Protein AF-0000000085122051 (afdb_homodimer)

pLDDT: mean 90.39, std 10.49, range [39.03, 98.69]

Solvent-accessible surface area (backbone atoms only — not comparable to full-atom values): 25412 Å² total; per-residue (Å²): 134,56,56,42,64,68,44,31,49,54,45,51,68,64,48,78,86,54,52,54,40,21,24,38,40,40,34,28,32,39,48,48,58,80,89,56,83,61,77,56,82,64,64,41,83,74,43,78,45,78,41,50,30,49,89,61,30,58,60,53,42,49,22,50,51,50,42,40,24,52,49,36,70,39,20,52,74,39,37,63,43,82,42,94,93,35,77,38,64,34,57,46,70,32,28,38,45,32,30,28,77,25,29,18,32,36,55,60,18,52,51,52,42,51,54,51,49,53,53,48,50,57,55,19,64,75,70,71,48,39,58,66,69,58,52,53,51,46,53,55,48,33,41,59,69,28,52,51,68,42,36,33,34,39,37,32,62,46,80,89,48,46,65,58,54,49,50,58,50,19,69,64,72,74,45,78,57,42,28,39,37,52,86,69,34,39,34,37,41,41,56,60,66,74,45,54,70,68,46,42,49,44,37,66,71,44,50,52,54,48,50,52,60,77,37,60,88,48,52,45,82,46,60,62,37,73,32,76,33,35,14,27,51,41,75,89,33,67,22,37,72,45,114,136,56,56,42,65,68,46,31,50,54,43,51,68,64,50,78,87,56,52,56,41,21,24,38,40,40,34,29,32,39,49,50,64,79,85,76,83,63,80,55,78,68,62,41,83,76,42,79,47,78,40,49,31,46,90,61,31,57,59,52,42,49,22,49,52,50,42,39,23,51,49,35,68,40,21,52,75,37,38,63,42,82,44,95,93,34,79,38,64,35,56,45,70,31,28,40,46,30,32,29,77,26,31,18,32,36,53,61,18,51,54,52,42,52,55,51,48,52,52,48,51,56,54,19,67,74,71,70,49,41,58,66,67,58,53,54,50,44,52,55,47,31,40,58,69,29,51,50,69,42,36,35,34,39,37,33,61,44,79,89,48,46,65,60,55,49,51,56,50,18,68,63,72,74,45,78,55,42,30,38,38,51,87,70,33,39,35,38,41,42,54,58,66,76,44,54,71,68,45,43,48,43,38,67,71,44,49,50,54,48,50,52,61,75,38,61,89,47,52,45,81,47,57,61,37,73,33,76,33,36,15,27,51,41,75,89,34,66,23,39,71,43,114

Structure (mmCIF, N/CA/C/O backbone):
data_AF-0000000085122051-model_v1
#
loop_
_entity.id
_entity.type
_entity.pdbx_description
1 polymer 'THUMP domain-containing protein'
#
loop_
_atom_site.group_PDB
_atom_site.id
_atom_site.type_symbol
_atom_site.label_atom_id
_atom_site.label_alt_id
_atom_site.label_comp_id
_atom_site.label_asym_id
_atom_site.label_entity_id
_atom_site.label_seq_id
_atom_site.pdbx_PDB_ins_code
_atom_site.Cartn_x
_atom_site.Cartn_y
_atom_site.Cartn_z
_atom_site.occupancy
_atom_site.B_iso_or_equiv
_atom_site.auth_seq_id
_atom_site.auth_comp_id
_atom_site.auth_asym_id
_atom_site.auth_atom_id
_atom_site.pdbx_PDB_model_num
ATOM 1 N N . MET A 1 1 ? 17 15.164 -8.508 1 58.94 1 MET A N 1
ATOM 2 C CA . MET A 1 1 ? 16.922 14.789 -7.102 1 58.94 1 MET A CA 1
ATOM 3 C C . MET A 1 1 ? 15.508 14.398 -6.715 1 58.94 1 MET A C 1
ATOM 5 O O . MET A 1 1 ? 14.562 15.141 -6.984 1 58.94 1 MET A O 1
ATOM 9 N N . THR A 1 2 ? 15.133 13.055 -6.219 1 80.44 2 THR A N 1
ATOM 10 C CA . THR A 1 2 ? 13.805 12.516 -5.984 1 80.44 2 THR A CA 1
ATOM 11 C C . THR A 1 2 ? 13.312 12.875 -4.582 1 80.44 2 THR A C 1
ATOM 13 O O . THR A 1 2 ? 12.117 13.078 -4.371 1 80.44 2 THR A O 1
ATOM 16 N N . VAL A 1 3 ? 14.297 13.133 -3.68 1 92.25 3 VAL A N 1
ATOM 17 C CA . VAL A 1 3 ? 13.938 13.398 -2.289 1 92.25 3 VAL A CA 1
ATOM 18 C C . VAL A 1 3 ? 15.109 14.055 -1.569 1 92.25 3 VAL A C 1
ATOM 20 O O . VAL A 1 3 ? 16.266 13.719 -1.822 1 92.25 3 VAL A O 1
ATOM 23 N N . ASP A 1 4 ? 14.93 15.133 -0.919 1 96.38 4 ASP A N 1
ATOM 24 C CA . ASP A 1 4 ? 15.891 15.703 0.018 1 96.38 4 ASP A CA 1
ATOM 25 C C . ASP A 1 4 ? 15.781 15.039 1.388 1 96.38 4 ASP A C 1
ATOM 27 O O . ASP A 1 4 ? 14.984 15.453 2.225 1 96.38 4 ASP A O 1
ATOM 31 N N . GLU A 1 5 ? 16.625 14.117 1.625 1 95.88 5 GLU A N 1
ATOM 32 C CA . GLU A 1 5 ? 16.531 13.281 2.816 1 95.88 5 GLU A CA 1
ATOM 33 C C . GLU A 1 5 ? 16.734 14.102 4.086 1 95.88 5 GLU A C 1
ATOM 35 O O . GLU A 1 5 ? 16.156 13.797 5.129 1 95.88 5 GLU A O 1
ATOM 40 N N . ASN A 1 6 ? 17.578 15.117 3.98 1 97.25 6 ASN A N 1
ATOM 41 C CA . ASN A 1 6 ? 17.797 15.961 5.148 1 97.25 6 ASN A CA 1
ATOM 42 C C . ASN A 1 6 ? 16.531 16.719 5.531 1 97.25 6 ASN A C 1
ATOM 44 O O . ASN A 1 6 ? 16.203 16.844 6.711 1 97.25 6 ASN A O 1
ATOM 48 N N . GLU A 1 7 ? 15.859 17.203 4.535 1 98.19 7 GLU A N 1
ATOM 49 C CA . GLU A 1 7 ? 14.602 17.906 4.781 1 98.19 7 GLU A CA 1
ATOM 50 C C . GLU A 1 7 ? 13.539 16.953 5.312 1 98.19 7 GLU A C 1
ATOM 52 O O . GLU A 1 7 ? 12.719 17.328 6.156 1 98.19 7 GLU A O 1
ATOM 57 N N . VAL A 1 8 ? 13.531 15.711 4.824 1 98.38 8 VAL A N 1
ATOM 58 C CA . VAL A 1 8 ? 12.602 14.711 5.332 1 98.38 8 VAL A CA 1
ATOM 59 C C . VAL A 1 8 ? 12.898 14.43 6.805 1 98.38 8 VAL A C 1
ATOM 61 O O . VAL A 1 8 ? 11.977 14.359 7.625 1 98.38 8 VAL A O 1
ATOM 64 N N . ARG A 1 9 ? 14.125 14.266 7.141 1 98.12 9 ARG A N 1
ATOM 65 C CA . ARG A 1 9 ? 14.523 14 8.523 1 98.12 9 ARG A CA 1
ATOM 66 C C . ARG A 1 9 ? 14.094 15.141 9.445 1 98.12 9 ARG A C 1
ATOM 68 O O . ARG A 1 9 ? 13.562 14.898 10.531 1 98.12 9 ARG A O 1
ATOM 75 N N . LYS A 1 10 ? 14.375 16.344 9.023 1 98.38 10 LYS A N 1
ATOM 76 C CA . LYS A 1 10 ? 13.961 17.531 9.773 1 98.38 10 LYS A CA 1
ATOM 77 C C . LYS A 1 10 ? 12.461 17.5 10.047 1 98.38 10 LYS A C 1
ATOM 79 O O . LYS A 1 10 ? 12.031 17.75 11.172 1 98.38 10 LYS A O 1
ATOM 84 N N . PHE A 1 11 ? 11.688 17.188 9.078 1 98.69 11 PHE A N 1
ATOM 85 C CA . PHE A 1 11 ? 10.234 17.125 9.18 1 98.69 11 PHE A CA 1
ATOM 86 C C . PHE A 1 11 ? 9.805 16.031 10.156 1 98.69 11 PHE A C 1
ATOM 88 O O . PHE A 1 11 ? 8.984 16.281 11.047 1 98.69 11 PHE A O 1
ATOM 95 N N . VAL A 1 12 ? 10.328 14.828 9.961 1 98.56 12 VAL A N 1
ATOM 96 C CA . VAL A 1 12 ? 9.969 13.672 10.773 1 98.56 12 VAL A CA 1
ATOM 97 C C . VAL A 1 12 ? 10.32 13.938 12.234 1 98.56 12 VAL A C 1
ATOM 99 O O . VAL A 1 12 ? 9.555 13.594 13.141 1 98.56 12 VAL A O 1
ATOM 102 N N . GLU A 1 13 ? 11.461 14.555 12.5 1 97.88 13 GLU A N 1
ATOM 103 C CA . GLU A 1 13 ? 11.898 14.859 13.859 1 97.88 13 GLU A CA 1
ATOM 104 C C . GLU A 1 13 ? 11.023 15.93 14.492 1 97.88 13 GLU A C 1
ATOM 106 O O . GLU A 1 13 ? 10.781 15.914 15.703 1 97.88 13 GLU A O 1
ATOM 111 N N . TRP A 1 14 ? 10.57 16.781 13.695 1 98 14 TRP A N 1
ATOM 112 C CA . TRP A 1 14 ? 9.742 17.875 14.18 1 98 14 TRP A CA 1
ATOM 113 C C . TRP A 1 14 ? 8.352 17.375 14.555 1 98 14 TRP A C 1
ATOM 115 O O . TRP A 1 14 ? 7.707 17.938 15.453 1 98 14 TRP A O 1
ATOM 125 N N . LEU A 1 15 ? 7.754 16.438 13.844 1 97.38 15 LEU A N 1
ATOM 126 C CA . LEU A 1 15 ? 6.406 15.93 14.094 1 97.38 15 LEU A CA 1
ATOM 127 C C . LEU A 1 15 ? 6.262 15.453 15.539 1 97.38 15 LEU A C 1
ATOM 129 O O . LEU A 1 15 ? 7.191 14.867 16.094 1 97.38 15 LEU A O 1
ATOM 133 N N . PRO A 1 16 ? 5.102 15.695 16.094 1 94.75 16 PRO A N 1
ATOM 134 C CA . PRO A 1 16 ? 4.871 15.242 17.469 1 94.75 16 PRO A CA 1
ATOM 135 C C . PRO A 1 16 ? 5.008 13.727 17.625 1 94.75 16 PRO A C 1
ATOM 137 O O . PRO A 1 16 ? 4.738 12.984 16.688 1 94.75 16 PRO A O 1
ATOM 140 N N . GLU A 1 17 ? 5.355 13.32 18.828 1 94.88 17 GLU A N 1
ATOM 141 C CA . GLU A 1 17 ? 5.297 11.906 19.188 1 94.88 17 GLU A CA 1
ATOM 142 C C . GLU A 1 17 ? 3.861 11.398 19.188 1 94.88 17 GLU A C 1
ATOM 144 O O . GLU A 1 17 ? 2.926 12.156 19.453 1 94.88 17 GLU A O 1
ATOM 149 N N . ILE A 1 18 ? 3.803 10.156 18.859 1 94.81 18 ILE A N 1
ATOM 150 C CA . ILE A 1 18 ? 2.463 9.578 18.844 1 94.81 18 ILE A CA 1
ATOM 151 C C . ILE A 1 18 ? 2.463 8.266 19.625 1 94.81 18 ILE A C 1
ATOM 153 O O . ILE A 1 18 ? 3.488 7.582 19.703 1 94.81 18 ILE A O 1
ATOM 157 N N . SER A 1 19 ? 1.299 8.016 20.234 1 91.19 19 SER A N 1
ATOM 158 C CA . SER A 1 19 ? 1.122 6.777 20.984 1 91.19 19 SER A CA 1
ATOM 159 C C . SER A 1 19 ? 0.894 5.598 20.047 1 91.19 19 SER A C 1
ATOM 161 O O . SER A 1 19 ? 0.736 5.777 18.828 1 91.19 19 SER A O 1
ATOM 163 N N . GLU A 1 20 ? 0.838 4.371 20.562 1 88.88 20 GLU A N 1
ATOM 164 C CA . GLU A 1 20 ? 0.656 3.145 19.797 1 88.88 20 GLU A CA 1
ATOM 165 C C . GLU A 1 20 ? -0.723 3.1 19.156 1 88.88 20 GLU A C 1
ATOM 167 O O . GLU A 1 20 ? -0.934 2.369 18.172 1 88.88 20 GLU A O 1
ATOM 172 N N . ASP A 1 21 ? -1.616 3.904 19.703 1 89.25 21 ASP A N 1
ATOM 173 C CA . ASP A 1 21 ? -2.975 3.908 19.172 1 89.25 21 ASP A CA 1
ATOM 174 C C . ASP A 1 21 ? -3.152 5.02 18.141 1 89.25 21 ASP A C 1
ATOM 176 O O . ASP A 1 21 ? -4.273 5.301 17.719 1 89.25 21 ASP A O 1
ATOM 180 N N . GLU A 1 22 ? -2.094 5.664 17.734 1 95.06 22 GLU A N 1
ATOM 181 C CA . GLU A 1 22 ? -2.123 6.715 16.734 1 95.06 22 GLU A CA 1
ATOM 182 C C . GLU A 1 22 ? -1.245 6.352 15.531 1 95.06 22 GLU A C 1
ATOM 184 O O . GLU A 1 22 ? -0.379 5.48 15.633 1 95.06 22 GLU A O 1
ATOM 189 N N . ALA A 1 23 ? -1.529 6.98 14.461 1 96.75 23 ALA A N 1
ATOM 190 C CA . ALA A 1 23 ? -0.731 6.703 13.273 1 96.75 23 ALA A CA 1
ATOM 191 C C . ALA A 1 23 ? -0.604 7.941 12.391 1 96.75 23 ALA A C 1
ATOM 193 O O . ALA A 1 23 ? -1.548 8.727 12.273 1 96.75 23 ALA A O 1
ATOM 194 N N . TYR A 1 24 ? 0.515 8.133 11.852 1 97.75 24 TYR A N 1
ATOM 195 C CA . TYR A 1 24 ? 0.659 9.07 10.742 1 97.75 24 TYR A CA 1
ATOM 196 C C . TYR A 1 24 ? 0.309 8.406 9.422 1 97.75 24 TYR A C 1
ATOM 198 O O . TYR A 1 24 ? 0.417 7.184 9.281 1 97.75 24 TYR A O 1
ATOM 206 N N . VAL A 1 25 ? -0.108 9.188 8.477 1 97.38 25 VAL A N 1
ATOM 207 C CA . VAL A 1 25 ? -0.503 8.695 7.16 1 97.38 25 VAL A CA 1
ATOM 208 C C . VAL A 1 25 ? 0.303 9.414 6.078 1 97.38 25 VAL A C 1
ATOM 210 O O . VAL A 1 25 ? 0.446 10.633 6.105 1 97.38 25 VAL A O 1
ATOM 213 N N . VAL A 1 26 ? 0.84 8.656 5.176 1 97.88 26 VAL A N 1
ATOM 214 C CA . VAL A 1 26 ? 1.521 9.172 3.988 1 97.88 26 VAL A CA 1
ATOM 215 C C . VAL A 1 26 ? 0.772 8.727 2.732 1 97.88 26 VAL A C 1
ATOM 217 O O . VAL A 1 26 ? 0.397 7.559 2.604 1 97.88 26 VAL A O 1
ATOM 220 N N . GLN A 1 27 ? 0.573 9.688 1.825 1 96.62 27 GLN A N 1
ATOM 221 C CA . GLN A 1 27 ? -0.19 9.391 0.618 1 96.62 27 GLN A CA 1
ATOM 222 C C . GLN A 1 27 ? 0.511 9.938 -0.624 1 96.62 27 GLN A C 1
ATOM 224 O O . GLN A 1 27 ? 1.133 11 -0.577 1 96.62 27 GLN A O 1
ATOM 229 N N . VAL A 1 28 ? 0.431 9.18 -1.648 1 96 28 VAL A N 1
ATOM 230 C CA . VAL A 1 28 ? 0.704 9.695 -2.986 1 96 28 VAL A CA 1
ATOM 231 C C . VAL A 1 28 ? -0.609 10.023 -3.689 1 96 28 VAL A C 1
ATOM 233 O O . VAL A 1 28 ? -1.47 9.156 -3.855 1 96 28 VAL A O 1
ATOM 236 N N . MET A 1 29 ? -0.682 11.258 -4.07 1 93.56 29 MET A N 1
ATOM 237 C CA . MET A 1 29 ? -1.965 11.719 -4.598 1 93.56 29 MET A CA 1
ATOM 238 C C . MET A 1 29 ? -1.8 12.305 -5.996 1 93.56 29 MET A C 1
ATOM 240 O O . MET A 1 29 ? -0.792 12.953 -6.289 1 93.56 29 MET A O 1
ATOM 244 N N . LEU A 1 30 ? -2.811 11.984 -6.73 1 91.25 30 LEU A N 1
ATOM 245 C CA . LEU A 1 30 ? -2.971 12.672 -8.016 1 91.25 30 LEU A CA 1
ATOM 246 C C . LEU A 1 30 ? -3.605 14.039 -7.824 1 91.25 30 LEU A C 1
ATOM 248 O O . LEU A 1 30 ? -4.625 14.172 -7.141 1 91.25 30 LEU A O 1
ATOM 252 N N . ARG A 1 31 ? -2.969 15.078 -8.289 1 83.5 31 ARG A N 1
ATOM 253 C CA . ARG A 1 31 ? -3.504 16.438 -8.203 1 83.5 31 ARG A CA 1
ATOM 254 C C . ARG A 1 31 ? -3.898 16.953 -9.578 1 83.5 31 ARG A C 1
ATOM 256 O O . ARG A 1 31 ? -3.066 17.016 -10.492 1 83.5 31 ARG A O 1
ATOM 263 N N . PRO A 1 32 ? -5.285 17.109 -9.789 1 68.12 32 PRO A N 1
ATOM 264 C CA . PRO A 1 32 ? -5.695 17.656 -11.086 1 68.12 32 PRO A CA 1
ATOM 265 C C . PRO A 1 32 ? -5.309 19.125 -11.25 1 68.12 32 PRO A C 1
ATOM 267 O O . PRO A 1 32 ? -5.336 19.891 -10.281 1 68.12 32 PRO A O 1
ATOM 270 N N . TRP A 1 33 ? -4.332 19.562 -11.758 1 54.41 33 TRP A N 1
ATOM 271 C CA . TRP A 1 33 ? -4.09 21 -11.93 1 54.41 33 TRP A CA 1
ATOM 272 C C . TRP A 1 33 ? -5.082 21.594 -12.922 1 54.41 33 TRP A C 1
ATOM 274 O O . TRP A 1 33 ? -5.352 21.016 -13.969 1 54.41 33 TRP A O 1
ATOM 284 N N . LYS A 1 34 ? -5.945 22.578 -12.359 1 47.88 34 LYS A N 1
ATOM 285 C CA . LYS A 1 34 ? -6.836 23.422 -13.164 1 47.88 34 LYS A CA 1
ATOM 286 C C . LYS A 1 34 ? -6.215 23.734 -14.516 1 47.88 34 LYS A C 1
ATOM 288 O O . LYS A 1 34 ? -6.879 23.641 -15.555 1 47.88 34 LYS A O 1
ATOM 293 N N . PRO A 1 35 ? -5.336 24.953 -14.43 1 43.88 35 PRO A N 1
ATOM 294 C CA . PRO A 1 35 ? -5.105 25.438 -15.797 1 43.88 35 PRO A CA 1
ATOM 295 C C . PRO A 1 35 ? -4.754 24.328 -16.766 1 43.88 35 PRO A C 1
ATOM 297 O O . PRO A 1 35 ? -4.875 24.5 -17.984 1 43.88 35 PRO A O 1
ATOM 300 N N . SER A 1 36 ? -3.646 23.578 -16.422 1 39.56 36 SER A N 1
ATOM 301 C CA . SER A 1 36 ? -2.986 22.812 -17.484 1 39.56 36 SER A CA 1
ATOM 302 C C . SER A 1 36 ? -3.855 21.656 -17.938 1 39.56 36 SER A C 1
ATOM 304 O O . SER A 1 36 ? -4.75 21.203 -17.219 1 39.56 36 SER A O 1
ATOM 306 N N . HIS A 1 37 ? -3.568 21.203 -19.203 1 41.22 37 HIS A N 1
ATOM 307 C CA . HIS A 1 37 ? -3.785 20.234 -20.266 1 41.22 37 HIS A CA 1
ATOM 308 C C . HIS A 1 37 ? -3.713 18.812 -19.734 1 41.22 37 HIS A C 1
ATOM 310 O O . HIS A 1 37 ? -3.598 17.859 -20.5 1 41.22 37 HIS A O 1
ATOM 316 N N . THR A 1 38 ? -3.385 18.781 -18.391 1 48.62 38 THR A N 1
ATOM 317 C CA . THR A 1 38 ? -3.293 17.328 -18.219 1 48.62 38 THR A CA 1
ATOM 318 C C . THR A 1 38 ? -4.684 16.703 -18.141 1 48.62 38 THR A C 1
ATOM 320 O O . THR A 1 38 ? -5.574 17.25 -17.469 1 48.62 38 THR A O 1
ATOM 323 N N . ASN A 1 39 ? -5.203 16.344 -19.109 1 53.19 39 ASN A N 1
ATOM 324 C CA . ASN A 1 39 ? -6.375 15.516 -19.359 1 53.19 39 ASN A CA 1
ATOM 325 C C . ASN A 1 39 ? -6.609 14.531 -18.219 1 53.19 39 ASN A C 1
ATOM 327 O O . ASN A 1 39 ? -7.18 13.453 -18.422 1 53.19 39 ASN A O 1
ATOM 331 N N . ILE A 1 40 ? -5.867 14.891 -17.078 1 56.41 40 ILE A N 1
ATOM 332 C CA . ILE A 1 40 ? -6.176 13.914 -16.031 1 56.41 40 ILE A CA 1
ATOM 333 C C . ILE A 1 40 ? -7.328 14.422 -15.172 1 56.41 40 ILE A C 1
ATOM 335 O O . ILE A 1 40 ? -7.281 15.547 -14.664 1 56.41 40 ILE A O 1
ATOM 339 N N . PRO A 1 41 ? -8.422 13.875 -15.141 1 58.44 41 PRO A N 1
ATOM 340 C CA . PRO A 1 41 ? -9.742 14.352 -14.727 1 58.44 41 PRO A CA 1
ATOM 341 C C . PRO A 1 41 ? -9.82 14.648 -13.227 1 58.44 41 PRO A C 1
ATOM 343 O O . PRO A 1 41 ? -10.398 15.664 -12.828 1 58.44 41 PRO A O 1
ATOM 346 N N . LYS A 1 42 ? -9.609 13.734 -12.25 1 67.06 42 LYS A N 1
ATOM 347 C CA . LYS A 1 42 ? -10.016 13.914 -10.859 1 67.06 42 LYS A CA 1
ATOM 348 C C . LYS A 1 42 ? -8.898 13.484 -9.906 1 67.06 42 LYS A C 1
ATOM 350 O O . LYS A 1 42 ? -8.078 12.633 -10.242 1 67.06 42 LYS A O 1
ATOM 355 N N . SER A 1 43 ? -8.773 14.344 -8.836 1 73.94 43 SER A N 1
ATOM 356 C CA . SER A 1 43 ? -7.879 13.945 -7.758 1 73.94 43 SER A CA 1
ATOM 357 C C . SER A 1 43 ? -8.172 12.523 -7.297 1 73.94 43 SER A C 1
ATOM 359 O O . SER A 1 43 ? -9.305 12.055 -7.379 1 73.94 43 SER A O 1
ATOM 361 N N . GLY A 1 44 ? -7.043 11.836 -6.996 1 85.44 44 GLY A N 1
ATOM 362 C CA . GLY A 1 44 ? -7.234 10.469 -6.551 1 85.44 44 GLY A CA 1
ATOM 363 C C . GLY A 1 44 ? -6.066 9.93 -5.746 1 85.44 44 GLY A C 1
ATOM 364 O O . GLY A 1 44 ? -4.957 10.461 -5.832 1 85.44 44 GLY A O 1
ATOM 365 N N . LEU A 1 45 ? -6.348 8.992 -4.934 1 91.19 45 LEU A N 1
ATOM 366 C CA . LEU A 1 45 ? -5.348 8.312 -4.121 1 91.19 45 LEU A CA 1
ATOM 367 C C . LEU A 1 45 ? -4.621 7.246 -4.934 1 91.19 45 LEU A C 1
ATOM 369 O O . LEU A 1 45 ? -5.254 6.371 -5.527 1 91.19 45 LEU A O 1
ATOM 373 N N . LEU A 1 46 ? -3.328 7.379 -4.977 1 90.94 46 LEU A N 1
ATOM 374 C CA . LEU A 1 46 ? -2.537 6.414 -5.734 1 90.94 46 LEU A CA 1
ATOM 375 C C . LEU A 1 46 ? -1.872 5.406 -4.805 1 90.94 46 LEU A C 1
ATOM 377 O O . LEU A 1 46 ? -1.664 4.25 -5.184 1 90.94 46 LEU A O 1
ATOM 381 N N . HIS A 1 47 ? -1.509 5.883 -3.631 1 93.31 47 HIS A N 1
ATOM 382 C CA . HIS A 1 47 ? -0.793 5.055 -2.664 1 93.31 47 HIS A CA 1
ATOM 383 C C . HIS A 1 47 ? -1.025 5.547 -1.239 1 93.31 47 HIS A C 1
ATOM 385 O O . HIS A 1 47 ? -1.126 6.754 -1.003 1 93.31 47 HIS A O 1
ATOM 391 N N . LEU A 1 48 ? -1.173 4.652 -0.339 1 94.38 48 LEU A N 1
ATOM 392 C CA . LEU A 1 48 ? -1.433 4.957 1.064 1 94.38 48 LEU A CA 1
ATOM 393 C C . LEU A 1 48 ? -0.537 4.125 1.977 1 94.38 48 LEU A C 1
ATOM 395 O O . LEU A 1 48 ? -0.404 2.914 1.788 1 94.38 48 LEU A O 1
ATOM 399 N N . GLU A 1 49 ? 0.069 4.766 2.893 1 95.06 49 GLU A N 1
ATOM 400 C CA . GLU A 1 49 ? 0.797 4.078 3.957 1 95.06 49 GLU A CA 1
ATOM 401 C C . GLU A 1 49 ? 0.393 4.605 5.332 1 95.06 49 GLU A C 1
ATOM 403 O O . GLU A 1 49 ? 0.201 5.812 5.508 1 95.06 49 GLU A O 1
ATOM 408 N N . VAL A 1 50 ? 0.253 3.721 6.188 1 95.06 50 VAL A N 1
ATOM 409 C CA . VAL A 1 50 ? -0.11 4.035 7.566 1 95.06 50 VAL A CA 1
ATOM 410 C C . VAL A 1 50 ? 1.029 3.641 8.508 1 95.06 50 VAL A C 1
ATOM 412 O O . VAL A 1 50 ? 1.448 2.48 8.531 1 95.06 50 VAL A O 1
ATOM 415 N N . ILE A 1 51 ? 1.556 4.582 9.258 1 95.88 51 ILE A N 1
ATOM 416 C CA . ILE A 1 51 ? 2.689 4.355 10.148 1 95.88 51 ILE A CA 1
ATOM 417 C C . ILE A 1 51 ? 2.234 4.469 11.602 1 95.88 51 ILE A C 1
ATOM 419 O O . ILE A 1 51 ? 2.055 5.574 12.117 1 95.88 51 ILE A O 1
ATOM 423 N N . GLU A 1 52 ? 2.213 3.377 12.234 1 93.44 52 GLU A N 1
ATOM 424 C CA . GLU A 1 52 ? 1.748 3.305 13.609 1 93.44 52 GLU A CA 1
ATOM 425 C C . GLU A 1 52 ? 2.801 3.844 14.578 1 93.44 52 GLU A C 1
ATOM 427 O O . GLU A 1 52 ? 4 3.764 14.305 1 93.44 52 GLU A O 1
ATOM 432 N N . GLY A 1 53 ? 2.236 4.344 15.68 1 92.88 53 GLY A N 1
ATOM 433 C CA . GLY A 1 53 ? 3.127 4.816 16.719 1 92.88 53 GLY A CA 1
ATOM 434 C C . GLY A 1 53 ? 3.9 3.699 17.406 1 92.88 53 GLY A C 1
ATOM 435 O O . GLY A 1 53 ? 3.838 2.547 16.969 1 92.88 53 GLY A O 1
ATOM 436 N N . GLY A 1 54 ? 4.68 4.094 18.453 1 85.75 54 GLY A N 1
ATOM 437 C CA . GLY A 1 54 ? 5.531 3.145 19.156 1 85.75 54 GLY A CA 1
ATOM 438 C C . GLY A 1 54 ? 6.992 3.256 18.766 1 85.75 54 GLY A C 1
ATOM 439 O O . GLY A 1 54 ? 7.398 4.23 18.141 1 85.75 54 GLY A O 1
ATOM 440 N N . ASP A 1 55 ? 7.695 2.262 19.078 1 85.25 55 ASP A N 1
ATOM 441 C CA . ASP A 1 55 ? 9.141 2.305 18.906 1 85.25 55 ASP A CA 1
ATOM 442 C C . ASP A 1 55 ? 9.516 2.316 17.422 1 85.25 55 ASP A C 1
ATOM 444 O O . ASP A 1 55 ? 8.992 1.52 16.641 1 85.25 55 ASP A O 1
ATOM 448 N N . GLY A 1 56 ? 10.352 3.309 17.062 1 88.94 56 GLY A N 1
ATOM 449 C CA . GLY A 1 56 ? 10.898 3.344 15.719 1 88.94 56 GLY A CA 1
ATOM 450 C C . GLY A 1 56 ? 9.977 4.008 14.719 1 88.94 56 GLY A C 1
ATOM 451 O O . GLY A 1 56 ? 10.219 3.943 13.508 1 88.94 56 GLY A O 1
ATOM 452 N N . PHE A 1 57 ? 8.883 4.574 15.172 1 92.81 57 PHE A N 1
ATOM 453 C CA . PHE A 1 57 ? 7.91 5.09 14.219 1 92.81 57 PHE A CA 1
ATOM 454 C C . PHE A 1 57 ? 8.539 6.156 13.328 1 92.81 57 PHE A C 1
ATOM 456 O O . PHE A 1 57 ? 8.172 6.297 12.156 1 92.81 57 PHE A O 1
ATOM 463 N N . ARG A 1 58 ? 9.547 6.938 13.883 1 95.81 58 ARG A N 1
ATOM 464 C CA . ARG A 1 58 ? 10.164 8 13.094 1 95.81 58 ARG A CA 1
ATOM 465 C C . ARG A 1 58 ? 10.953 7.422 11.93 1 95.81 58 ARG A C 1
ATOM 467 O O . ARG A 1 58 ? 10.898 7.945 10.812 1 95.81 58 ARG A O 1
ATOM 474 N N . GLU A 1 59 ? 11.617 6.332 12.195 1 94.62 59 GLU A N 1
ATOM 475 C CA . GLU A 1 59 ? 12.359 5.656 11.133 1 94.62 59 GLU A CA 1
ATOM 476 C C . GLU A 1 59 ? 11.414 5.09 10.078 1 94.62 59 GLU A C 1
ATOM 478 O O . GLU A 1 59 ? 11.672 5.219 8.875 1 94.62 59 GLU A O 1
ATOM 483 N N . ARG A 1 60 ? 10.344 4.5 10.523 1 94.06 60 ARG A N 1
ATOM 484 C CA . ARG A 1 60 ? 9.367 3.938 9.594 1 94.06 60 ARG A CA 1
ATOM 485 C C . ARG A 1 60 ? 8.703 5.031 8.766 1 94.06 60 ARG A C 1
ATOM 487 O O . ARG A 1 60 ? 8.461 4.855 7.57 1 94.06 60 ARG A O 1
ATOM 494 N N . LEU A 1 61 ? 8.43 6.105 9.477 1 97.38 61 LEU A N 1
ATOM 495 C CA . LEU A 1 61 ? 7.828 7.234 8.781 1 97.38 61 LEU A CA 1
ATOM 496 C C . LEU A 1 61 ? 8.781 7.801 7.738 1 97.38 61 LEU A C 1
ATOM 498 O O . LEU A 1 61 ? 8.367 8.109 6.617 1 97.38 61 LEU A O 1
ATOM 502 N N . PHE A 1 62 ? 10.008 7.977 8.125 1 97.81 62 PHE A N 1
ATOM 503 C CA . PHE A 1 62 ? 11.031 8.422 7.18 1 97.81 62 PHE A CA 1
ATOM 504 C C . PHE A 1 62 ? 11.047 7.535 5.941 1 97.81 62 PHE A C 1
ATOM 506 O O . PHE A 1 62 ? 10.984 8.031 4.812 1 97.81 62 PHE A O 1
ATOM 513 N N . ASP A 1 63 ? 11.102 6.242 6.105 1 96.75 63 ASP A N 1
ATOM 514 C CA . ASP A 1 63 ? 11.148 5.293 5 1 96.75 63 ASP A CA 1
ATOM 515 C C . ASP A 1 63 ? 9.898 5.395 4.133 1 96.75 63 ASP A C 1
ATOM 517 O O . ASP A 1 63 ? 9.969 5.285 2.908 1 96.75 63 ASP A O 1
ATOM 521 N N . ALA A 1 64 ? 8.773 5.512 4.801 1 97.25 64 ALA A N 1
ATOM 522 C CA . ALA A 1 64 ? 7.512 5.625 4.074 1 97.25 64 ALA A CA 1
ATOM 523 C C . ALA A 1 64 ? 7.516 6.844 3.154 1 97.25 64 ALA A C 1
ATOM 525 O O . ALA A 1 64 ? 7.043 6.77 2.016 1 97.25 64 ALA A O 1
ATOM 526 N N . ILE A 1 65 ? 7.984 7.953 3.688 1 98.25 65 ILE A N 1
ATOM 527 C CA . ILE A 1 65 ? 8.039 9.18 2.896 1 98.25 65 ILE A CA 1
ATOM 528 C C . ILE A 1 65 ? 8.992 8.992 1.718 1 98.25 65 ILE A C 1
ATOM 530 O O . ILE A 1 65 ? 8.68 9.383 0.591 1 98.25 65 ILE A O 1
ATOM 534 N N . VAL A 1 66 ? 10.117 8.367 1.946 1 97.5 66 VAL A N 1
ATOM 535 C CA . VAL A 1 66 ? 11.094 8.125 0.89 1 97.5 66 VAL A CA 1
ATOM 536 C C . VAL A 1 66 ? 10.492 7.195 -0.163 1 97.5 66 VAL A C 1
ATOM 538 O O . VAL A 1 66 ? 10.664 7.418 -1.364 1 97.5 66 VAL A O 1
ATOM 541 N N . ARG A 1 67 ? 9.75 6.188 0.271 1 96.62 67 ARG A N 1
ATOM 542 C CA . ARG A 1 67 ? 9.062 5.293 -0.656 1 96.62 67 ARG A CA 1
ATOM 543 C C . ARG A 1 67 ? 8.062 6.062 -1.513 1 96.62 67 ARG A C 1
ATOM 545 O O . ARG A 1 67 ? 8.023 5.887 -2.732 1 96.62 67 ARG A O 1
ATOM 552 N N . ALA A 1 68 ? 7.312 6.844 -0.84 1 97.31 68 ALA A N 1
ATOM 553 C CA . ALA A 1 68 ? 6.301 7.633 -1.54 1 97.31 68 ALA A CA 1
ATOM 554 C C . ALA A 1 68 ? 6.945 8.562 -2.562 1 97.31 68 ALA A C 1
ATOM 556 O O . ALA A 1 68 ? 6.441 8.711 -3.68 1 97.31 68 ALA A O 1
ATOM 557 N N . ALA A 1 69 ? 8.031 9.18 -2.143 1 96.81 69 ALA A N 1
ATOM 558 C CA . ALA A 1 69 ? 8.75 10.078 -3.043 1 96.81 69 ALA A CA 1
ATOM 559 C C . ALA A 1 69 ? 9.281 9.328 -4.258 1 96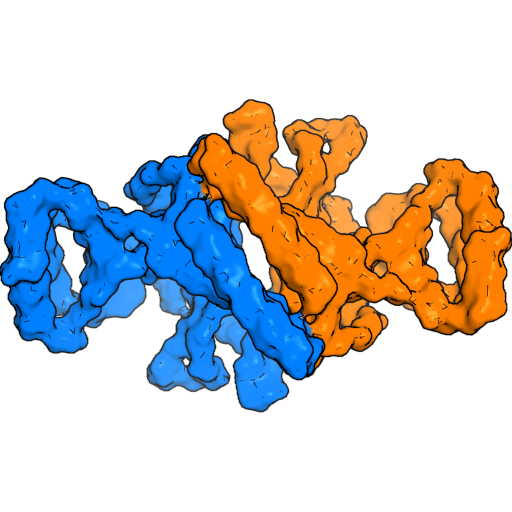.81 69 ALA A C 1
ATOM 561 O O . ALA A 1 69 ? 9.242 9.844 -5.379 1 96.81 69 ALA A O 1
ATOM 562 N N . LEU A 1 70 ? 9.789 8.164 -4.004 1 95.31 70 LEU A N 1
ATOM 563 C CA . LEU A 1 70 ? 10.273 7.316 -5.086 1 95.31 70 LEU A CA 1
ATOM 564 C C . LEU A 1 70 ? 9.164 7.004 -6.078 1 95.31 70 LEU A C 1
ATOM 566 O O . LEU A 1 70 ? 9.352 7.113 -7.289 1 95.31 70 LEU A O 1
ATOM 570 N N . LEU A 1 71 ? 8.055 6.633 -5.578 1 95.5 71 LEU A N 1
ATOM 571 C CA . LEU A 1 71 ? 6.91 6.328 -6.426 1 95.5 71 LEU A CA 1
ATOM 572 C C . LEU A 1 71 ? 6.457 7.57 -7.191 1 95.5 71 LEU A C 1
ATOM 574 O O . LEU A 1 71 ? 6.215 7.504 -8.398 1 95.5 71 LEU A O 1
ATOM 578 N N . ALA A 1 72 ? 6.379 8.648 -6.484 1 94.62 72 ALA A N 1
ATOM 579 C CA . ALA A 1 72 ? 5.926 9.891 -7.102 1 94.62 72 ALA A CA 1
ATOM 580 C C . ALA A 1 72 ? 6.867 10.328 -8.219 1 94.62 72 ALA A C 1
ATOM 582 O O . ALA A 1 72 ? 6.418 10.758 -9.289 1 94.62 72 ALA A O 1
ATOM 583 N N . SER A 1 73 ? 8.156 10.195 -7.984 1 93.75 73 SER A N 1
ATOM 584 C CA . SER A 1 73 ? 9.148 10.617 -8.969 1 93.75 73 SER A CA 1
ATOM 585 C C . SER A 1 73 ? 9.102 9.727 -10.211 1 93.75 73 SER A C 1
ATOM 587 O O . SER A 1 73 ? 9.594 10.109 -11.266 1 93.75 73 SER A O 1
ATOM 589 N N . ASN A 1 74 ? 8.555 8.555 -10.07 1 93.38 74 ASN A N 1
ATOM 590 C CA . ASN A 1 74 ? 8.43 7.629 -11.188 1 93.38 74 ASN A CA 1
ATOM 591 C C . ASN A 1 74 ? 6.984 7.469 -11.633 1 93.38 74 ASN A C 1
ATOM 593 O O . ASN A 1 74 ? 6.621 6.461 -12.242 1 93.38 74 ASN A O 1
ATOM 597 N N . ALA A 1 75 ? 6.191 8.414 -11.297 1 92.31 75 ALA A N 1
ATOM 598 C CA . ALA A 1 75 ? 4.75 8.305 -11.5 1 92.31 75 ALA A CA 1
ATOM 599 C C . ALA A 1 75 ? 4.422 7.992 -12.961 1 92.31 75 ALA A C 1
ATOM 601 O O . ALA A 1 75 ? 3.549 7.172 -13.242 1 92.31 75 ALA A O 1
ATOM 602 N N . GLY A 1 76 ? 5.074 8.586 -13.906 1 89.94 76 GLY A N 1
ATOM 603 C CA . GLY A 1 76 ? 4.801 8.406 -15.32 1 89.94 76 GLY A CA 1
ATOM 604 C C . GLY A 1 76 ? 5.02 6.984 -15.797 1 89.94 76 GLY A C 1
ATOM 605 O O . GLY A 1 76 ? 4.492 6.582 -16.828 1 89.94 76 GLY A O 1
ATOM 606 N N . THR A 1 77 ? 5.719 6.199 -15 1 90.88 77 THR A N 1
ATOM 607 C CA . THR A 1 77 ? 6.047 4.836 -15.406 1 90.88 77 THR A CA 1
ATOM 608 C C . THR A 1 77 ? 5.234 3.824 -14.602 1 90.88 77 THR A C 1
ATOM 610 O O . THR A 1 77 ? 4.922 2.738 -15.094 1 90.88 77 THR A O 1
ATOM 613 N N . VAL A 1 78 ? 4.785 4.277 -13.438 1 92.94 78 VAL A N 1
ATOM 614 C CA . VAL A 1 78 ? 4.305 3.221 -12.555 1 92.94 78 VAL A CA 1
ATOM 615 C C . VAL A 1 78 ? 2.822 3.428 -12.258 1 92.94 78 VAL A C 1
ATOM 617 O O . VAL A 1 78 ? 2.193 2.6 -11.594 1 92.94 78 VAL A O 1
ATOM 620 N N . PHE A 1 79 ? 2.289 4.5 -12.672 1 91.75 79 PHE A N 1
ATOM 621 C CA . PHE A 1 79 ? 0.87 4.723 -12.422 1 91.75 79 PHE A CA 1
ATOM 622 C C . PHE A 1 79 ? 0.128 5.027 -13.711 1 91.75 79 PHE A C 1
ATOM 624 O O . PHE A 1 79 ? 0.672 5.676 -14.609 1 91.75 79 PHE A O 1
ATOM 631 N N . ARG A 1 80 ? -1.097 4.566 -13.789 1 89.38 80 ARG A N 1
ATOM 632 C CA . ARG A 1 80 ? -2.102 4.91 -14.789 1 89.38 80 ARG A CA 1
ATOM 633 C C . ARG A 1 80 ? -3.449 5.199 -14.133 1 89.38 80 ARG A C 1
ATOM 635 O O . ARG A 1 80 ? -3.73 4.711 -13.039 1 89.38 80 ARG A O 1
ATOM 642 N N . VAL A 1 81 ? -4.152 5.988 -14.688 1 83 81 VAL A N 1
ATOM 643 C CA . VAL A 1 81 ? -5.512 6.273 -14.227 1 83 81 VAL A CA 1
ATOM 644 C C . VAL A 1 81 ? -6.48 6.195 -15.406 1 83 81 VAL A C 1
ATOM 646 O O . VAL A 1 81 ? -6.082 6.367 -16.562 1 83 81 VAL A O 1
ATOM 649 N N . ALA A 1 82 ? -7.691 5.852 -15.023 1 78.62 82 ALA A N 1
ATOM 650 C CA . ALA A 1 82 ? -8.734 5.816 -16.047 1 78.62 82 ALA A CA 1
ATOM 651 C C . ALA A 1 82 ? -9.141 7.227 -16.469 1 78.62 82 ALA A C 1
ATOM 653 O O . ALA A 1 82 ? -9.414 8.078 -15.617 1 78.62 82 ALA A O 1
ATOM 654 N N . HIS A 1 83 ? -9.07 7.457 -17.734 1 75.88 83 HIS A N 1
ATOM 655 C CA . HIS A 1 83 ? -9.477 8.719 -18.328 1 75.88 83 HIS A CA 1
ATOM 656 C C . HIS A 1 83 ? -10.164 8.492 -19.672 1 75.88 83 HIS A C 1
ATOM 658 O O . HIS A 1 83 ? -9.531 8.008 -20.625 1 75.88 83 HIS A O 1
ATOM 664 N N . HIS A 1 84 ? -11.453 8.836 -19.672 1 77.06 84 HIS A N 1
ATOM 665 C CA . HIS A 1 84 ? -12.258 8.695 -20.875 1 77.06 84 HIS A CA 1
ATOM 666 C C . HIS A 1 84 ? -12.188 7.273 -21.422 1 77.06 84 HIS A C 1
ATOM 668 O O . HIS A 1 84 ? -11.93 7.074 -22.609 1 77.06 84 HIS A O 1
ATOM 674 N N . GLY A 1 85 ? -12.227 6.277 -20.547 1 72 85 GLY A N 1
ATOM 675 C CA . GLY A 1 85 ? -12.344 4.883 -20.938 1 72 85 GLY A CA 1
ATOM 676 C C . GLY A 1 85 ? -11.008 4.23 -21.234 1 72 85 GLY A C 1
ATOM 677 O O . GLY A 1 85 ? -10.953 3.076 -21.672 1 72 85 GLY A O 1
ATOM 678 N N . ARG A 1 86 ? -10 5.055 -21.109 1 80.88 86 ARG A N 1
ATOM 679 C CA . ARG A 1 86 ? -8.672 4.504 -21.359 1 80.88 86 ARG A CA 1
ATOM 680 C C . ARG A 1 86 ? -7.77 4.68 -20.141 1 80.88 86 ARG A C 1
ATOM 682 O O . ARG A 1 86 ? -7.988 5.578 -19.328 1 80.88 86 ARG A O 1
ATOM 689 N N . MET A 1 87 ? -6.836 3.787 -20.016 1 82.88 87 MET A N 1
ATOM 690 C CA . MET A 1 87 ? -5.812 3.938 -18.984 1 82.88 87 MET A CA 1
ATOM 691 C C . MET A 1 87 ? -4.668 4.812 -19.484 1 82.88 87 MET A C 1
ATOM 693 O O . MET A 1 87 ? -4.02 4.492 -20.484 1 82.88 87 MET A O 1
ATOM 697 N N . VAL A 1 88 ? -4.512 5.922 -18.812 1 84.31 88 VAL A N 1
ATOM 698 C CA . VAL A 1 88 ? -3.479 6.855 -19.25 1 84.31 88 VAL A CA 1
ATOM 699 C C . VAL A 1 88 ? -2.414 6.988 -18.156 1 84.31 88 VAL A C 1
ATOM 701 O O . VAL A 1 88 ? -2.729 6.953 -16.969 1 84.31 88 VAL A O 1
ATOM 704 N N . ARG A 1 89 ? -1.198 7.164 -18.609 1 88.88 89 ARG A N 1
ATOM 705 C CA . ARG A 1 89 ? -0.094 7.371 -17.672 1 88.88 89 ARG A CA 1
ATOM 706 C C . ARG A 1 89 ? -0.255 8.68 -16.922 1 88.88 89 ARG A C 1
ATOM 708 O O . ARG A 1 89 ? -0.677 9.688 -17.5 1 88.88 89 ARG A O 1
ATOM 715 N N . VAL A 1 90 ? 0.095 8.656 -15.672 1 88.31 90 VAL A N 1
ATOM 716 C CA . VAL A 1 90 ? 0.023 9.844 -14.836 1 88.31 90 VAL A CA 1
ATOM 717 C C . VAL A 1 90 ? 1.238 10.734 -15.094 1 88.31 90 VAL A C 1
ATOM 719 O O . VAL A 1 90 ? 2.379 10.273 -15.008 1 88.31 90 VAL A O 1
ATOM 722 N N . PRO A 1 91 ? 1.005 11.914 -15.438 1 84.25 91 PRO A N 1
ATOM 723 C CA . PRO A 1 91 ? 2.15 12.82 -15.578 1 84.25 91 PRO A CA 1
ATOM 724 C C . PRO A 1 91 ? 2.885 13.039 -14.258 1 84.25 91 PRO A C 1
ATOM 726 O O . PRO A 1 91 ? 2.248 13.203 -13.211 1 84.25 91 PRO A O 1
ATOM 729 N N . PRO A 1 92 ? 4.148 13.062 -14.273 1 79 92 PRO A N 1
ATOM 730 C CA . PRO A 1 92 ? 4.914 13.227 -13.039 1 79 92 PRO A CA 1
ATOM 731 C C . PRO A 1 92 ? 4.547 14.508 -12.289 1 79 92 PRO A C 1
ATOM 733 O O . PRO A 1 92 ? 4.602 14.539 -11.055 1 79 92 PRO A O 1
ATOM 736 N N . ASP A 1 93 ? 4.148 15.523 -13.023 1 82.69 93 ASP A N 1
ATOM 737 C CA . ASP A 1 93 ? 3.863 16.812 -12.398 1 82.69 93 ASP A CA 1
ATOM 738 C C . ASP A 1 93 ? 2.471 16.828 -11.781 1 82.69 93 ASP A C 1
ATOM 740 O O . ASP A 1 93 ? 2.08 17.797 -11.141 1 82.69 93 ASP A O 1
ATOM 744 N N . ALA A 1 94 ? 1.787 15.727 -11.891 1 88.19 94 ALA A N 1
ATOM 745 C CA . ALA A 1 94 ? 0.423 15.672 -11.367 1 88.19 94 ALA A CA 1
ATOM 746 C C . ALA A 1 94 ? 0.361 14.867 -10.07 1 88.19 94 ALA A C 1
ATOM 748 O O . ALA A 1 94 ? -0.724 14.516 -9.602 1 88.19 94 ALA A O 1
ATOM 749 N N . VAL A 1 95 ? 1.502 14.531 -9.562 1 91.94 95 VAL A N 1
ATOM 750 C CA . VAL A 1 95 ? 1.539 13.68 -8.383 1 91.94 95 VAL A CA 1
ATOM 751 C C . VAL A 1 95 ? 2.299 14.383 -7.262 1 91.94 95 VAL A C 1
ATOM 753 O O . VAL A 1 95 ? 3.322 15.031 -7.504 1 91.94 95 VAL A O 1
ATOM 756 N N . ALA A 1 96 ? 1.773 14.312 -6.094 1 93.44 96 ALA A N 1
ATOM 757 C CA . ALA A 1 96 ? 2.426 14.883 -4.914 1 93.44 96 ALA A CA 1
ATOM 758 C C . ALA A 1 96 ? 2.348 13.922 -3.73 1 93.44 96 ALA A C 1
ATOM 760 O O . ALA A 1 96 ? 1.473 13.055 -3.684 1 93.44 96 ALA A O 1
ATOM 761 N N . VAL A 1 97 ? 3.299 14.023 -2.877 1 97 97 VAL A N 1
ATOM 762 C CA . VAL A 1 97 ? 3.318 13.258 -1.635 1 97 97 VAL A CA 1
ATOM 763 C C . VAL A 1 97 ? 2.744 14.102 -0.499 1 97 97 VAL A C 1
ATOM 765 O O . VAL A 1 97 ? 3.127 15.258 -0.325 1 97 97 VAL A O 1
ATOM 768 N N . TYR A 1 98 ? 1.836 13.539 0.213 1 97 98 TYR A N 1
ATOM 769 C CA . TYR A 1 98 ? 1.205 14.219 1.338 1 97 98 TYR A CA 1
ATOM 770 C C . TYR A 1 98 ? 1.404 13.438 2.631 1 97 98 TYR A C 1
ATOM 772 O O . TYR A 1 98 ? 1.416 12.203 2.619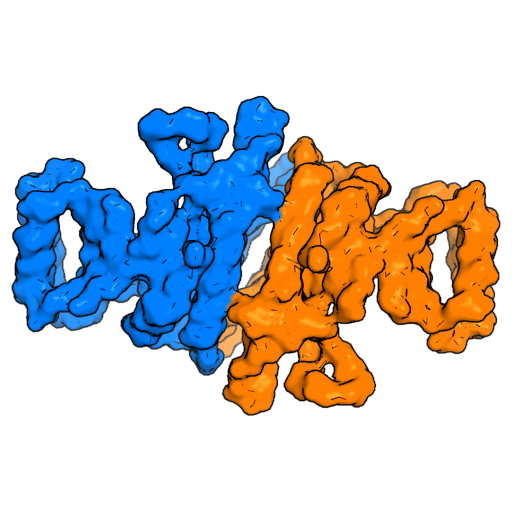 1 97 98 TYR A O 1
ATOM 780 N N . THR A 1 99 ? 1.615 14.094 3.682 1 98.25 99 THR A N 1
ATOM 781 C CA . THR A 1 99 ? 1.603 13.539 5.027 1 98.25 99 THR A CA 1
ATOM 782 C C . THR A 1 99 ? 0.579 14.258 5.902 1 98.25 99 THR A C 1
ATOM 784 O O . THR A 1 99 ? 0.487 15.484 5.879 1 98.25 99 THR A O 1
ATOM 787 N N . ARG A 1 100 ? -0.166 13.531 6.613 1 97.31 100 ARG A N 1
ATOM 788 C CA . ARG A 1 100 ? -1.069 14.133 7.586 1 97.31 100 ARG A CA 1
ATOM 789 C C . ARG A 1 100 ? -0.338 14.461 8.883 1 97.31 100 ARG A C 1
ATOM 791 O O . ARG A 1 100 ? 0.117 13.555 9.594 1 97.31 100 ARG A O 1
ATOM 798 N N . VAL A 1 101 ? -0.274 15.695 9.172 1 97.62 101 VAL A N 1
ATOM 799 C CA . VAL A 1 101 ? 0.504 16.125 10.328 1 97.62 101 VAL A CA 1
ATOM 800 C C . VAL A 1 101 ? -0.27 15.844 11.609 1 97.62 101 VAL A C 1
ATOM 802 O O . VAL A 1 101 ? 0.307 15.828 12.703 1 97.62 101 VAL A O 1
ATOM 805 N N . ASN A 1 102 ? -1.617 15.734 11.484 1 97.38 102 ASN A N 1
ATOM 806 C CA . ASN A 1 102 ? -2.451 15.273 12.586 1 97.38 102 ASN A CA 1
ATOM 807 C C . ASN A 1 102 ? -2.623 13.758 12.555 1 97.38 102 ASN A C 1
ATOM 809 O O . ASN A 1 102 ? -3.197 13.211 11.609 1 97.38 102 ASN A O 1
ATOM 813 N N . PRO A 1 103 ? -2.125 13.062 13.5 1 96.75 103 PRO A N 1
ATOM 814 C CA . PRO A 1 103 ? -2.205 11.602 13.469 1 96.75 103 PRO A CA 1
ATOM 815 C C . PRO A 1 103 ? -3.641 11.086 13.562 1 96.75 103 PRO A C 1
ATOM 817 O O . PRO A 1 103 ? -4.516 11.781 14.078 1 96.75 103 PRO A O 1
ATOM 820 N N . SER A 1 104 ? -3.873 9.953 13.023 1 96 104 SER A N 1
ATOM 821 C CA . SER A 1 104 ? -5.164 9.273 13.086 1 96 104 SER A CA 1
ATOM 822 C C . SER A 1 104 ? -5.297 8.477 14.383 1 96 104 SER A C 1
ATOM 824 O O . SER A 1 104 ? -4.309 7.961 14.906 1 96 104 SER A O 1
ATOM 826 N N . LEU A 1 105 ? -6.453 8.422 14.898 1 94.31 105 LEU A N 1
ATOM 827 C CA . LEU A 1 105 ? -6.797 7.57 16.031 1 94.31 105 LEU A CA 1
ATOM 828 C C . LEU A 1 105 ? -7.23 6.188 15.555 1 94.31 105 LEU A C 1
ATOM 830 O O . LEU A 1 105 ? -8.32 6.027 15.008 1 94.31 105 LEU A O 1
ATOM 834 N N . LEU A 1 106 ? -6.465 5.18 15.852 1 92.44 106 LEU A N 1
ATOM 835 C CA . LEU A 1 106 ? -6.586 3.889 15.18 1 92.44 106 LEU A CA 1
ATOM 836 C C . LEU A 1 106 ? -7.812 3.133 15.68 1 92.44 106 LEU A C 1
ATOM 838 O O . LEU A 1 106 ? -8.523 2.502 14.883 1 92.44 106 LEU A O 1
ATOM 842 N N . ILE A 1 107 ? -8.078 3.172 16.953 1 90 107 ILE A N 1
ATOM 843 C CA . ILE A 1 107 ? -9.219 2.428 17.484 1 90 107 ILE A CA 1
ATOM 844 C C . ILE A 1 107 ? -10.516 2.992 16.891 1 90 107 ILE A C 1
ATOM 846 O O . ILE A 1 107 ? -11.398 2.236 16.484 1 90 107 ILE A O 1
ATOM 850 N N . ARG A 1 108 ? -10.586 4.246 16.875 1 91.75 108 ARG A N 1
ATOM 851 C CA . ARG A 1 108 ? -11.781 4.887 16.328 1 91.75 108 ARG A CA 1
ATOM 852 C C . ARG A 1 108 ? -11.906 4.633 14.828 1 91.75 108 ARG A C 1
ATOM 854 O O . ARG A 1 108 ? -12.992 4.34 14.328 1 91.75 108 ARG A O 1
ATOM 861 N N . ALA A 1 109 ? -10.781 4.781 14.133 1 93.19 109 ALA A N 1
ATOM 862 C CA . ALA A 1 109 ? -10.773 4.535 12.695 1 93.19 109 ALA A CA 1
ATOM 863 C C . ALA A 1 109 ? -11.164 3.094 12.383 1 93.19 109 ALA A C 1
ATOM 865 O O . ALA A 1 109 ? -11.961 2.842 11.477 1 93.19 109 ALA A O 1
ATOM 866 N N . ALA A 1 110 ? -10.586 2.154 13.109 1 90.88 110 ALA A N 1
ATOM 867 C CA . ALA A 1 110 ? -10.867 0.737 12.898 1 90.88 110 ALA A CA 1
ATOM 868 C C . ALA A 1 110 ? -12.336 0.426 13.156 1 90.88 110 ALA A C 1
ATOM 870 O O . ALA A 1 110 ? -12.945 -0.365 12.43 1 90.88 110 ALA A O 1
ATOM 871 N N . THR A 1 111 ? -12.867 1.022 14.211 1 91.06 111 THR A N 1
ATOM 872 C CA . THR A 1 111 ? -14.281 0.826 14.539 1 91.06 111 THR A CA 1
ATOM 873 C C . THR A 1 111 ? -15.172 1.373 13.43 1 91.06 111 THR A C 1
ATOM 875 O O . THR A 1 111 ? -16.094 0.69 12.969 1 91.06 111 THR A O 1
ATOM 878 N N . ARG A 1 112 ? -14.891 2.48 13 1 92.88 112 ARG A N 1
ATOM 879 C CA . ARG A 1 112 ? -15.664 3.084 11.922 1 92.88 112 ARG A CA 1
ATOM 880 C C . ARG A 1 112 ? -15.523 2.279 10.633 1 92.88 112 ARG A C 1
ATOM 882 O O . ARG A 1 112 ? -16.5 2.125 9.883 1 92.88 112 ARG A O 1
ATOM 889 N N . LEU A 1 113 ? -14.312 1.844 10.352 1 92 113 LEU A N 1
ATOM 890 C CA . LEU A 1 113 ? -14.07 1.031 9.164 1 92 113 LEU A CA 1
ATOM 891 C C . LEU A 1 113 ? -14.922 -0.231 9.188 1 92 113 LEU A C 1
ATOM 893 O O . LEU A 1 113 ? -15.461 -0.639 8.156 1 92 113 LEU A O 1
ATOM 897 N N . CYS A 1 114 ? -15 -0.857 10.32 1 90.5 114 CYS A N 1
ATOM 898 C CA . CYS A 1 114 ? -15.812 -2.062 10.453 1 90.5 114 CYS A CA 1
ATOM 899 C C . CYS A 1 114 ? -17.266 -1.781 10.102 1 90.5 114 CYS A C 1
ATOM 901 O O . CYS A 1 114 ? -17.891 -2.541 9.359 1 90.5 114 CYS A O 1
ATOM 903 N N . ILE A 1 115 ? -17.766 -0.75 10.602 1 91.44 115 ILE A N 1
ATOM 904 C CA . ILE A 1 115 ? -19.156 -0.367 10.352 1 91.44 115 ILE A CA 1
ATOM 905 C C . ILE A 1 115 ? -19.359 -0.104 8.859 1 91.44 115 ILE A C 1
ATOM 907 O O . ILE A 1 115 ? -20.281 -0.643 8.25 1 91.44 115 ILE A O 1
ATOM 911 N N . GLU A 1 116 ? -18.484 0.607 8.289 1 90.62 116 GLU A N 1
ATOM 912 C CA . GLU A 1 116 ? -18.594 0.957 6.875 1 90.62 116 GLU A CA 1
ATOM 913 C C . GLU A 1 116 ? -18.438 -0.276 5.988 1 90.62 116 GLU A C 1
ATOM 915 O O . GLU A 1 116 ? -19.062 -0.366 4.93 1 90.62 116 GLU A O 1
ATOM 920 N N . HIS A 1 117 ? -17.547 -1.143 6.414 1 89.75 117 HIS A N 1
ATOM 921 C CA . HIS A 1 117 ? -17.344 -2.383 5.672 1 89.75 117 HIS A CA 1
ATOM 922 C C . HIS A 1 117 ? -18.609 -3.232 5.68 1 89.75 117 HIS A C 1
ATOM 924 O O . HIS A 1 117 ? -19 -3.803 4.656 1 89.75 117 HIS A O 1
ATOM 930 N N . ILE A 1 118 ? -19.266 -3.32 6.785 1 88.88 118 ILE A N 1
ATOM 931 C CA . ILE A 1 118 ? -20.516 -4.066 6.902 1 88.88 118 ILE A CA 1
ATOM 932 C C . ILE A 1 118 ? -21.578 -3.457 5.98 1 88.88 118 ILE A C 1
ATOM 934 O O . ILE A 1 118 ? -22.266 -4.176 5.254 1 88.88 118 ILE A O 1
ATOM 938 N N . GLU A 1 119 ? -21.609 -2.166 5.973 1 87.94 119 GLU A N 1
ATOM 939 C CA . GLU A 1 119 ? -22.547 -1.468 5.098 1 87.94 119 GLU A CA 1
ATOM 940 C C . GLU A 1 119 ? -22.234 -1.747 3.629 1 87.94 119 GLU A C 1
ATOM 942 O O . GLU A 1 119 ? -23.156 -1.967 2.828 1 87.94 119 GLU A O 1
ATOM 947 N N . TYR A 1 120 ? -21.016 -1.706 3.377 1 87.88 120 TYR A N 1
ATOM 948 C CA . TYR A 1 120 ? -20.594 -1.956 2.006 1 87.88 120 TYR A CA 1
ATOM 949 C C . TYR A 1 120 ? -20.953 -3.371 1.569 1 87.88 120 TYR A C 1
ATOM 951 O O . TYR A 1 120 ? -21.438 -3.576 0.457 1 87.88 120 TYR A O 1
ATOM 959 N N . LEU A 1 121 ? -20.734 -4.352 2.383 1 87.12 121 LEU A N 1
ATOM 960 C CA . LEU A 1 121 ? -21.031 -5.742 2.072 1 87.12 121 LEU A CA 1
ATOM 961 C C . LEU A 1 121 ? -22.531 -5.945 1.889 1 87.12 121 LEU A C 1
ATOM 963 O O . LEU A 1 121 ? -22.953 -6.742 1.05 1 87.12 121 LEU A O 1
ATOM 967 N N . GLN A 1 122 ? -23.266 -5.246 2.633 1 84.69 122 GLN A N 1
ATOM 968 C CA . GLN A 1 122 ? -24.719 -5.305 2.469 1 84.69 122 GLN A CA 1
ATOM 969 C C . GLN A 1 122 ? -25.141 -4.809 1.087 1 84.69 122 GLN A C 1
ATOM 971 O O . GLN A 1 122 ? -25.953 -5.449 0.412 1 84.69 122 GLN A O 1
ATOM 976 N N . SER A 1 123 ? -24.547 -3.719 0.727 1 82.62 123 SER A N 1
ATOM 977 C CA . SER A 1 123 ? -24.844 -3.17 -0.591 1 82.62 123 SER A CA 1
ATOM 978 C C . SER A 1 123 ? -24.344 -4.09 -1.7 1 82.62 123 SER A C 1
ATOM 980 O O . SER A 1 123 ? -25 -4.234 -2.734 1 82.62 123 SER A O 1
ATOM 982 N N . ALA A 1 124 ? -23.188 -4.617 -1.509 1 80.69 124 ALA A N 1
ATOM 983 C CA . ALA A 1 124 ? -22.578 -5.523 -2.48 1 80.69 124 ALA A CA 1
ATOM 984 C C . ALA A 1 124 ? -23.375 -6.812 -2.607 1 80.69 124 ALA A C 1
ATOM 986 O O . ALA A 1 124 ? -23.391 -7.445 -3.668 1 80.69 124 ALA A O 1
ATOM 987 N N . ALA A 1 125 ? -23.953 -7.246 -1.571 1 74.56 125 ALA A N 1
ATOM 988 C CA . ALA A 1 125 ? -24.812 -8.43 -1.61 1 74.56 125 ALA A CA 1
ATOM 989 C C . ALA A 1 125 ? -25.922 -8.266 -2.635 1 74.56 125 ALA A C 1
ATOM 991 O O . ALA A 1 125 ? -26.328 -9.234 -3.289 1 74.56 125 ALA A O 1
ATOM 992 N N . TYR A 1 126 ? -26.328 -7.07 -2.828 1 74.44 126 TYR A N 1
ATOM 993 C CA . TYR A 1 126 ? -27.391 -6.789 -3.785 1 74.44 126 TYR A CA 1
ATOM 994 C C . TYR A 1 126 ? -26.844 -6.742 -5.207 1 74.44 126 TYR A C 1
ATOM 996 O O . TYR A 1 126 ? -27.469 -7.273 -6.133 1 74.44 126 TYR A O 1
ATOM 1004 N N . SER A 1 127 ? -25.672 -6.191 -5.363 1 73.62 127 SER A N 1
ATOM 1005 C CA . SER A 1 127 ? -25.094 -6 -6.691 1 73.62 127 SER A CA 1
ATOM 1006 C C . SER A 1 127 ? -24.266 -7.211 -7.113 1 73.62 127 SER A C 1
ATOM 1008 O O . SER A 1 127 ? -24.016 -7.41 -8.305 1 73.62 127 SER A O 1
ATOM 1010 N N . GLY A 1 128 ? -23.875 -7.98 -6.086 1 69.5 128 GLY A N 1
ATOM 1011 C CA . GLY A 1 128 ? -23.016 -9.125 -6.352 1 69.5 128 GLY A CA 1
ATOM 1012 C C . GLY A 1 128 ? -21.578 -8.727 -6.672 1 69.5 128 GLY A C 1
ATOM 1013 O O . GLY A 1 128 ? -20.812 -9.531 -7.207 1 69.5 128 GLY A O 1
ATOM 1014 N N . LYS A 1 129 ? -21.312 -7.426 -6.367 1 78.81 129 LYS A N 1
ATOM 1015 C CA . LYS A 1 129 ? -20 -6.938 -6.766 1 78.81 129 LYS A CA 1
ATOM 1016 C C . LYS A 1 129 ? -19.297 -6.258 -5.598 1 78.81 129 LYS A C 1
ATOM 1018 O O . LYS A 1 129 ? -19.891 -5.438 -4.895 1 78.81 129 LYS A O 1
ATOM 1023 N N . VAL A 1 130 ? -18.062 -6.77 -5.285 1 82.75 130 VAL A N 1
ATOM 1024 C CA . VAL A 1 130 ? -17.188 -6.117 -4.312 1 82.75 130 VAL A CA 1
ATOM 1025 C C . VAL A 1 130 ? -15.938 -5.59 -5.008 1 82.75 130 VAL A C 1
ATOM 1027 O O . VAL A 1 130 ? -15.32 -6.297 -5.809 1 82.75 130 VAL A O 1
ATOM 1030 N N . GLU A 1 131 ? -15.672 -4.289 -4.754 1 83.62 131 GLU A N 1
ATOM 1031 C CA . GLU A 1 131 ? -14.477 -3.652 -5.293 1 83.62 131 GLU A CA 1
ATOM 1032 C C . GLU A 1 131 ? -13.461 -3.357 -4.191 1 83.62 131 GLU A C 1
ATOM 1034 O O . GLU A 1 131 ? -13.789 -2.699 -3.201 1 83.62 131 GLU A O 1
ATOM 1039 N N . TYR A 1 132 ? -12.32 -3.832 -4.359 1 82.19 132 TYR A N 1
ATOM 1040 C CA . TYR A 1 132 ? -11.266 -3.578 -3.387 1 82.19 132 TYR A CA 1
ATOM 1041 C C . TYR A 1 132 ? -10.93 -2.092 -3.32 1 82.19 132 TYR A C 1
ATOM 1043 O O . TYR A 1 132 ? -10.602 -1.57 -2.252 1 82.19 132 TYR A O 1
ATOM 1051 N N . SER A 1 133 ? -10.953 -1.396 -4.426 1 81.5 133 SER A N 1
ATOM 1052 C CA . SER A 1 133 ? -10.68 0.038 -4.465 1 81.5 133 SER A CA 1
ATOM 1053 C C . SER A 1 133 ? -11.594 0.802 -3.52 1 81.5 133 SER A C 1
ATOM 1055 O O . SER A 1 133 ? -11.188 1.8 -2.92 1 81.5 133 SER A O 1
ATOM 1057 N N . VAL A 1 134 ? -12.805 0.337 -3.373 1 82.12 134 VAL A N 1
ATOM 1058 C CA . VAL A 1 134 ? -13.742 0.958 -2.445 1 82.12 134 VAL A CA 1
ATOM 1059 C C . VAL A 1 134 ? -13.258 0.766 -1.011 1 82.12 134 VAL A C 1
ATOM 1061 O O . VAL A 1 134 ? -13.273 1.705 -0.212 1 82.12 134 VAL A O 1
ATOM 1064 N N . LEU A 1 135 ? -12.781 -0.421 -0.709 1 81.81 135 LEU A N 1
ATOM 1065 C CA . LEU A 1 135 ? -12.242 -0.692 0.618 1 81.81 135 LEU A CA 1
ATOM 1066 C C . LEU A 1 135 ? -11.062 0.224 0.923 1 81.81 135 LEU A C 1
ATOM 1068 O O . LEU A 1 135 ? -10.992 0.815 2.002 1 81.81 135 LEU A O 1
ATOM 1072 N N . THR A 1 136 ? -10.172 0.403 0.008 1 82.69 136 THR A N 1
ATOM 1073 C CA . THR A 1 136 ? -8.992 1.242 0.192 1 82.69 136 THR A CA 1
ATOM 1074 C C . THR A 1 136 ? -9.398 2.697 0.419 1 82.69 136 THR A C 1
ATOM 1076 O O . THR A 1 136 ? -8.852 3.369 1.295 1 82.69 136 THR A O 1
ATOM 1079 N N . ARG A 1 137 ? -10.328 3.119 -0.339 1 86.88 137 ARG A N 1
ATOM 1080 C CA . ARG A 1 137 ? -10.812 4.484 -0.179 1 86.88 137 ARG A CA 1
ATOM 1081 C C . ARG A 1 137 ? -11.453 4.684 1.192 1 86.88 137 ARG A C 1
ATOM 1083 O O . ARG A 1 137 ? -11.289 5.738 1.81 1 86.88 137 ARG A O 1
ATOM 1090 N N . ARG A 1 138 ? -12.117 3.727 1.638 1 88.88 138 ARG A N 1
ATOM 1091 C CA . ARG A 1 138 ? -12.758 3.807 2.947 1 88.88 138 ARG A CA 1
ATOM 1092 C C . ARG A 1 138 ? -11.719 3.85 4.062 1 88.88 138 ARG A C 1
ATOM 1094 O O . ARG A 1 138 ? -11.875 4.586 5.035 1 88.88 138 ARG A O 1
ATOM 1101 N N . ILE A 1 139 ? -10.711 3.064 3.922 1 89.94 139 ILE A N 1
ATOM 1102 C CA . ILE A 1 139 ? -9.625 3.096 4.898 1 89.94 139 ILE A CA 1
ATOM 1103 C C . ILE A 1 139 ? -9.047 4.504 4.977 1 89.94 139 ILE A C 1
ATOM 1105 O O . ILE A 1 139 ? -8.922 5.074 6.062 1 89.94 139 ILE A O 1
ATOM 1109 N N . ALA A 1 140 ? -8.742 5.047 3.828 1 90.88 140 ALA A N 1
ATOM 1110 C CA . ALA A 1 140 ? -8.18 6.398 3.785 1 90.88 140 ALA A CA 1
ATOM 1111 C C . ALA A 1 140 ? -9.148 7.406 4.402 1 90.88 140 ALA A C 1
ATOM 1113 O O . ALA A 1 140 ? -8.727 8.297 5.145 1 90.88 140 ALA A O 1
ATOM 1114 N N . SER A 1 141 ? -10.375 7.238 4.117 1 93 141 SER A N 1
ATOM 1115 C CA . SER A 1 141 ? -11.406 8.164 4.582 1 93 141 SER A CA 1
ATOM 1116 C C . SER A 1 141 ? -11.539 8.117 6.102 1 93 141 SER A C 1
ATOM 1118 O O . SER A 1 141 ? -11.578 9.156 6.758 1 93 141 SER A O 1
ATOM 1120 N N . VAL A 1 142 ? -11.641 6.938 6.645 1 94.44 142 VAL A N 1
ATOM 1121 C CA . VAL A 1 142 ? -11.844 6.824 8.086 1 94.44 142 VAL A CA 1
ATOM 1122 C C . VAL A 1 142 ? -10.609 7.344 8.828 1 94.44 142 VAL A C 1
ATOM 1124 O O . VAL A 1 142 ? -10.727 7.949 9.891 1 94.44 142 VAL A O 1
ATOM 1127 N N . LEU A 1 143 ? -9.43 7.113 8.297 1 94.38 143 LEU A N 1
ATOM 1128 C CA . LEU A 1 143 ? -8.203 7.625 8.898 1 94.38 143 LEU A CA 1
ATOM 1129 C C . LEU A 1 143 ? -8.188 9.148 8.883 1 94.38 143 LEU A C 1
ATOM 1131 O O . LEU A 1 143 ? -7.641 9.781 9.789 1 94.38 143 LEU A O 1
ATOM 1135 N N . ALA A 1 144 ? -8.773 9.703 7.867 1 93.12 144 ALA A N 1
ATOM 1136 C CA . ALA A 1 144 ? -8.828 11.156 7.719 1 93.12 144 ALA A CA 1
ATOM 1137 C C . ALA A 1 144 ? -9.859 11.766 8.664 1 93.12 144 ALA A C 1
ATOM 1139 O O . ALA A 1 144 ? -9.703 12.906 9.109 1 93.12 144 ALA A O 1
ATOM 1140 N N . ARG A 1 145 ? -10.859 11.078 8.984 1 93.88 145 ARG A N 1
ATOM 1141 C CA . ARG A 1 145 ? -11.953 11.586 9.805 1 93.88 145 ARG A CA 1
ATOM 1142 C C . ARG A 1 145 ? -11.625 11.461 11.289 1 93.88 145 ARG A C 1
ATOM 1144 O O . ARG A 1 145 ? -12 12.32 12.086 1 93.88 145 ARG A O 1
ATOM 1151 N N . GLU A 1 146 ? -10.992 10.352 11.594 1 94.5 146 GLU A N 1
ATOM 1152 C CA . GLU A 1 146 ? -10.672 10.078 12.984 1 94.5 146 GLU A CA 1
ATOM 1153 C C . GLU A 1 146 ? -9.25 10.516 13.328 1 94.5 146 GLU A C 1
ATOM 1155 O O . GLU A 1 146 ? -8.336 9.695 13.359 1 94.5 146 GLU A O 1
ATOM 1160 N N . ILE A 1 147 ? -9.164 11.797 13.656 1 94.69 147 ILE A N 1
ATOM 1161 C CA . ILE A 1 147 ? -7.824 12.344 13.859 1 94.69 147 ILE A CA 1
ATOM 1162 C C . ILE A 1 147 ? -7.719 12.953 15.258 1 94.69 147 ILE A C 1
ATOM 1164 O O . ILE A 1 147 ? -8.734 13.312 15.859 1 94.69 147 ILE A O 1
ATOM 1168 N N . HIS A 1 148 ? -6.547 12.984 15.773 1 93.69 148 HIS A N 1
ATOM 1169 C CA . HIS A 1 148 ? -6.152 13.828 16.891 1 93.69 148 HIS A CA 1
ATOM 1170 C C . HIS A 1 148 ? -5.613 15.172 16.422 1 93.69 148 HIS A C 1
ATOM 1172 O O . HIS A 1 148 ? -4.449 15.273 16.031 1 93.69 148 HIS A O 1
ATOM 1178 N N . THR A 1 149 ? -6.426 16.156 16.547 1 93.31 149 THR A N 1
ATOM 1179 C CA . THR A 1 149 ? -6.078 17.453 15.984 1 93.31 149 THR A CA 1
ATOM 1180 C C . THR A 1 149 ? -5.02 18.141 16.828 1 93.31 149 THR A C 1
ATOM 1182 O O . THR A 1 149 ? -5.336 18.703 17.891 1 93.31 149 THR A O 1
ATOM 1185 N N . ARG A 1 150 ? -3.848 18.172 16.328 1 94.12 150 ARG A N 1
ATOM 1186 C CA . ARG A 1 150 ? -2.744 18.875 16.984 1 94.12 150 ARG A CA 1
ATOM 1187 C C . ARG A 1 150 ? -2.541 20.25 16.359 1 94.12 150 ARG A C 1
ATOM 1189 O O . ARG A 1 150 ? -2.195 21.203 17.062 1 94.12 150 ARG A O 1
ATOM 1196 N N . PHE A 1 151 ? -2.807 20.312 15.117 1 96.56 151 PHE A N 1
ATOM 1197 C CA . PHE A 1 151 ? -2.582 21.547 14.367 1 96.56 151 PHE A CA 1
ATOM 1198 C C . PHE A 1 151 ? -3.809 21.906 13.531 1 96.56 151 PHE A C 1
ATOM 1200 O O . PHE A 1 151 ? -4.461 21.031 12.969 1 96.56 151 PHE A O 1
ATOM 1207 N N . HIS A 1 152 ? -4.059 23.094 13.5 1 96.75 152 HIS A N 1
ATOM 1208 C CA . HIS A 1 152 ? -4.848 23.672 12.414 1 96.75 152 HIS A CA 1
ATOM 1209 C C . HIS A 1 152 ? -3.947 24.297 11.359 1 96.75 152 HIS A C 1
ATOM 1211 O O . HIS A 1 152 ? -2.791 24.625 11.633 1 96.75 152 HIS A O 1
ATOM 1217 N N . ILE A 1 153 ? -4.492 24.375 10.172 1 97.12 153 ILE A N 1
ATOM 1218 C CA . ILE A 1 153 ? -3.645 24.844 9.086 1 97.12 153 ILE A CA 1
ATOM 1219 C C . ILE A 1 153 ? -4.285 26.078 8.438 1 97.12 153 ILE A C 1
ATOM 1221 O O . ILE A 1 153 ? -5.484 26.078 8.156 1 97.12 153 ILE A O 1
ATOM 1225 N N . ILE A 1 154 ? -3.492 27.047 8.203 1 97.25 154 ILE A N 1
ATOM 1226 C CA . ILE A 1 154 ? -3.873 28.188 7.367 1 97.25 154 ILE A CA 1
ATOM 1227 C C . ILE A 1 154 ? -3.045 28.188 6.086 1 97.25 154 ILE A C 1
ATOM 1229 O O . ILE A 1 154 ? -1.828 28.375 6.125 1 97.25 154 ILE A O 1
ATOM 1233 N N . ASP A 1 155 ? -3.723 27.938 4.988 1 96.06 155 ASP A N 1
ATOM 1234 C CA . ASP A 1 155 ? -3.072 28.031 3.682 1 96.06 155 ASP A CA 1
ATOM 1235 C C . ASP A 1 155 ? -3.068 29.469 3.168 1 96.06 155 ASP A C 1
ATOM 1237 O O . ASP A 1 155 ? -4.113 30.109 3.117 1 96.06 155 ASP A O 1
ATOM 1241 N N . VAL A 1 156 ? -1.942 29.922 2.828 1 95.69 156 VAL A N 1
ATOM 1242 C CA . VAL A 1 156 ? -1.78 31.266 2.275 1 95.69 156 VAL A CA 1
ATOM 1243 C C . VAL A 1 156 ? -1.161 31.172 0.882 1 95.69 156 VAL A C 1
ATOM 1245 O O . VAL A 1 156 ? -0.021 30.734 0.729 1 95.69 156 VAL A O 1
ATOM 1248 N N . ASP A 1 157 ? -1.804 31.562 -0.132 1 88.56 157 ASP A N 1
ATOM 1249 C CA . ASP A 1 157 ? -1.294 31.484 -1.498 1 88.56 157 ASP A CA 1
ATOM 1250 C C . ASP A 1 157 ? -0.892 32.844 -2.016 1 88.56 157 ASP A C 1
ATOM 1252 O O . ASP A 1 157 ? -0.648 33.031 -3.213 1 88.56 157 ASP A O 1
ATOM 1256 N N . ASP A 1 158 ? -0.878 33.875 -1.182 1 90.81 158 ASP A N 1
ATOM 1257 C CA . ASP A 1 158 ? -0.479 35.25 -1.519 1 90.81 158 ASP A CA 1
ATOM 1258 C C . ASP A 1 158 ? 0.682 35.719 -0.643 1 90.81 158 ASP A C 1
ATOM 1260 O O . ASP A 1 158 ? 0.507 35.938 0.553 1 90.81 158 ASP A O 1
ATOM 1264 N N . ASP A 1 159 ? 1.744 36 -1.261 1 88.62 159 ASP A N 1
ATOM 1265 C CA . ASP A 1 159 ? 2.98 36.344 -0.565 1 88.62 159 ASP A CA 1
ATOM 1266 C C . ASP A 1 159 ? 2.846 37.656 0.164 1 88.62 159 ASP A C 1
ATOM 1268 O O . ASP A 1 159 ? 3.492 37.875 1.188 1 88.62 159 ASP A O 1
ATOM 1272 N N . SER A 1 160 ? 1.975 38.469 -0.293 1 92.06 160 SER A N 1
ATOM 1273 C CA . SER A 1 160 ? 1.881 39.844 0.232 1 92.06 160 SER A CA 1
ATOM 1274 C C . SER A 1 160 ? 1.272 39.844 1.631 1 92.06 160 SER A C 1
ATOM 1276 O O . SER A 1 160 ? 1.448 40.812 2.381 1 92.06 160 SER A O 1
ATOM 1278 N N . ILE A 1 161 ? 0.639 38.781 1.97 1 94.75 161 ILE A N 1
ATOM 1279 C CA . ILE A 1 161 ? -0.058 38.844 3.25 1 94.75 161 ILE A CA 1
ATOM 1280 C C . ILE A 1 161 ? 0.57 37.844 4.223 1 94.75 161 ILE A C 1
ATOM 1282 O O . ILE A 1 161 ? 0.178 37.781 5.391 1 94.75 161 ILE A O 1
ATOM 1286 N N . VAL A 1 162 ? 1.462 37.062 3.838 1 93.19 162 VAL A N 1
ATOM 1287 C CA . VAL A 1 162 ? 2.037 35.969 4.605 1 93.19 162 VAL A CA 1
ATOM 1288 C C . VAL A 1 162 ? 2.578 36.469 5.934 1 93.19 162 VAL A C 1
ATOM 1290 O O . VAL A 1 162 ? 2.279 35.938 6.996 1 93.19 162 VAL A O 1
ATOM 1293 N N . ASP A 1 163 ? 3.311 37.562 5.914 1 93.88 163 ASP A N 1
ATOM 1294 C CA . ASP A 1 163 ? 3.943 38.094 7.117 1 93.88 163 ASP A CA 1
ATOM 1295 C C . ASP A 1 163 ? 2.898 38.531 8.133 1 93.88 163 ASP A C 1
ATOM 1297 O O . ASP A 1 163 ? 3.074 38.344 9.344 1 93.88 163 ASP A O 1
ATOM 1301 N N . ASN A 1 164 ? 1.876 39.094 7.648 1 95.81 164 ASN A N 1
ATOM 1302 C CA . ASN A 1 164 ? 0.807 39.562 8.531 1 95.81 164 ASN A CA 1
ATOM 1303 C C . ASN A 1 164 ? 0.106 38.375 9.211 1 95.81 164 ASN A C 1
ATOM 1305 O O . ASN A 1 164 ? -0.19 38.438 10.406 1 95.81 164 ASN A O 1
ATOM 1309 N N . VAL A 1 165 ? -0.169 37.375 8.438 1 97 165 VAL A N 1
ATOM 1310 C CA . VAL A 1 165 ? -0.858 36.188 8.984 1 97 165 VAL A CA 1
ATOM 1311 C C . VAL A 1 165 ? 0.043 35.5 9.992 1 97 165 VAL A C 1
ATOM 1313 O O . VAL A 1 165 ? -0.404 35.125 11.078 1 97 165 VAL A O 1
ATOM 1316 N N . VAL A 1 166 ? 1.318 35.344 9.648 1 96.44 166 VAL A N 1
ATOM 1317 C CA . VAL A 1 166 ? 2.277 34.688 10.539 1 96.44 166 VAL A CA 1
ATOM 1318 C C . VAL A 1 166 ? 2.375 35.469 11.852 1 96.44 166 VAL A C 1
ATOM 1320 O O . VAL A 1 166 ? 2.381 34.875 12.93 1 96.44 166 VAL A O 1
ATOM 1323 N N . ALA A 1 167 ? 2.426 36.781 11.789 1 96.88 167 ALA A N 1
ATOM 1324 C CA . ALA A 1 167 ? 2.523 37.625 12.977 1 96.88 167 ALA A CA 1
ATOM 1325 C C . ALA A 1 167 ? 1.301 37.469 13.875 1 96.88 167 ALA A C 1
ATOM 1327 O O . ALA A 1 167 ? 1.425 37.406 15.102 1 96.88 167 ALA A O 1
ATOM 1328 N N . ALA A 1 168 ? 0.196 37.406 13.242 1 96.69 168 ALA A N 1
ATOM 1329 C CA . ALA A 1 168 ? -1.038 37.219 14.008 1 96.69 168 ALA A CA 1
ATOM 1330 C C . ALA A 1 168 ? -1.034 35.906 14.766 1 96.69 168 ALA A C 1
ATOM 1332 O O . ALA A 1 168 ? -1.462 35.844 15.922 1 96.69 168 ALA A O 1
ATOM 1333 N N . VAL A 1 169 ? -0.609 34.812 14.102 1 96.69 169 VAL A N 1
ATOM 1334 C CA . VAL A 1 169 ? -0.544 33.5 14.734 1 96.69 169 VAL A CA 1
ATOM 1335 C C . VAL A 1 169 ? 0.519 33.531 15.836 1 96.69 169 VAL A C 1
ATOM 1337 O O . VAL A 1 169 ? 0.302 32.969 16.922 1 96.69 169 VAL A O 1
ATOM 1340 N N . GLU A 1 170 ? 1.686 34.125 15.547 1 96.75 170 GLU A N 1
ATOM 1341 C CA . GLU A 1 170 ? 2.777 34.219 16.516 1 96.75 170 GLU A CA 1
ATOM 1342 C C . GLU A 1 170 ? 2.318 34.906 17.797 1 96.75 170 GLU A C 1
ATOM 1344 O O . GLU A 1 170 ? 2.709 34.5 18.891 1 96.75 170 GLU A O 1
ATOM 1349 N N . ASP A 1 171 ? 1.51 35.875 17.703 1 95.69 171 ASP A N 1
ATOM 1350 C CA . ASP A 1 171 ? 0.997 36.594 18.844 1 95.69 171 ASP A CA 1
ATOM 1351 C C . ASP A 1 171 ? 0.175 35.688 19.75 1 95.69 171 ASP A C 1
ATOM 1353 O O . ASP A 1 171 ? 0.163 35.875 20.984 1 95.69 171 ASP A O 1
ATOM 1357 N N . ILE A 1 172 ? -0.492 34.812 19.172 1 95.44 172 ILE A N 1
ATOM 1358 C CA . ILE A 1 172 ? -1.369 33.906 19.922 1 95.44 172 ILE A CA 1
ATOM 1359 C C . ILE A 1 172 ? -0.553 32.781 20.516 1 95.44 172 ILE A C 1
ATOM 1361 O O . ILE A 1 172 ? -0.736 32.406 21.672 1 95.44 172 ILE A O 1
ATOM 1365 N N . VAL A 1 173 ? 0.372 32.219 19.719 1 94.62 173 VAL A N 1
ATOM 1366 C CA . VAL A 1 173 ? 1.049 30.984 20.109 1 94.62 173 VAL A CA 1
ATOM 1367 C C . VAL A 1 173 ? 2.299 31.312 20.922 1 94.62 173 VAL A C 1
ATOM 1369 O O . VAL A 1 173 ? 2.77 30.5 21.719 1 94.62 173 VAL A O 1
ATOM 1372 N N . GLY A 1 174 ? 2.943 32.562 20.75 1 93.88 174 GLY A N 1
ATOM 1373 C CA . GLY A 1 174 ? 4.086 33 21.531 1 93.88 174 GLY A CA 1
ATOM 1374 C C . GLY A 1 174 ? 5.414 32.719 20.859 1 93.88 174 GLY A C 1
ATOM 1375 O O . GLY A 1 174 ? 6.473 33 21.422 1 93.88 174 GLY A O 1
ATOM 1376 N N . TYR A 1 175 ? 5.41 32.094 19.719 1 94.75 175 TYR A N 1
ATOM 1377 C CA . TYR A 1 175 ? 6.602 31.828 18.922 1 94.75 175 TYR A CA 1
ATOM 1378 C C . TYR A 1 175 ? 6.262 31.75 17.438 1 94.75 175 TYR A C 1
ATOM 1380 O O . TYR A 1 175 ? 5.086 31.703 17.062 1 94.75 175 TYR A O 1
ATOM 1388 N N . VAL A 1 176 ? 7.25 31.812 16.609 1 95.81 176 VAL A N 1
ATOM 1389 C CA . VAL A 1 176 ? 7.027 31.656 15.172 1 95.81 176 VAL A CA 1
ATOM 1390 C C . VAL A 1 176 ? 6.484 30.266 14.875 1 95.81 176 VAL A C 1
ATOM 1392 O O . VAL A 1 176 ? 7.145 29.266 15.156 1 95.81 176 VAL A O 1
ATOM 1395 N N . PRO A 1 177 ? 5.281 30.141 14.32 1 96.56 177 PRO A N 1
ATOM 1396 C CA . PRO A 1 177 ? 4.699 28.828 14.055 1 96.56 177 PRO A CA 1
ATOM 1397 C C . PRO A 1 177 ? 5.414 28.078 12.93 1 96.56 177 PRO A C 1
ATOM 1399 O O . PRO A 1 177 ? 5.977 28.703 12.031 1 96.56 177 PRO A O 1
ATOM 1402 N N . PRO A 1 178 ? 5.406 26.766 13.008 1 96.88 178 PRO A N 1
ATOM 1403 C CA . PRO A 1 178 ? 5.938 26.016 11.875 1 96.88 178 PRO A CA 1
ATOM 1404 C C . PRO A 1 178 ? 5.168 26.25 10.578 1 96.88 178 PRO A C 1
ATOM 1406 O O . PRO A 1 178 ? 3.947 26.438 10.609 1 96.88 178 PRO A O 1
ATOM 1409 N N . ARG A 1 179 ? 5.836 26.25 9.438 1 97.31 179 ARG A N 1
ATOM 1410 C CA . ARG A 1 179 ? 5.238 26.484 8.125 1 97.31 179 ARG A CA 1
ATOM 1411 C C . ARG A 1 179 ? 5.754 25.484 7.102 1 97.31 179 ARG A C 1
ATOM 1413 O O . ARG A 1 179 ? 6.91 25.062 7.16 1 97.31 179 ARG A O 1
ATOM 1420 N N . ILE A 1 180 ? 4.918 25.109 6.258 1 97.25 180 ILE A N 1
ATOM 1421 C CA . ILE A 1 180 ? 5.316 24.312 5.102 1 97.25 180 ILE A CA 1
ATOM 1422 C C . ILE A 1 180 ? 5.266 25.172 3.84 1 97.25 180 ILE A C 1
ATOM 1424 O O . ILE A 1 180 ? 4.211 25.703 3.484 1 97.25 180 ILE A O 1
ATOM 1428 N N . LYS A 1 181 ? 6.426 25.328 3.256 1 96.56 181 LYS A N 1
ATOM 1429 C CA . LYS A 1 181 ? 6.543 26.109 2.029 1 96.56 181 LYS A CA 1
ATOM 1430 C C . LYS A 1 181 ? 6.418 25.219 0.795 1 96.56 181 LYS A C 1
ATOM 1432 O O . LYS A 1 181 ? 7.16 24.234 0.647 1 96.56 181 LYS A O 1
ATOM 1437 N N . THR A 1 182 ? 5.484 25.469 -0.01 1 92.12 182 THR A N 1
ATOM 1438 C CA . THR A 1 182 ? 5.285 24.781 -1.28 1 92.12 182 THR A CA 1
ATOM 1439 C C . THR A 1 182 ? 5.59 25.719 -2.453 1 92.12 182 THR A C 1
ATOM 1441 O O . THR A 1 182 ? 6.133 26.812 -2.264 1 92.12 182 THR A O 1
ATOM 1444 N N . ARG A 1 183 ? 5.273 25.281 -3.643 1 84.31 183 ARG A N 1
ATOM 1445 C CA . ARG A 1 183 ? 5.5 26.094 -4.828 1 84.31 183 ARG A CA 1
ATOM 1446 C C . ARG A 1 183 ? 4.598 27.328 -4.824 1 84.31 183 ARG A C 1
ATOM 1448 O O . ARG A 1 183 ? 5.02 28.422 -5.211 1 84.31 183 ARG A O 1
ATOM 1455 N N . ARG A 1 184 ? 3.34 27.125 -4.434 1 80.19 184 ARG A N 1
ATOM 1456 C CA . ARG A 1 184 ? 2.334 28.156 -4.637 1 80.19 184 ARG A CA 1
ATOM 1457 C C . ARG A 1 184 ? 2.092 28.938 -3.352 1 80.19 184 ARG A C 1
ATOM 1459 O O . ARG A 1 184 ? 1.496 30.016 -3.379 1 80.19 184 ARG A O 1
ATOM 1466 N N . GLY A 1 185 ? 2.586 28.359 -2.232 1 87.94 185 GLY A N 1
ATOM 1467 C CA . GLY A 1 185 ? 2.201 29.094 -1.038 1 87.94 185 GLY A CA 1
ATOM 1468 C C . GLY A 1 185 ? 2.836 28.547 0.227 1 87.94 185 GLY A C 1
ATOM 1469 O O . GLY A 1 185 ? 3.889 27.906 0.173 1 87.94 185 GLY A O 1
ATOM 1470 N N . LEU A 1 186 ? 2.221 29.109 1.273 1 95.69 186 LEU A N 1
ATOM 1471 C CA . LEU A 1 186 ? 2.695 28.797 2.613 1 95.69 186 LEU A CA 1
ATOM 1472 C C . LEU A 1 186 ? 1.567 28.234 3.469 1 95.69 186 LEU A C 1
ATOM 1474 O O . LEU A 1 186 ? 0.474 28.797 3.516 1 95.69 186 LEU A O 1
ATOM 1478 N N . HIS A 1 187 ? 1.804 27.078 4.035 1 97.38 187 HIS A N 1
ATOM 1479 C CA . HIS A 1 187 ? 0.878 26.469 4.988 1 97.38 187 HIS A CA 1
ATOM 1480 C C . HIS A 1 187 ? 1.346 26.688 6.422 1 97.38 187 HIS A C 1
ATOM 1482 O O . HIS A 1 187 ? 2.367 26.125 6.836 1 97.38 187 HIS A O 1
ATOM 1488 N N . ILE A 1 188 ? 0.653 27.469 7.164 1 97.88 188 ILE A N 1
ATOM 1489 C CA . ILE A 1 188 ? 0.993 27.797 8.547 1 97.88 188 ILE A CA 1
ATOM 1490 C C . ILE A 1 188 ? 0.325 26.797 9.484 1 97.88 188 ILE A C 1
ATOM 1492 O O . ILE A 1 188 ? -0.896 26.625 9.461 1 97.88 188 ILE A O 1
ATOM 1496 N N . LEU A 1 189 ? 1.089 26.094 10.266 1 97.5 189 LEU A N 1
ATOM 1497 C CA . LEU A 1 189 ? 0.578 25.125 11.234 1 97.5 189 LEU A CA 1
ATOM 1498 C C . LEU A 1 189 ? 0.368 25.781 12.594 1 97.5 189 LEU A C 1
ATOM 1500 O O . LEU A 1 189 ? 1.333 26.188 13.25 1 97.5 189 LEU A O 1
ATOM 1504 N N . VAL A 1 190 ? -0.814 25.906 13.008 1 96.75 190 VAL A N 1
ATOM 1505 C CA . VAL A 1 190 ? -1.176 26.516 14.281 1 96.75 190 VAL A CA 1
ATOM 1506 C C . VAL A 1 190 ? -1.355 25.438 15.344 1 96.75 190 VAL A C 1
ATOM 1508 O O . VAL A 1 190 ? -2.301 24.641 15.281 1 96.75 190 VAL A O 1
ATOM 1511 N N . PRO A 1 191 ? -0.521 25.391 16.312 1 94.88 191 PRO A N 1
ATOM 1512 C CA . PRO A 1 191 ? -0.627 24.344 17.344 1 94.88 191 PRO A CA 1
ATOM 1513 C C . PRO A 1 191 ? -1.749 24.625 18.344 1 94.88 191 PRO A C 1
ATOM 1515 O O . PRO A 1 191 ? -1.482 24.922 19.516 1 94.88 191 PRO A O 1
ATOM 1518 N N . VAL A 1 192 ? -2.881 24.391 18.031 1 89.5 192 VAL A N 1
ATOM 1519 C CA . VAL A 1 192 ? -4.055 24.734 18.812 1 89.5 192 VAL A CA 1
ATOM 1520 C C . VAL A 1 192 ? -4.098 23.891 20.094 1 89.5 192 VAL A C 1
ATOM 1522 O O . VAL A 1 192 ? -4.617 24.328 21.125 1 89.5 192 VAL A O 1
ATOM 1525 N N . SER A 1 193 ? -3.568 22.703 20 1 87.31 193 SER A N 1
ATOM 1526 C CA . SER A 1 193 ? -3.598 21.812 21.141 1 87.31 193 SER A CA 1
ATOM 1527 C C . SER A 1 193 ? -2.688 22.297 22.266 1 87.31 193 SER A C 1
ATOM 1529 O O . SER A 1 193 ? -2.844 21.906 23.422 1 87.31 193 SER A O 1
ATOM 1531 N N . ASN A 1 194 ? -1.796 23.156 21.906 1 89.62 194 ASN A N 1
ATOM 1532 C CA . ASN A 1 194 ? -0.832 23.656 22.875 1 89.62 194 ASN A CA 1
ATOM 1533 C C . ASN A 1 194 ? -1.281 24.984 23.484 1 89.62 194 ASN A C 1
ATOM 1535 O O . ASN A 1 194 ? -0.628 25.5 24.391 1 89.62 194 ASN A O 1
ATOM 1539 N N . LEU A 1 195 ? -2.373 25.484 23.078 1 93.62 195 LEU A N 1
ATOM 1540 C CA . LEU A 1 195 ? -2.863 26.766 23.594 1 93.62 195 LEU A CA 1
ATOM 1541 C C . LEU A 1 195 ? -3.59 26.578 24.906 1 93.62 195 LEU A C 1
ATOM 1543 O O . LEU A 1 195 ? -4.332 25.609 25.078 1 93.62 195 LEU A O 1
ATOM 1547 N N . ASP A 1 196 ? -3.25 27.469 25.844 1 93.94 196 ASP A N 1
ATOM 1548 C CA . ASP A 1 196 ? -4.082 27.453 27.047 1 93.94 196 ASP A CA 1
ATOM 1549 C C . ASP A 1 196 ? -5.504 27.906 26.734 1 93.94 196 ASP A C 1
ATOM 1551 O O . ASP A 1 196 ? -5.785 28.359 25.625 1 93.94 196 ASP A O 1
ATOM 1555 N N . ALA A 1 197 ? -6.348 27.844 27.625 1 94.12 197 ALA A N 1
ATOM 1556 C CA . ALA A 1 197 ? -7.773 28.078 27.422 1 94.12 197 ALA A CA 1
ATOM 1557 C C . ALA A 1 197 ? -8.039 29.516 26.984 1 94.12 197 ALA A C 1
ATOM 1559 O O . ALA A 1 197 ? -8.867 29.75 26.094 1 94.12 197 ALA A O 1
ATOM 1560 N N . ASN A 1 198 ? -7.387 30.422 27.578 1 94.94 198 ASN A N 1
ATOM 1561 C CA . ASN A 1 198 ? -7.59 31.828 27.25 1 94.94 198 ASN A CA 1
ATOM 1562 C C . ASN A 1 198 ? -7.121 32.156 25.828 1 94.94 198 ASN A C 1
ATOM 1564 O O . ASN A 1 198 ? -7.828 32.812 25.078 1 94.94 198 ASN A O 1
ATOM 1568 N N . ARG A 1 199 ? -6 31.641 25.5 1 95.5 199 ARG A N 1
ATOM 1569 C CA . ARG A 1 199 ? -5.457 31.859 24.156 1 95.5 199 ARG A CA 1
ATOM 1570 C C . ARG A 1 199 ? -6.297 31.156 23.094 1 95.5 199 ARG A C 1
ATOM 1572 O O . ARG A 1 199 ? -6.492 31.688 22 1 95.5 199 ARG A O 1
ATOM 1579 N N . ALA A 1 200 ? -6.676 29.984 23.438 1 95.44 200 ALA A N 1
ATOM 1580 C CA . ALA A 1 200 ? -7.539 29.25 22.516 1 95.44 200 ALA A CA 1
ATOM 1581 C C . ALA A 1 200 ? -8.836 30.016 22.266 1 95.44 200 ALA A C 1
ATOM 1583 O O . ALA A 1 200 ? -9.281 30.109 21.109 1 95.44 200 ALA A O 1
ATOM 1584 N N . LYS A 1 201 ? -9.398 30.484 23.297 1 95.88 201 LYS A N 1
ATOM 1585 C CA . LYS A 1 201 ? -10.617 31.281 23.172 1 95.88 201 LYS A CA 1
ATOM 1586 C C . LYS A 1 201 ? -10.383 32.5 22.297 1 95.88 201 LYS A C 1
ATOM 1588 O O . LYS A 1 201 ? -11.188 32.812 21.422 1 95.88 201 LYS A O 1
ATOM 1593 N N . LYS A 1 202 ? -9.352 33.156 22.547 1 96.56 202 LYS A N 1
ATOM 1594 C CA . LYS A 1 202 ? -9 34.344 21.766 1 96.56 202 LYS A CA 1
ATOM 1595 C C . LYS A 1 202 ? -8.789 33.969 20.297 1 96.56 202 LYS A C 1
ATOM 1597 O O . LYS A 1 202 ? -9.242 34.719 19.406 1 96.56 202 LYS A O 1
ATOM 1602 N N . TRP A 1 203 ? -8.156 32.875 20.016 1 96.88 203 TRP A N 1
ATOM 1603 C CA . TRP A 1 203 ? -7.91 32.406 18.656 1 96.88 203 TRP A CA 1
ATOM 1604 C C . TRP A 1 203 ? -9.227 32.188 17.922 1 96.88 203 TRP A C 1
ATOM 1606 O O . TRP A 1 203 ? -9.438 32.75 16.844 1 96.88 203 TRP A O 1
ATOM 1616 N N . PHE A 1 204 ? -10.133 31.516 18.5 1 96.38 204 PHE A N 1
ATOM 1617 C CA . PHE A 1 204 ? -11.328 31.062 17.797 1 96.38 204 PHE A CA 1
ATOM 1618 C C . PHE A 1 204 ? -12.383 32.156 17.766 1 96.38 204 PHE A C 1
ATOM 1620 O O . PHE A 1 204 ? -13.164 32.25 16.812 1 96.38 204 PHE A O 1
ATOM 1627 N N . ARG A 1 205 ? -12.32 33.062 18.703 1 97.12 205 ARG A N 1
ATOM 1628 C CA . ARG A 1 205 ? -13.391 34.062 18.797 1 97.12 205 ARG A CA 1
ATOM 1629 C C . ARG A 1 205 ? -12.969 35.375 18.172 1 97.12 205 ARG A C 1
ATOM 1631 O O . ARG A 1 205 ? -13.812 36.188 17.766 1 97.12 205 ARG A O 1
ATOM 1638 N N . GLU A 1 206 ? -11.711 35.562 18.078 1 97 206 GLU A N 1
ATOM 1639 C CA . GLU A 1 206 ? -11.273 36.906 17.656 1 97 206 GLU A CA 1
ATOM 1640 C C . GLU A 1 206 ? -10.305 36.812 16.469 1 97 206 GLU A C 1
ATOM 1642 O O . GLU A 1 206 ? -10.633 37.25 15.367 1 97 206 GLU A O 1
ATOM 1647 N N . VAL A 1 207 ? -9.234 36.094 16.625 1 96.94 207 VAL A N 1
ATOM 1648 C CA . VAL A 1 207 ? -8.117 36.156 15.688 1 96.94 207 VAL A CA 1
ATOM 1649 C C . VAL A 1 207 ? -8.492 35.469 14.391 1 96.94 207 VAL A C 1
ATOM 1651 O O . VAL A 1 207 ? -8.375 36.062 13.305 1 96.94 207 VAL A O 1
ATOM 1654 N N . LEU A 1 208 ? -8.93 34.188 14.5 1 96.81 208 LEU A N 1
ATOM 1655 C CA . LEU A 1 208 ? -9.258 33.406 13.305 1 96.81 208 LEU A CA 1
ATOM 1656 C C . LEU A 1 208 ? -10.359 34.094 12.508 1 96.81 208 LEU A C 1
ATOM 1658 O O . LEU A 1 208 ? -10.227 34.281 11.297 1 96.81 208 LEU A O 1
ATOM 1662 N N . PRO A 1 209 ? -11.453 34.531 13.156 1 97.25 209 PRO A N 1
ATOM 1663 C CA . PRO A 1 209 ? -12.5 35.219 12.391 1 97.25 209 PRO A CA 1
ATOM 1664 C C . PRO A 1 209 ? -11.992 36.5 11.734 1 97.25 209 PRO A C 1
ATOM 1666 O O . PRO A 1 209 ? -12.375 36.812 10.602 1 97.25 209 PRO A O 1
ATOM 1669 N N . MET A 1 210 ? -11.188 37.25 12.422 1 97.31 210 MET A N 1
ATOM 1670 C CA . MET A 1 210 ? -10.609 38.469 11.883 1 97.31 210 MET A CA 1
ATOM 1671 C C . MET A 1 210 ? -9.789 38.188 10.625 1 97.31 210 MET A C 1
ATOM 1673 O O . MET A 1 210 ? -9.938 38.844 9.609 1 97.31 210 MET A O 1
ATOM 1677 N N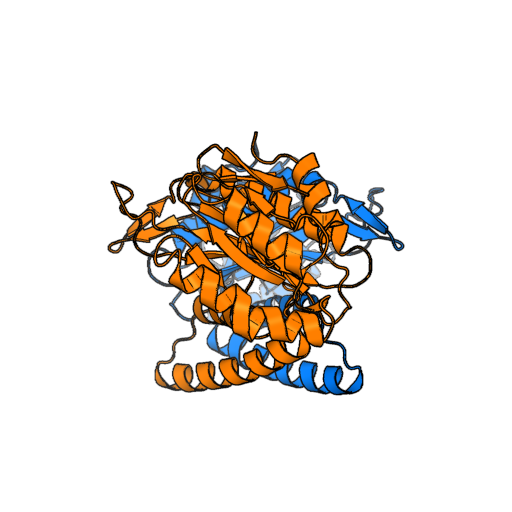 . LEU A 1 211 ? -8.914 37.156 10.672 1 96.88 211 LEU A N 1
ATOM 1678 C CA . LEU A 1 211 ? -8.078 36.812 9.539 1 96.88 211 LEU A CA 1
ATOM 1679 C C . LEU A 1 211 ? -8.93 36.344 8.352 1 96.88 211 LEU A C 1
ATOM 1681 O O . LEU A 1 211 ? -8.672 36.75 7.215 1 96.88 211 LEU A O 1
ATOM 1685 N N . MET A 1 212 ? -9.938 35.5 8.664 1 96.62 212 MET A N 1
ATOM 1686 C CA . MET A 1 212 ? -10.797 34.969 7.621 1 96.62 212 MET A CA 1
ATOM 1687 C C . MET A 1 212 ? -11.578 36.062 6.914 1 96.62 212 MET A C 1
ATOM 1689 O O . MET A 1 212 ? -11.828 35.969 5.711 1 96.62 212 MET A O 1
ATOM 1693 N N . GLU A 1 213 ? -11.945 37.062 7.672 1 97.19 213 GLU A N 1
ATOM 1694 C CA . GLU A 1 213 ? -12.664 38.219 7.105 1 97.19 213 GLU A CA 1
ATOM 1695 C C . GLU A 1 213 ? -11.719 39.125 6.332 1 97.19 213 GLU A C 1
ATOM 1697 O O . GLU A 1 213 ? -12.008 39.5 5.191 1 97.19 213 GLU A O 1
ATOM 1702 N N . ARG A 1 214 ? -10.695 39.469 6.887 1 96.81 214 ARG A N 1
ATOM 1703 C CA . ARG A 1 214 ? -9.742 40.438 6.32 1 96.81 214 ARG A CA 1
ATOM 1704 C C . ARG A 1 214 ? -9.141 39.906 5.027 1 96.81 214 ARG A C 1
ATOM 1706 O O . ARG A 1 214 ? -8.891 40.656 4.09 1 96.81 214 ARG A O 1
ATOM 1713 N N . TYR A 1 215 ? -8.859 38.594 5.051 1 96.5 215 TYR A N 1
ATOM 1714 C CA . TYR A 1 215 ? -8.172 38 3.908 1 96.5 215 TYR A CA 1
ATOM 1715 C C . TYR A 1 215 ? -9.078 37 3.191 1 96.5 215 TYR A C 1
ATOM 1717 O O . TYR A 1 215 ? -8.617 35.969 2.732 1 96.5 215 TYR A O 1
ATOM 1725 N N . ARG A 1 216 ? -10.281 37.312 3.09 1 94.12 216 ARG A N 1
ATOM 1726 C CA . ARG A 1 216 ? -11.281 36.5 2.426 1 94.12 216 ARG A CA 1
ATOM 1727 C C . ARG A 1 216 ? -10.852 36.156 1.006 1 94.12 216 ARG A C 1
ATOM 1729 O O . ARG A 1 216 ? -10.508 37.031 0.222 1 94.12 216 ARG A O 1
ATOM 1736 N N . GLY A 1 217 ? -10.797 34.844 0.805 1 91.88 217 GLY A N 1
ATOM 1737 C CA . GLY A 1 217 ? -10.453 34.344 -0.526 1 91.88 217 GLY A CA 1
ATOM 1738 C C . GLY A 1 217 ? -8.961 34.188 -0.73 1 91.88 217 GLY A C 1
ATOM 1739 O O . GLY A 1 217 ? -8.531 33.594 -1.725 1 91.88 217 GLY A O 1
ATOM 1740 N N . LEU A 1 218 ? -8.172 34.625 0.211 1 93.44 218 LEU A N 1
ATOM 1741 C CA . LEU A 1 218 ? -6.719 34.562 0.059 1 93.44 218 LEU A CA 1
ATOM 1742 C C . LEU A 1 218 ? -6.121 33.5 0.994 1 93.44 218 LEU A C 1
ATOM 1744 O O . LEU A 1 218 ? -4.977 33.094 0.813 1 93.44 218 LEU A O 1
ATOM 1748 N N . ILE A 1 219 ? -6.914 33.156 1.995 1 95.88 219 ILE A N 1
ATOM 1749 C CA . ILE A 1 219 ? -6.445 32.125 2.912 1 95.88 219 ILE A CA 1
ATOM 1750 C C . ILE A 1 219 ? -7.508 31.031 3.057 1 95.88 219 ILE A C 1
ATOM 1752 O O . ILE A 1 219 ? -8.688 31.266 2.814 1 95.88 219 ILE A O 1
ATOM 1756 N N . GLU A 1 220 ? -7.098 29.828 3.334 1 95.25 220 GLU A N 1
ATOM 1757 C CA . GLU A 1 220 ? -7.961 28.703 3.645 1 95.25 220 GLU A CA 1
ATOM 1758 C C . GLU A 1 220 ? -7.605 28.094 4.996 1 95.25 220 GLU A C 1
ATOM 1760 O O . GLU A 1 220 ? -6.43 27.922 5.316 1 95.25 220 GLU A O 1
ATOM 1765 N N . TYR A 1 221 ? -8.609 27.953 5.785 1 95.88 221 TYR A N 1
ATOM 1766 C CA . TYR A 1 221 ? -8.445 27.344 7.102 1 95.88 221 TYR A CA 1
ATOM 1767 C C . TYR A 1 221 ? -8.891 25.891 7.086 1 95.88 221 TYR A C 1
ATOM 1769 O O . TYR A 1 221 ? -10 25.578 6.648 1 95.88 221 TYR A O 1
ATOM 1777 N N . LYS A 1 222 ? -7.996 24.938 7.535 1 94.25 222 LYS A N 1
ATOM 1778 C CA . LYS A 1 222 ? -8.266 23.516 7.539 1 94.25 222 LYS A CA 1
ATOM 1779 C C . LYS A 1 222 ? -7.922 22.891 8.891 1 94.25 222 LYS A C 1
ATOM 1781 O O . LYS A 1 222 ? -7.035 23.375 9.594 1 94.25 222 LYS A O 1
ATOM 1786 N N . ARG A 1 223 ? -8.562 21.75 9.125 1 92.5 223 ARG A N 1
ATOM 1787 C CA . ARG A 1 223 ? -8.312 21.047 10.383 1 92.5 223 ARG A CA 1
ATOM 1788 C C . ARG A 1 223 ? -7.734 19.656 10.133 1 92.5 223 ARG A C 1
ATOM 1790 O O . ARG A 1 223 ? -7.164 19.047 11.031 1 92.5 223 ARG A O 1
ATOM 1797 N N . GLU A 1 224 ? -7.84 19.078 8.984 1 87.75 224 GLU A N 1
ATOM 1798 C CA . GLU A 1 224 ? -7.492 17.703 8.688 1 87.75 224 GLU A CA 1
ATOM 1799 C C . GLU A 1 224 ? -5.98 17.484 8.727 1 87.75 224 GLU A C 1
ATOM 1801 O O . GLU A 1 224 ? -5.504 16.438 9.172 1 87.75 224 GLU A O 1
ATOM 1806 N N . GLY A 1 225 ? -5.25 18.453 8.164 1 90.12 225 GLY A N 1
ATOM 1807 C CA . GLY A 1 225 ? -3.801 18.422 8.305 1 90.12 225 GLY A CA 1
ATOM 1808 C C . GLY A 1 225 ? -3.109 17.594 7.246 1 90.12 225 GLY A C 1
ATOM 1809 O O . GLY A 1 225 ? -2.016 17.078 7.477 1 90.12 225 GLY A O 1
ATOM 1810 N N . LEU A 1 226 ? -3.811 17.234 6.203 1 94.5 226 LEU A N 1
ATOM 1811 C CA . LEU A 1 226 ? -3.117 16.609 5.082 1 94.5 226 LEU A CA 1
ATOM 1812 C C . LEU A 1 226 ? -2.285 17.641 4.316 1 94.5 226 LEU A C 1
ATOM 1814 O O . LEU A 1 226 ? -2.836 18.5 3.629 1 94.5 226 LEU A O 1
ATOM 1818 N N . GLU A 1 227 ? -0.98 17.562 4.418 1 96.44 227 GLU A N 1
ATOM 1819 C CA . GLU A 1 227 ? -0.094 18.594 3.912 1 96.44 227 GLU A CA 1
ATOM 1820 C C . GLU A 1 227 ? 0.955 18.016 2.967 1 96.44 227 GLU A C 1
ATOM 1822 O O . GLU A 1 227 ? 1.394 16.875 3.139 1 96.44 227 GLU A O 1
ATOM 1827 N N . PRO A 1 228 ? 1.363 18.844 1.965 1 96.19 228 PRO A N 1
ATOM 1828 C CA . PRO A 1 228 ? 2.529 18.406 1.192 1 96.19 228 PRO A CA 1
ATOM 1829 C C . PRO A 1 228 ? 3.732 18.078 2.074 1 96.19 228 PRO A C 1
ATOM 1831 O O . PRO A 1 228 ? 4.012 18.797 3.035 1 96.19 228 PRO A O 1
ATOM 1834 N N . THR A 1 229 ? 4.449 17.062 1.748 1 98.19 229 THR A N 1
ATOM 1835 C CA . THR A 1 229 ? 5.449 16.516 2.66 1 98.19 229 THR A CA 1
ATOM 1836 C C . THR A 1 229 ? 6.801 17.188 2.443 1 98.19 229 THR A C 1
ATOM 1838 O O . THR A 1 229 ? 7.387 17.078 1.364 1 98.19 229 THR A O 1
ATOM 1841 N N . PRO A 1 230 ? 7.336 17.859 3.443 1 98.38 230 PRO A N 1
ATOM 1842 C CA . PRO A 1 230 ? 8.672 18.438 3.312 1 98.38 230 PRO A CA 1
ATOM 1843 C C . PRO A 1 230 ? 9.727 17.422 2.891 1 98.38 230 PRO A C 1
ATOM 1845 O O . PRO A 1 230 ? 9.742 16.297 3.393 1 98.38 230 PRO A O 1
ATOM 1848 N N . GLY A 1 231 ? 10.633 17.828 2.016 1 98.12 231 GLY A N 1
ATOM 1849 C CA . GLY A 1 231 ? 11.68 16.969 1.495 1 98.12 231 GLY A CA 1
ATOM 1850 C C . GLY A 1 231 ? 11.312 16.297 0.18 1 98.12 231 GLY A C 1
ATOM 1851 O O . GLY A 1 231 ? 12.188 15.82 -0.542 1 98.12 231 GLY A O 1
ATOM 1852 N N . THR A 1 232 ? 10.039 16.203 -0.14 1 97.12 232 THR A N 1
ATOM 1853 C CA . THR A 1 232 ? 9.586 15.641 -1.408 1 97.12 232 THR A CA 1
ATOM 1854 C C . THR A 1 232 ? 9.453 16.734 -2.469 1 97.12 232 THR A C 1
ATOM 1856 O O . THR A 1 232 ? 9.531 17.922 -2.154 1 97.12 232 THR A O 1
ATOM 1859 N N . VAL A 1 233 ? 9.32 16.328 -3.676 1 94.06 233 VAL A N 1
ATOM 1860 C CA . VAL A 1 233 ? 9.32 17.266 -4.789 1 94.06 233 VAL A CA 1
ATOM 1861 C C . VAL A 1 233 ? 7.93 17.328 -5.418 1 94.06 233 VAL A C 1
ATOM 1863 O O . VAL A 1 233 ? 7.32 16.281 -5.676 1 94.06 233 VAL A O 1
ATOM 1866 N N . TYR A 1 234 ? 7.457 18.453 -5.574 1 88.06 234 TYR A N 1
ATOM 1867 C CA . TYR A 1 234 ? 6.227 18.688 -6.32 1 88.06 234 TYR A CA 1
ATOM 1868 C C . TYR A 1 234 ? 6.422 19.781 -7.355 1 88.06 234 TYR A C 1
ATOM 1870 O O . TYR A 1 234 ? 6.816 20.906 -7.016 1 88.06 234 TYR A O 1
ATOM 1878 N N . LYS A 1 235 ? 6.184 19.438 -8.641 1 86.38 235 LYS A N 1
ATOM 1879 C CA . LYS A 1 235 ? 6.34 20.344 -9.766 1 86.38 235 LYS A CA 1
ATOM 1880 C C . LYS A 1 235 ? 7.715 21.016 -9.758 1 86.38 235 LYS A C 1
ATOM 1882 O O . LYS A 1 235 ? 7.82 22.234 -9.891 1 86.38 235 LYS A O 1
ATOM 1887 N N . GLY A 1 236 ? 8.672 20.234 -9.453 1 86.56 236 GLY A N 1
ATOM 1888 C CA . GLY A 1 236 ? 10.055 20.656 -9.578 1 86.56 236 GLY A CA 1
ATOM 1889 C C . GLY A 1 236 ? 10.57 21.406 -8.359 1 86.56 236 GLY A C 1
ATOM 1890 O O . GLY A 1 236 ? 11.734 21.797 -8.312 1 86.56 236 GLY A O 1
ATOM 1891 N N . VAL A 1 237 ? 9.75 21.578 -7.379 1 91.62 237 VAL A N 1
ATOM 1892 C CA . VAL A 1 237 ? 10.148 22.328 -6.195 1 91.62 237 VAL A CA 1
ATOM 1893 C C . VAL A 1 237 ? 10.133 21.422 -4.969 1 91.62 237 VAL A C 1
ATOM 1895 O O . VAL A 1 237 ? 9.211 20.625 -4.793 1 91.62 237 VAL A O 1
ATOM 1898 N N . VAL A 1 238 ? 11.148 21.547 -4.191 1 95.69 238 VAL A N 1
ATOM 1899 C CA . VAL A 1 238 ? 11.219 20.797 -2.945 1 95.69 238 VAL A CA 1
ATOM 1900 C C . VAL A 1 238 ? 10.359 21.469 -1.882 1 95.69 238 VAL A C 1
ATOM 1902 O O . VAL A 1 238 ? 10.492 22.672 -1.641 1 95.69 238 VAL A O 1
ATOM 1905 N N . VAL A 1 239 ? 9.469 20.75 -1.301 1 97.12 239 VAL A N 1
ATOM 1906 C CA . VAL A 1 239 ? 8.68 21.25 -0.179 1 97.12 239 VAL A CA 1
ATOM 1907 C C . VAL A 1 239 ? 9.57 21.391 1.056 1 97.12 239 VAL A C 1
ATOM 1909 O O . VAL A 1 239 ? 10.398 20.516 1.338 1 97.12 239 VAL A O 1
ATOM 1912 N N . ARG A 1 240 ? 9.359 22.484 1.796 1 98 240 ARG A N 1
ATOM 1913 C CA . ARG A 1 240 ? 10.266 22.75 2.908 1 98 240 ARG A CA 1
ATOM 1914 C C . ARG A 1 240 ? 9.492 23.062 4.184 1 98 240 ARG A C 1
ATOM 1916 O O . ARG A 1 240 ? 8.438 23.688 4.133 1 98 240 ARG A O 1
ATOM 1923 N N . LEU A 1 241 ? 10.016 22.547 5.27 1 98.38 241 LEU A N 1
ATOM 1924 C CA . LEU A 1 241 ? 9.531 22.906 6.594 1 98.38 241 LEU A CA 1
ATOM 1925 C C . LEU A 1 241 ? 10.312 24.094 7.16 1 98.38 241 LEU A C 1
ATOM 1927 O O . LEU A 1 241 ? 11.539 24.031 7.277 1 98.38 241 LEU A O 1
ATOM 1931 N N . LEU A 1 242 ? 9.648 25.125 7.453 1 97.19 242 LEU A N 1
ATOM 1932 C CA . LEU A 1 242 ? 10.227 26.297 8.078 1 97.19 242 LEU A CA 1
ATOM 1933 C C . LEU A 1 242 ? 9.867 26.375 9.562 1 97.19 242 LEU A C 1
ATOM 1935 O O . LEU A 1 242 ? 8.688 26.312 9.914 1 97.19 242 LEU A O 1
ATOM 1939 N N . LEU A 1 243 ? 10.883 26.469 10.352 1 95.12 243 LEU A N 1
ATOM 1940 C CA . LEU A 1 243 ? 10.672 26.484 11.797 1 95.12 243 LEU A CA 1
ATOM 1941 C C . LEU A 1 243 ? 11.078 27.828 12.383 1 95.12 243 LEU A C 1
ATOM 1943 O O . LEU A 1 243 ? 11.961 28.5 11.852 1 95.12 243 LEU A O 1
ATOM 1947 N N . MET B 1 1 ? 19.562 -3.418 -14.203 1 59.47 1 MET B N 1
ATOM 1948 C CA . MET B 1 1 ? 18.219 -3.496 -14.734 1 59.47 1 MET B CA 1
ATOM 1949 C C . MET B 1 1 ? 17.219 -3.887 -13.641 1 59.47 1 MET B C 1
ATOM 1951 O O . MET B 1 1 ? 17.438 -4.871 -12.93 1 59.47 1 MET B O 1
ATOM 1955 N N . THR B 1 2 ? 16.125 -3.039 -13.219 1 80.88 2 THR B N 1
ATOM 1956 C CA . THR B 1 2 ? 15.219 -3.215 -12.094 1 80.88 2 THR B CA 1
ATOM 1957 C C . THR B 1 2 ? 14.047 -4.117 -12.477 1 80.88 2 THR B C 1
ATOM 1959 O O . THR B 1 2 ? 13.547 -4.883 -11.648 1 80.88 2 THR B O 1
ATOM 1962 N N . VAL B 1 3 ? 13.758 -4.145 -13.805 1 92.62 3 VAL B N 1
ATOM 1963 C CA . VAL B 1 3 ? 12.602 -4.902 -14.266 1 92.62 3 VAL B CA 1
ATOM 1964 C C . VAL B 1 3 ? 12.711 -5.137 -15.773 1 92.62 3 VAL B C 1
ATOM 1966 O O . VAL B 1 3 ? 13.164 -4.266 -16.516 1 92.62 3 VAL B O 1
ATOM 1969 N N . ASP B 1 4 ? 12.586 -6.305 -16.234 1 96.44 4 ASP B N 1
ATOM 1970 C CA . ASP B 1 4 ? 12.406 -6.613 -17.656 1 96.44 4 ASP B CA 1
ATOM 1971 C C . ASP B 1 4 ? 10.938 -6.461 -18.062 1 96.44 4 ASP B C 1
ATOM 1973 O O . ASP B 1 4 ? 10.148 -7.395 -17.922 1 96.44 4 ASP B O 1
ATOM 1977 N N . GLU B 1 5 ? 10.633 -5.375 -18.625 1 95.81 5 GLU B N 1
ATOM 1978 C CA . GLU B 1 5 ? 9.242 -5.023 -18.906 1 95.81 5 GLU B CA 1
ATOM 1979 C C . GLU B 1 5 ? 8.633 -5.98 -19.922 1 95.81 5 GLU B C 1
ATOM 1981 O O . GLU B 1 5 ? 7.438 -6.266 -19.875 1 95.81 5 GLU B O 1
ATOM 1986 N N . ASN B 1 6 ? 9.453 -6.434 -20.844 1 97.25 6 ASN B N 1
ATOM 1987 C CA . ASN B 1 6 ? 8.945 -7.379 -21.828 1 97.25 6 ASN B CA 1
ATOM 1988 C C . ASN B 1 6 ? 8.523 -8.695 -21.188 1 97.25 6 ASN B C 1
ATOM 1990 O O . ASN B 1 6 ? 7.48 -9.258 -21.531 1 97.25 6 ASN B O 1
ATOM 1994 N N . GLU B 1 7 ? 9.305 -9.141 -20.266 1 98.19 7 GLU B N 1
ATOM 1995 C CA . GLU B 1 7 ? 8.977 -10.359 -19.531 1 98.19 7 GLU B CA 1
ATOM 1996 C C . GLU B 1 7 ? 7.738 -10.164 -18.656 1 98.19 7 GLU B C 1
ATOM 1998 O O . GLU B 1 7 ? 6.926 -11.078 -18.516 1 98.19 7 GLU B O 1
ATOM 2003 N N . VAL B 1 8 ? 7.605 -8.977 -18.078 1 98.31 8 VAL B N 1
ATOM 2004 C CA . VAL B 1 8 ? 6.418 -8.672 -17.297 1 98.31 8 VAL B CA 1
ATOM 2005 C C . VAL B 1 8 ? 5.184 -8.703 -18.203 1 98.31 8 VAL B C 1
ATOM 2007 O O . VAL B 1 8 ? 4.152 -9.273 -17.828 1 98.31 8 VAL B O 1
ATOM 2010 N N . ARG B 1 9 ? 5.266 -8.102 -19.344 1 98.12 9 ARG B N 1
ATOM 2011 C CA . ARG B 1 9 ? 4.152 -8.07 -20.281 1 98.12 9 ARG B CA 1
ATOM 2012 C C . ARG B 1 9 ? 3.744 -9.484 -20.688 1 98.12 9 ARG B C 1
ATOM 2014 O O . ARG B 1 9 ? 2.555 -9.805 -20.719 1 98.12 9 ARG B O 1
ATOM 2021 N N . LYS B 1 10 ? 4.719 -10.266 -21.047 1 98.38 10 LYS B N 1
ATOM 2022 C CA . LYS B 1 10 ? 4.477 -11.664 -21.391 1 98.38 10 LYS B CA 1
ATOM 2023 C C . LYS B 1 10 ? 3.709 -12.383 -20.281 1 98.38 10 LYS B C 1
ATOM 2025 O O . LYS B 1 10 ? 2.74 -13.094 -20.547 1 98.38 10 LYS B O 1
ATOM 2030 N N . PHE B 1 11 ? 4.094 -12.188 -19.078 1 98.69 11 PHE B N 1
ATOM 2031 C CA . PHE B 1 11 ? 3.475 -12.812 -17.906 1 98.69 11 PHE B CA 1
ATOM 2032 C C . PHE B 1 11 ? 2.037 -12.336 -17.734 1 98.69 11 PHE B C 1
ATOM 2034 O O . PHE B 1 11 ? 1.122 -13.141 -17.578 1 98.69 11 PHE B O 1
ATOM 2041 N N . VAL B 1 12 ? 1.855 -11.023 -17.766 1 98.56 12 VAL B N 1
ATOM 2042 C CA . VAL B 1 12 ? 0.547 -10.406 -17.547 1 98.56 12 VAL B CA 1
ATOM 2043 C C . VAL B 1 12 ? -0.418 -10.875 -18.641 1 98.56 12 VAL B C 1
ATOM 2045 O O . VAL B 1 12 ? -1.586 -11.156 -18.359 1 98.56 12 VAL B O 1
ATOM 2048 N N . GLU B 1 13 ? 0.036 -10.961 -19.875 1 97.88 13 GLU B N 1
ATOM 2049 C CA . GLU B 1 13 ? -0.797 -11.391 -21 1 97.88 13 GLU B CA 1
ATOM 2050 C C . GLU B 1 13 ? -1.153 -12.867 -20.875 1 97.88 13 GLU B C 1
ATOM 2052 O O . GLU B 1 13 ? -2.242 -13.281 -21.281 1 97.88 13 GLU B O 1
ATOM 2057 N N . TRP B 1 14 ? -0.275 -13.57 -20.328 1 98 14 TRP B N 1
ATOM 2058 C CA . TRP B 1 14 ? -0.488 -15.008 -20.188 1 98 14 TRP B CA 1
ATOM 2059 C C . TRP B 1 14 ? -1.513 -15.305 -19.094 1 98 14 TRP B C 1
ATOM 2061 O O . TRP B 1 14 ? -2.238 -16.297 -19.172 1 98 14 TRP B O 1
ATOM 2071 N N . LEU B 1 15 ? -1.552 -14.578 -18 1 97.38 15 LEU B N 1
ATOM 2072 C CA . LEU B 1 15 ? -2.455 -14.812 -16.875 1 97.38 15 LEU B CA 1
ATOM 2073 C C . LEU B 1 15 ? -3.904 -14.859 -17.344 1 97.38 15 LEU B C 1
ATOM 2075 O O . LEU B 1 15 ? -4.297 -14.102 -18.234 1 97.38 15 LEU B O 1
ATOM 2079 N N . PRO B 1 16 ? -4.68 -15.719 -16.734 1 94.88 16 PRO B N 1
ATOM 2080 C CA . PRO B 1 16 ? -6.094 -15.805 -17.109 1 94.88 16 PRO B CA 1
ATOM 2081 C C . PRO B 1 16 ? -6.84 -14.492 -16.891 1 94.88 16 PRO B C 1
ATOM 2083 O O . PRO B 1 16 ? -6.484 -13.719 -15.992 1 94.88 16 PRO B O 1
ATOM 2086 N N . GLU B 1 17 ? -7.887 -14.32 -17.672 1 95.06 17 GLU B N 1
ATOM 2087 C CA . GLU B 1 17 ? -8.828 -13.234 -17.422 1 95.06 17 GLU B CA 1
ATOM 2088 C C . GLU B 1 17 ? -9.562 -13.43 -16.094 1 95.06 17 GLU B C 1
ATOM 2090 O O . GLU B 1 17 ? -9.789 -14.562 -15.664 1 95.06 17 GLU B O 1
ATOM 2095 N N . ILE B 1 18 ? -9.852 -12.297 -15.547 1 94.94 18 ILE B N 1
ATOM 2096 C CA . ILE B 1 18 ? -10.57 -12.391 -14.281 1 94.94 18 ILE B CA 1
ATOM 2097 C C . ILE B 1 18 ? -11.789 -11.469 -14.312 1 94.94 18 ILE B C 1
ATOM 2099 O O . ILE B 1 18 ? -11.789 -10.453 -15.008 1 94.94 18 ILE B O 1
ATOM 2103 N N . SER B 1 19 ? -12.812 -11.93 -13.594 1 91.38 19 SER B N 1
ATOM 2104 C CA . SER B 1 19 ? -14.031 -11.141 -13.484 1 91.38 19 SER B CA 1
ATOM 2105 C C . SER B 1 19 ? -13.859 -9.984 -12.508 1 91.38 19 SER B C 1
ATOM 2107 O O . SER B 1 19 ? -12.836 -9.883 -11.828 1 91.38 19 SER B O 1
ATOM 2109 N N . GLU B 1 20 ? -14.844 -9.109 -12.383 1 88.94 20 GLU B N 1
ATOM 2110 C CA . GLU B 1 20 ? -14.812 -7.938 -11.516 1 88.94 20 GLU B CA 1
ATOM 2111 C C . GLU B 1 20 ? -14.781 -8.336 -10.039 1 88.94 20 GLU B C 1
ATOM 2113 O O . GLU B 1 20 ? -14.375 -7.547 -9.188 1 88.94 20 GLU B O 1
ATOM 2118 N N . ASP B 1 21 ? -15.211 -9.562 -9.805 1 89.44 21 ASP B N 1
ATOM 2119 C CA . ASP B 1 21 ? -15.25 -10.023 -8.422 1 89.44 21 ASP B CA 1
ATOM 2120 C C . ASP B 1 21 ? -13.977 -10.781 -8.062 1 89.44 21 ASP B C 1
ATOM 2122 O O . ASP B 1 21 ? -13.898 -11.406 -7 1 89.44 21 ASP B O 1
ATOM 2126 N N . GLU B 1 22 ? -12.984 -10.75 -8.906 1 95.19 22 GLU B N 1
ATOM 2127 C CA . GLU B 1 22 ? -11.695 -11.391 -8.664 1 95.19 22 GLU B CA 1
ATOM 2128 C C . GLU B 1 22 ? -10.555 -10.375 -8.688 1 95.19 22 GLU B C 1
ATOM 2130 O O . GLU B 1 22 ? -10.719 -9.273 -9.211 1 95.19 22 GLU B O 1
ATOM 2135 N N . ALA B 1 23 ? -9.5 -10.758 -8.086 1 96.81 23 ALA B N 1
ATOM 2136 C CA . ALA B 1 23 ? -8.359 -9.852 -8.078 1 96.81 23 ALA B CA 1
ATOM 2137 C C . ALA B 1 23 ? -7.043 -10.625 -8.078 1 96.81 23 ALA B C 1
ATOM 2139 O O . ALA B 1 23 ? -6.934 -11.68 -7.453 1 96.81 23 ALA B O 1
ATOM 2140 N N . TYR B 1 24 ? -6.121 -10.141 -8.789 1 97.81 24 TYR B N 1
ATOM 2141 C CA . TYR B 1 24 ? -4.742 -10.586 -8.609 1 97.81 24 TYR B CA 1
ATOM 2142 C C . TYR B 1 24 ? -4.062 -9.805 -7.48 1 97.81 24 TYR B C 1
ATOM 2144 O O . TYR B 1 24 ? -4.449 -8.68 -7.176 1 97.81 24 TYR B O 1
ATOM 2152 N N . VAL B 1 25 ? -3.088 -10.414 -6.879 1 97.44 25 VAL B N 1
ATOM 2153 C CA . VAL B 1 25 ? -2.361 -9.812 -5.766 1 97.44 25 VAL B CA 1
ATOM 2154 C C . VAL B 1 25 ? -0.868 -9.781 -6.082 1 97.44 25 VAL B C 1
ATOM 2156 O O . VAL B 1 25 ? -0.302 -10.773 -6.539 1 97.44 25 VAL B O 1
ATOM 2159 N N . VAL B 1 26 ? -0.255 -8.648 -5.879 1 97.94 26 VAL B N 1
ATOM 2160 C CA . VAL B 1 26 ? 1.188 -8.469 -5.988 1 97.94 26 VAL B CA 1
ATOM 2161 C C . VAL B 1 26 ? 1.767 -8.086 -4.629 1 97.94 26 VAL B C 1
ATOM 2163 O O . VAL B 1 26 ? 1.228 -7.219 -3.939 1 97.94 26 VAL B O 1
ATOM 2166 N N . GLN B 1 27 ? 2.859 -8.734 -4.273 1 96.69 27 GLN B N 1
ATOM 2167 C CA . GLN B 1 27 ? 3.459 -8.492 -2.965 1 96.69 27 GLN B CA 1
ATOM 2168 C C . GLN B 1 27 ? 4.969 -8.312 -3.074 1 96.69 27 GLN B C 1
ATOM 2170 O O . GLN B 1 27 ? 5.621 -8.969 -3.891 1 96.69 27 GLN B O 1
ATOM 2175 N N . VAL B 1 28 ? 5.453 -7.422 -2.305 1 96.06 28 VAL B N 1
ATOM 2176 C CA . VAL B 1 28 ? 6.879 -7.383 -2.002 1 96.06 28 VAL B CA 1
ATOM 2177 C C . VAL B 1 28 ? 7.145 -8.055 -0.656 1 96.06 28 VAL B C 1
ATOM 2179 O O . VAL B 1 28 ? 6.594 -7.641 0.367 1 96.06 28 VAL B O 1
ATOM 2182 N N . MET B 1 29 ? 7.969 -9.047 -0.729 1 93.5 29 MET B N 1
ATOM 2183 C CA . MET B 1 29 ? 8.148 -9.859 0.47 1 93.5 29 MET B CA 1
ATOM 2184 C C . MET B 1 29 ? 9.617 -9.906 0.876 1 93.5 29 MET B C 1
ATOM 2186 O O . MET B 1 29 ? 10.508 -9.945 0.018 1 93.5 29 MET B O 1
ATOM 2190 N N . LEU B 1 30 ? 9.727 -9.891 2.156 1 91.31 30 LEU B N 1
ATOM 2191 C CA . LEU B 1 30 ? 11.023 -10.203 2.746 1 91.31 30 LEU B CA 1
ATOM 2192 C C . LEU B 1 30 ? 11.242 -11.711 2.809 1 91.31 30 LEU B C 1
ATOM 2194 O O . LEU B 1 30 ? 10.375 -12.445 3.281 1 91.31 30 LEU B O 1
ATOM 2198 N N . ARG B 1 31 ? 12.289 -12.195 2.236 1 83.69 31 ARG B N 1
ATOM 2199 C CA . ARG B 1 31 ? 12.625 -13.617 2.275 1 83.69 31 ARG B CA 1
ATOM 2200 C C . ARG B 1 31 ? 13.797 -13.875 3.209 1 83.69 31 ARG B C 1
ATOM 2202 O O . ARG B 1 31 ? 14.852 -13.242 3.086 1 83.69 31 ARG B O 1
ATOM 2209 N N . PRO B 1 32 ? 13.469 -14.703 4.32 1 68.38 32 PRO B N 1
ATOM 2210 C CA . PRO B 1 32 ? 14.594 -15.031 5.199 1 68.38 32 PRO B CA 1
ATOM 2211 C C . PRO B 1 32 ? 15.586 -15.992 4.555 1 68.38 32 PRO B C 1
ATOM 2213 O O . PRO B 1 32 ? 15.195 -16.859 3.771 1 68.38 32 PRO B O 1
ATOM 2216 N N . TRP B 1 33 ? 16.531 -15.828 3.939 1 53.91 33 TRP B N 1
ATOM 2217 C CA . TRP B 1 33 ? 17.438 -16.844 3.447 1 53.91 33 TRP B CA 1
ATOM 2218 C C . TRP B 1 33 ? 18.062 -17.625 4.602 1 53.91 33 TRP B C 1
ATOM 2220 O O . TRP B 1 33 ? 18.453 -17.031 5.613 1 53.91 33 TRP B O 1
ATOM 2230 N N . LYS B 1 34 ? 17.688 -19.062 4.598 1 46.66 34 LYS B N 1
ATOM 2231 C CA . LYS B 1 34 ? 18.328 -20.047 5.484 1 46.66 34 LYS B CA 1
ATOM 2232 C C . LYS B 1 34 ? 19.781 -19.688 5.738 1 46.66 34 LYS B C 1
ATOM 2234 O O . LYS B 1 34 ? 20.312 -19.922 6.828 1 46.66 34 LYS B O 1
ATOM 2239 N N . PRO B 1 35 ? 20.656 -20.203 4.602 1 42.69 35 PRO B N 1
ATOM 2240 C CA . PRO B 1 35 ? 22.016 -20.438 5.098 1 42.69 35 PRO B CA 1
ATOM 2241 C C . PRO B 1 35 ? 22.5 -19.344 6.043 1 42.69 35 PRO B C 1
ATOM 2243 O O . PRO B 1 35 ? 23.047 -19.641 7.105 1 42.69 35 PRO B O 1
ATOM 2246 N N . SER B 1 36 ? 23.375 -18.312 5.32 1 39.03 36 SER B N 1
ATOM 2247 C CA . SER B 1 36 ? 24.344 -17.438 5.949 1 39.03 36 SER B CA 1
ATOM 2248 C C . SER B 1 36 ? 23.672 -16.453 6.906 1 39.03 36 SER B C 1
ATOM 2250 O O . SER B 1 36 ? 22.438 -16.438 7.027 1 39.03 36 SER B O 1
ATOM 2252 N N . HIS B 1 37 ? 24.312 -14.938 6.754 1 39.19 37 HIS B N 1
ATOM 2253 C CA . HIS B 1 37 ? 24.688 -13.695 7.418 1 39.19 37 HIS B CA 1
ATOM 2254 C C . HIS B 1 37 ? 23.5 -12.742 7.508 1 39.19 37 HIS B C 1
ATOM 2256 O O . HIS B 1 37 ? 23.641 -11.602 7.938 1 39.19 37 HIS B O 1
ATOM 2262 N N . THR B 1 38 ? 22.344 -13.078 6.629 1 48.28 38 THR B N 1
ATOM 2263 C CA . THR B 1 38 ? 21.547 -11.867 6.82 1 48.28 38 THR B CA 1
ATOM 2264 C C . THR B 1 38 ? 20.703 -11.961 8.086 1 48.28 38 THR B C 1
ATOM 2266 O O . THR B 1 38 ? 20.031 -12.969 8.32 1 48.28 38 THR B O 1
ATOM 2269 N N . ASN B 1 39 ? 21.156 -11.562 9.117 1 53.03 39 ASN B N 1
ATOM 2270 C CA . ASN B 1 39 ? 20.547 -11.25 10.414 1 53.03 39 ASN B CA 1
ATOM 2271 C C . ASN B 1 39 ? 19.109 -10.766 10.258 1 53.03 39 ASN B C 1
ATOM 2273 O O . ASN B 1 39 ? 18.641 -9.938 11.039 1 53.03 39 ASN B O 1
ATOM 2277 N N . ILE B 1 40 ? 18.609 -11.094 8.953 1 56.56 40 ILE B N 1
ATOM 2278 C CA . ILE B 1 40 ? 17.234 -10.602 8.922 1 56.56 40 ILE B CA 1
ATOM 2279 C C . ILE B 1 40 ? 16.281 -11.703 9.391 1 56.56 40 ILE B C 1
ATOM 2281 O O . ILE B 1 40 ? 16.359 -12.836 8.922 1 56.56 40 ILE B O 1
ATOM 2285 N N . PRO B 1 41 ? 15.594 -11.555 10.383 1 60.06 41 PRO B N 1
ATOM 2286 C CA . PRO B 1 41 ? 14.828 -12.5 11.195 1 60.06 41 PRO B CA 1
ATOM 2287 C C . PRO B 1 41 ? 13.82 -13.305 10.383 1 60.06 41 PRO B C 1
ATOM 2289 O O . PRO B 1 41 ? 13.875 -14.539 10.367 1 60.06 41 PRO B O 1
ATOM 2292 N N . LYS B 1 42 ? 12.523 -12.883 10.148 1 67.12 42 LYS B N 1
ATOM 2293 C CA . LYS B 1 42 ? 11.359 -13.633 9.695 1 67.12 42 LYS B CA 1
ATOM 2294 C C . LYS B 1 42 ? 10.781 -13.031 8.422 1 67.12 42 LYS B C 1
ATOM 2296 O O . LYS B 1 42 ? 10.93 -11.836 8.164 1 67.12 42 LYS B O 1
ATOM 2301 N N . SER B 1 43 ? 10.367 -13.992 7.508 1 74.31 43 SER B N 1
ATOM 2302 C CA . SER B 1 43 ? 9.625 -13.555 6.336 1 74.31 43 SER B CA 1
ATOM 2303 C C . SER B 1 43 ? 8.516 -12.578 6.719 1 74.31 43 SER B C 1
ATOM 2305 O O . SER B 1 43 ? 7.969 -12.656 7.824 1 74.31 43 SER B O 1
ATOM 2307 N N . GLY B 1 44 ? 8.383 -11.57 5.82 1 85.44 44 GLY B N 1
ATOM 2308 C CA . GLY B 1 44 ? 7.344 -10.594 6.129 1 85.44 44 GLY B CA 1
ATOM 2309 C C . GLY B 1 44 ? 6.855 -9.836 4.906 1 85.44 44 GLY B C 1
ATOM 2310 O O . GLY B 1 44 ? 7.559 -9.766 3.896 1 85.44 44 GLY B O 1
ATOM 2311 N N . LEU B 1 45 ? 5.672 -9.383 4.988 1 91.31 45 LEU B N 1
ATOM 2312 C CA . LEU B 1 45 ? 5.055 -8.57 3.943 1 91.31 45 LEU B CA 1
ATOM 2313 C C . LEU B 1 45 ? 5.516 -7.121 4.035 1 91.31 45 LEU B C 1
ATOM 2315 O O . LEU B 1 45 ? 5.395 -6.492 5.09 1 91.31 45 LEU B O 1
ATOM 2319 N N . LEU B 1 46 ? 6.062 -6.641 2.949 1 91.06 46 LEU B N 1
ATOM 2320 C CA . LEU B 1 46 ? 6.543 -5.262 2.934 1 91.06 46 LEU B CA 1
ATOM 2321 C C . LEU B 1 46 ? 5.57 -4.355 2.189 1 91.06 46 LEU B C 1
ATOM 2323 O O . LEU B 1 46 ? 5.445 -3.172 2.514 1 91.06 46 LEU B O 1
ATOM 2327 N N . HIS B 1 47 ? 4.945 -4.918 1.171 1 93.44 47 HIS B N 1
ATOM 2328 C CA . HIS B 1 47 ? 4.039 -4.156 0.316 1 93.44 47 HIS B CA 1
ATOM 2329 C C . HIS B 1 47 ? 3 -5.062 -0.334 1 93.44 47 HIS B C 1
ATOM 2331 O O . HIS B 1 47 ? 3.301 -6.203 -0.689 1 93.44 47 HIS B O 1
ATOM 2337 N N . LEU B 1 48 ? 1.818 -4.598 -0.419 1 94.38 48 LEU B N 1
ATOM 2338 C CA . LEU B 1 48 ? 0.703 -5.352 -0.982 1 94.38 48 LEU B CA 1
ATOM 2339 C C . LEU B 1 48 ? -0.097 -4.496 -1.956 1 94.38 48 LEU B C 1
ATOM 2341 O O . LEU B 1 48 ? -0.427 -3.346 -1.652 1 94.38 48 LEU B O 1
ATOM 2345 N N . GLU B 1 49 ? -0.356 -5.027 -3.08 1 95.06 49 GLU B N 1
ATOM 2346 C CA . GLU B 1 49 ? -1.272 -4.406 -4.035 1 95.06 49 GLU B CA 1
ATOM 2347 C C . GLU B 1 49 ? -2.32 -5.406 -4.52 1 95.06 49 GLU B C 1
ATOM 2349 O O . GLU B 1 49 ? -2.006 -6.57 -4.766 1 95.06 49 GLU B O 1
ATOM 2354 N N . VAL B 1 50 ? -3.471 -4.941 -4.586 1 95.12 50 VAL B N 1
ATOM 2355 C CA . VAL B 1 50 ? -4.598 -5.738 -5.051 1 95.12 50 VAL B CA 1
ATOM 2356 C C . VAL B 1 50 ? -5.148 -5.156 -6.348 1 95.12 50 VAL B C 1
ATOM 2358 O O . VAL B 1 50 ? -5.527 -3.984 -6.398 1 95.12 50 VAL B O 1
ATOM 2361 N N . ILE B 1 51 ? -5.18 -5.941 -7.41 1 95.94 51 ILE B N 1
ATOM 2362 C CA . ILE B 1 51 ? -5.617 -5.488 -8.727 1 95.94 51 ILE B CA 1
ATOM 2363 C C . ILE B 1 51 ? -6.926 -6.18 -9.102 1 95.94 51 ILE B C 1
ATOM 2365 O O . ILE B 1 51 ? -6.926 -7.344 -9.508 1 95.94 51 ILE B O 1
ATOM 2369 N N . GLU B 1 52 ? -7.926 -5.426 -9.109 1 93.5 52 GLU B N 1
ATOM 2370 C CA . GLU B 1 52 ? -9.258 -5.941 -9.391 1 93.5 52 GLU B CA 1
ATOM 2371 C C . GLU B 1 52 ? -9.445 -6.199 -10.883 1 93.5 52 GLU B C 1
ATOM 2373 O O . GLU B 1 52 ? -8.828 -5.531 -11.711 1 93.5 52 GLU B O 1
ATOM 2378 N N . GLY B 1 53 ? -10.336 -7.184 -11.086 1 92.88 53 GLY B N 1
ATOM 2379 C CA . GLY B 1 53 ? -10.68 -7.48 -12.461 1 92.88 53 GLY B CA 1
ATOM 2380 C C . GLY B 1 53 ? -11.453 -6.359 -13.141 1 92.88 53 GLY B C 1
ATOM 2381 O O . GLY B 1 53 ? -11.609 -5.277 -12.57 1 92.88 53 GLY B O 1
ATOM 2382 N N . GLY B 1 54 ? -11.883 -6.637 -14.422 1 85.75 54 GLY B N 1
ATOM 2383 C CA . GLY B 1 54 ? -12.578 -5.641 -15.219 1 85.75 54 GLY B CA 1
ATOM 2384 C C . GLY B 1 54 ? -11.695 -4.98 -16.25 1 85.75 54 GLY B C 1
ATOM 2385 O O . GLY B 1 54 ? -10.594 -5.465 -16.547 1 85.75 54 GLY B O 1
ATOM 2386 N N . ASP B 1 55 ? -12.133 -3.895 -16.719 1 85.06 55 ASP B N 1
ATOM 2387 C CA . ASP B 1 55 ? -11.461 -3.24 -17.828 1 85.06 55 ASP B CA 1
ATOM 2388 C C . ASP B 1 55 ? -10.102 -2.688 -17.406 1 85.06 55 ASP B C 1
ATOM 2390 O O . ASP B 1 55 ? -9.992 -2.037 -16.359 1 85.06 55 ASP B O 1
ATOM 2394 N N . GLY B 1 56 ? -9.078 -3.07 -18.188 1 88.94 56 GLY B N 1
ATOM 2395 C CA . GLY B 1 56 ? -7.758 -2.494 -17.984 1 88.94 56 GLY B CA 1
ATOM 2396 C C . GLY B 1 56 ? -6.961 -3.201 -16.906 1 88.94 56 GLY B C 1
ATOM 2397 O O . GLY B 1 56 ? -5.906 -2.717 -16.484 1 88.94 56 GLY B O 1
ATOM 2398 N N . PHE B 1 57 ? -7.477 -4.297 -16.391 1 92.81 57 PHE B N 1
ATOM 2399 C CA . PHE B 1 57 ? -6.801 -4.906 -15.25 1 92.81 57 PHE B CA 1
ATOM 2400 C C . PHE B 1 57 ? -5.375 -5.301 -15.617 1 92.81 57 PHE B C 1
ATOM 2402 O O . PHE B 1 57 ? -4.48 -5.273 -14.766 1 92.81 57 PHE B O 1
ATOM 2409 N N . ARG B 1 58 ? -5.133 -5.656 -16.938 1 95.88 58 ARG B N 1
ATOM 2410 C CA . ARG B 1 58 ? -3.797 -6.082 -17.328 1 95.88 58 ARG B CA 1
ATOM 2411 C C . ARG B 1 58 ? -2.811 -4.922 -17.25 1 95.88 58 ARG B C 1
ATOM 2413 O O . ARG B 1 58 ? -1.678 -5.094 -16.797 1 95.88 58 ARG B O 1
ATOM 2420 N N . GLU B 1 59 ? -3.271 -3.766 -17.641 1 94.56 59 GLU B N 1
ATOM 2421 C CA . GLU B 1 59 ? -2.432 -2.574 -17.531 1 94.56 59 GLU B CA 1
ATOM 2422 C C . GLU B 1 59 ? -2.141 -2.221 -16.078 1 94.56 59 GLU B C 1
ATOM 2424 O O . GLU B 1 59 ? -1.005 -1.894 -15.734 1 94.56 59 GLU B O 1
ATOM 2429 N N . ARG B 1 60 ? -3.162 -2.322 -15.266 1 94 60 ARG B N 1
ATOM 2430 C CA . ARG B 1 60 ? -2.99 -2.021 -13.844 1 94 60 ARG B CA 1
ATOM 2431 C C . ARG B 1 60 ? -2.062 -3.031 -13.18 1 94 60 ARG B C 1
ATOM 2433 O O . ARG B 1 60 ? -1.236 -2.666 -12.344 1 94 60 ARG B O 1
ATOM 2440 N N . LEU B 1 61 ? -2.268 -4.254 -13.609 1 97.31 61 LEU B N 1
ATOM 2441 C CA . LEU B 1 61 ? -1.406 -5.297 -13.07 1 97.31 61 LEU B CA 1
ATOM 2442 C C . LEU B 1 61 ? 0.043 -5.082 -13.492 1 97.31 61 LEU B C 1
ATOM 2444 O O . LEU B 1 61 ? 0.959 -5.23 -12.68 1 97.31 61 LEU B O 1
ATOM 2448 N N . PHE B 1 62 ? 0.237 -4.785 -14.742 1 97.81 62 PHE B N 1
ATOM 2449 C CA . PHE B 1 62 ? 1.571 -4.465 -15.234 1 97.81 62 PHE B CA 1
ATOM 2450 C C . PHE B 1 62 ? 2.209 -3.367 -14.391 1 97.81 62 PHE B C 1
ATOM 2452 O O . PHE B 1 62 ? 3.338 -3.518 -13.914 1 97.81 62 PHE B O 1
ATOM 2459 N N . ASP B 1 63 ? 1.521 -2.285 -14.164 1 96.75 63 ASP B N 1
ATOM 2460 C CA . ASP B 1 63 ? 2.031 -1.153 -13.398 1 96.75 63 ASP B CA 1
ATOM 2461 C C . ASP B 1 63 ? 2.35 -1.562 -11.961 1 96.75 63 ASP B C 1
ATOM 2463 O O . ASP B 1 63 ? 3.338 -1.104 -11.383 1 96.75 63 ASP B O 1
ATOM 2467 N N . ALA B 1 64 ? 1.446 -2.336 -11.406 1 97.25 64 ALA B N 1
ATOM 2468 C CA . ALA B 1 64 ? 1.649 -2.795 -10.031 1 97.25 64 ALA B CA 1
ATOM 2469 C C . ALA B 1 64 ? 2.947 -3.59 -9.906 1 97.25 64 ALA B C 1
ATOM 2471 O O . ALA B 1 64 ? 3.686 -3.432 -8.93 1 97.25 64 ALA B O 1
ATOM 2472 N N . ILE B 1 65 ? 3.172 -4.465 -10.852 1 98.25 65 ILE B N 1
ATOM 2473 C CA . ILE B 1 65 ? 4.387 -5.273 -10.844 1 98.25 65 ILE B CA 1
ATOM 2474 C C . ILE B 1 65 ? 5.609 -4.375 -10.984 1 98.25 65 ILE B C 1
ATOM 2476 O O . ILE B 1 65 ? 6.602 -4.547 -10.273 1 98.25 65 ILE B O 1
ATOM 2480 N N . VAL B 1 66 ? 5.547 -3.414 -11.859 1 97.44 66 VAL B N 1
ATOM 2481 C CA . VAL B 1 66 ? 6.656 -2.488 -12.07 1 97.44 66 VAL B CA 1
ATOM 2482 C C . VAL B 1 66 ? 6.902 -1.677 -10.805 1 97.44 66 VAL B C 1
ATOM 2484 O O . VAL B 1 66 ? 8.047 -1.466 -10.406 1 97.44 66 VAL B O 1
ATOM 2487 N N . ARG B 1 67 ? 5.84 -1.256 -10.133 1 96.69 67 ARG B N 1
ATOM 2488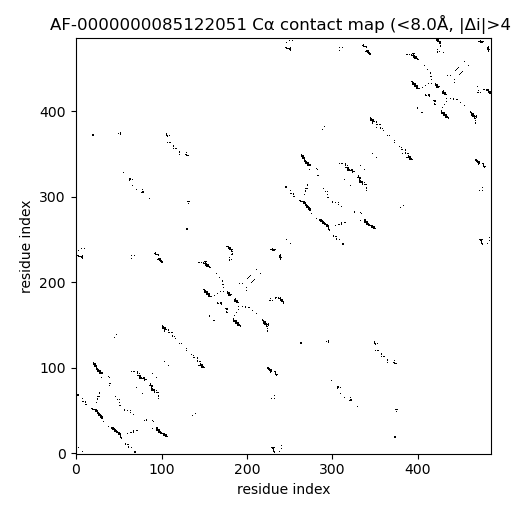 C CA . ARG B 1 67 ? 5.961 -0.548 -8.867 1 96.69 67 ARG B CA 1
ATOM 2489 C C . ARG B 1 67 ? 6.652 -1.418 -7.82 1 96.69 67 ARG B C 1
ATOM 2491 O O . ARG B 1 67 ? 7.57 -0.962 -7.133 1 96.69 67 ARG B O 1
ATOM 2498 N N . ALA B 1 68 ? 6.18 -2.6 -7.746 1 97.25 68 ALA B N 1
ATOM 2499 C CA . ALA B 1 68 ? 6.75 -3.533 -6.777 1 97.25 68 ALA B CA 1
ATOM 2500 C C . ALA B 1 68 ? 8.234 -3.771 -7.047 1 97.25 68 ALA B C 1
ATOM 2502 O O . ALA B 1 68 ? 9.039 -3.82 -6.117 1 97.25 68 ALA B O 1
ATOM 2503 N N . ALA B 1 69 ? 8.539 -3.926 -8.328 1 96.81 69 ALA B N 1
ATOM 2504 C CA . ALA B 1 69 ? 9.938 -4.141 -8.711 1 96.81 69 ALA B CA 1
ATOM 2505 C C . ALA B 1 69 ? 10.797 -2.934 -8.344 1 96.81 69 ALA B C 1
ATOM 2507 O O . ALA B 1 69 ? 11.93 -3.09 -7.891 1 96.81 69 ALA B O 1
ATOM 2508 N N . LEU B 1 70 ? 10.242 -1.8 -8.578 1 95.38 70 LEU B N 1
ATOM 2509 C CA . LEU B 1 70 ? 10.938 -0.566 -8.211 1 95.38 70 LEU B CA 1
ATOM 2510 C C . LEU B 1 70 ? 11.219 -0.523 -6.719 1 95.38 70 LEU B C 1
ATOM 2512 O O . LEU B 1 70 ? 12.344 -0.213 -6.305 1 95.38 70 LEU B O 1
ATOM 2516 N N . LEU B 1 71 ? 10.258 -0.815 -5.961 1 95.5 71 LEU B N 1
ATOM 2517 C CA . LEU B 1 71 ? 10.414 -0.832 -4.512 1 95.5 71 LEU B CA 1
ATOM 2518 C C . LEU B 1 71 ? 11.43 -1.891 -4.09 1 95.5 71 LEU B C 1
ATOM 2520 O O . LEU B 1 71 ? 12.312 -1.62 -3.27 1 95.5 71 LEU B O 1
ATOM 2524 N N . ALA B 1 72 ? 11.305 -3.037 -4.664 1 94.69 72 ALA B N 1
ATOM 2525 C CA . ALA B 1 72 ? 12.195 -4.141 -4.316 1 94.69 72 ALA B CA 1
ATOM 2526 C C . ALA B 1 72 ? 13.641 -3.799 -4.648 1 94.69 72 ALA B C 1
ATOM 2528 O O . ALA B 1 72 ? 14.547 -4.082 -3.859 1 94.69 72 ALA B O 1
ATOM 2529 N N . SER B 1 73 ? 13.852 -3.191 -5.793 1 93.75 73 SER B N 1
ATOM 2530 C CA . SER B 1 73 ? 15.203 -2.854 -6.234 1 93.75 73 SER B CA 1
ATOM 2531 C C . SER B 1 73 ? 15.82 -1.779 -5.344 1 93.75 73 SER B C 1
ATOM 2533 O O . SER B 1 73 ? 17.047 -1.613 -5.32 1 93.75 73 SER B O 1
ATOM 2535 N N . ASN B 1 74 ? 15 -1.048 -4.652 1 93.44 74 ASN B N 1
ATOM 2536 C CA . ASN B 1 74 ? 15.477 -0.002 -3.754 1 93.44 74 ASN B CA 1
ATOM 2537 C C . ASN B 1 74 ? 15.258 -0.377 -2.291 1 93.44 74 ASN B C 1
ATOM 2539 O O . ASN B 1 74 ? 15.188 0.497 -1.425 1 93.44 74 ASN B O 1
ATOM 2543 N N . ALA B 1 75 ? 15.102 -1.628 -2.049 1 92.44 75 ALA B N 1
ATOM 2544 C CA . ALA B 1 75 ? 14.711 -2.113 -0.727 1 92.44 75 ALA B CA 1
ATOM 2545 C C . ALA B 1 75 ? 15.664 -1.599 0.349 1 92.44 75 ALA B C 1
ATOM 2547 O O . ALA B 1 75 ? 15.227 -1.203 1.434 1 92.44 75 ALA B O 1
ATOM 2548 N N . GLY B 1 76 ? 16.938 -1.565 0.117 1 90.12 76 GLY B N 1
ATOM 2549 C CA . GLY B 1 76 ? 17.938 -1.152 1.093 1 90.12 76 GLY B CA 1
ATOM 2550 C C . GLY B 1 76 ? 17.766 0.291 1.532 1 90.12 76 GLY B C 1
ATOM 2551 O O . GLY B 1 76 ? 18.266 0.681 2.592 1 90.12 76 GLY B O 1
ATOM 2552 N N . THR B 1 77 ? 17.016 1.058 0.77 1 91.06 77 THR B N 1
ATOM 2553 C CA . THR B 1 77 ? 16.875 2.479 1.067 1 91.06 77 THR B CA 1
ATOM 2554 C C . THR B 1 77 ? 15.477 2.773 1.604 1 91.06 77 THR B C 1
ATOM 2556 O O . THR B 1 77 ? 15.289 3.701 2.398 1 91.06 77 THR B O 1
ATOM 2559 N N . VAL B 1 78 ? 14.547 1.875 1.273 1 93 78 VAL B N 1
ATOM 2560 C CA . VAL B 1 78 ? 13.18 2.332 1.513 1 93 78 VAL B CA 1
ATOM 2561 C C . VAL B 1 78 ? 12.508 1.429 2.543 1 93 78 VAL B C 1
ATOM 2563 O O . VAL B 1 78 ? 11.375 1.686 2.955 1 93 78 VAL B O 1
ATOM 2566 N N . PHE B 1 79 ? 13.133 0.39 2.896 1 91.81 79 PHE B N 1
ATOM 2567 C CA . PHE B 1 79 ? 12.523 -0.49 3.885 1 91.81 79 PHE B CA 1
ATOM 2568 C C . PHE B 1 79 ? 13.461 -0.722 5.062 1 91.81 79 PHE B C 1
ATOM 2570 O O . PHE B 1 79 ? 14.68 -0.799 4.883 1 91.81 79 PHE B O 1
ATOM 2577 N N . ARG B 1 80 ? 12.906 -0.827 6.234 1 89.75 80 ARG B N 1
ATOM 2578 C CA . ARG B 1 80 ? 13.523 -1.299 7.469 1 89.75 80 ARG B CA 1
ATOM 2579 C C . ARG B 1 80 ? 12.633 -2.314 8.172 1 89.75 80 ARG B C 1
ATOM 2581 O O . ARG B 1 80 ? 11.414 -2.32 7.984 1 89.75 80 ARG B O 1
ATOM 2588 N N . VAL B 1 81 ? 13.164 -3.172 8.82 1 83.25 81 VAL B N 1
ATOM 2589 C CA . VAL B 1 81 ? 12.43 -4.133 9.633 1 83.25 81 VAL B CA 1
ATOM 2590 C C . VAL B 1 81 ? 13.016 -4.176 11.039 1 83.25 81 VAL B C 1
ATOM 2592 O O . VAL B 1 81 ? 14.188 -3.844 11.242 1 83.25 81 VAL B O 1
ATOM 2595 N N . ALA B 1 82 ? 12.109 -4.52 11.93 1 78.88 82 ALA B N 1
ATOM 2596 C CA . ALA B 1 82 ? 12.555 -4.672 13.305 1 78.88 82 ALA B CA 1
ATOM 2597 C C . ALA B 1 82 ? 13.383 -5.949 13.477 1 78.88 82 ALA B C 1
ATOM 2599 O O . ALA B 1 82 ? 12.953 -7.027 13.062 1 78.88 82 ALA B O 1
ATOM 2600 N N . HIS B 1 83 ? 14.555 -5.785 13.992 1 76.12 83 HIS B N 1
ATOM 2601 C CA . HIS B 1 83 ? 15.453 -6.891 14.297 1 76.12 83 HIS B CA 1
ATOM 2602 C C . HIS B 1 83 ? 16.219 -6.641 15.594 1 76.12 83 HIS B C 1
ATOM 2604 O O . HIS B 1 83 ? 17.016 -5.703 15.672 1 76.12 83 HIS B O 1
ATOM 2610 N N . HIS B 1 84 ? 15.891 -7.492 16.562 1 77.19 84 HIS B N 1
ATOM 2611 C CA . HIS B 1 84 ? 16.531 -7.406 17.859 1 77.19 84 HIS B CA 1
ATOM 2612 C C . HIS B 1 84 ? 16.375 -6.008 18.453 1 77.19 84 HIS B C 1
ATOM 2614 O O . HIS B 1 84 ? 17.359 -5.41 18.906 1 77.19 84 HIS B O 1
ATOM 2620 N N . GLY B 1 85 ? 15.203 -5.418 18.312 1 72.75 85 GLY B N 1
ATOM 2621 C CA . GLY B 1 85 ? 14.875 -4.168 18.984 1 72.75 85 GLY B CA 1
ATOM 2622 C C . GLY B 1 85 ? 15.328 -2.943 18.203 1 72.75 85 GLY B C 1
ATOM 2623 O O . GLY B 1 85 ? 15.188 -1.816 18.688 1 72.75 85 GLY B O 1
ATOM 2624 N N . ARG B 1 86 ? 15.945 -3.238 17.094 1 81.12 86 ARG B N 1
ATOM 2625 C CA . ARG B 1 86 ? 16.391 -2.113 16.281 1 81.12 86 ARG B CA 1
ATOM 2626 C C . ARG B 1 86 ? 15.797 -2.189 14.875 1 81.12 86 ARG B C 1
ATOM 2628 O O . ARG B 1 86 ? 15.445 -3.271 14.398 1 81.12 86 ARG B O 1
ATOM 2635 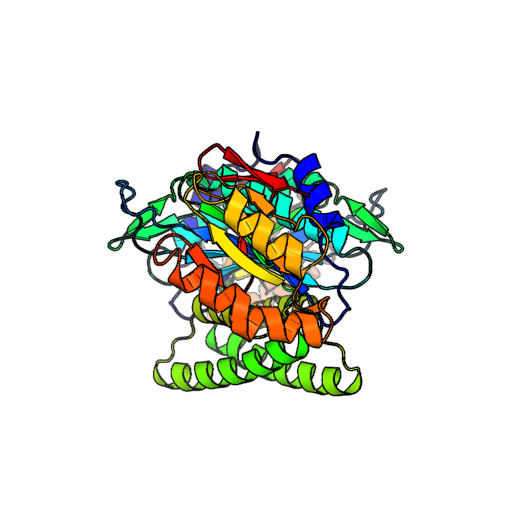N N . MET B 1 87 ? 15.633 -1.04 14.273 1 83.19 87 MET B N 1
ATOM 2636 C CA . MET B 1 87 ? 15.219 -0.993 12.875 1 83.19 87 MET B CA 1
ATOM 2637 C C . MET B 1 87 ? 16.422 -1.113 11.945 1 83.19 87 MET B C 1
ATOM 2639 O O . MET B 1 87 ? 17.344 -0.3 12.008 1 83.19 87 MET B O 1
ATOM 2643 N N . VAL B 1 88 ? 16.406 -2.162 11.195 1 84.69 88 VAL B N 1
ATOM 2644 C CA . VAL B 1 88 ? 17.547 -2.398 10.312 1 84.69 88 VAL B CA 1
ATOM 2645 C C . VAL B 1 88 ? 17.078 -2.34 8.852 1 84.69 88 VAL B C 1
ATOM 2647 O O . VAL B 1 88 ? 15.977 -2.771 8.523 1 84.69 88 VAL B O 1
ATOM 2650 N N . ARG B 1 89 ? 17.969 -1.837 8.016 1 89.12 89 ARG B N 1
ATOM 2651 C CA . ARG B 1 89 ? 17.688 -1.779 6.586 1 89.12 89 ARG B CA 1
ATOM 2652 C C . ARG B 1 89 ? 17.578 -3.18 5.992 1 89.12 89 ARG B C 1
ATOM 2654 O O . ARG B 1 89 ? 18.344 -4.074 6.359 1 89.12 89 ARG B O 1
ATOM 2661 N N . VAL B 1 90 ? 16.656 -3.324 5.082 1 88.38 90 VAL B N 1
ATOM 2662 C CA . VAL B 1 90 ? 16.469 -4.602 4.402 1 88.38 90 VAL B CA 1
ATOM 2663 C C . VAL B 1 90 ? 17.5 -4.762 3.293 1 88.38 90 VAL B C 1
ATOM 2665 O O . VAL B 1 90 ? 17.641 -3.891 2.432 1 88.38 90 VAL B O 1
ATOM 2668 N N . PRO B 1 91 ? 18.234 -5.789 3.357 1 84.06 91 PRO B N 1
ATOM 2669 C CA . PRO B 1 91 ? 19.156 -6.027 2.236 1 84.06 91 PRO B CA 1
ATOM 2670 C C . PRO B 1 91 ? 18.422 -6.258 0.917 1 84.06 91 PRO B C 1
ATOM 2672 O O . PRO B 1 91 ? 17.406 -6.965 0.882 1 84.06 91 PRO B O 1
ATOM 2675 N N . PRO B 1 92 ? 18.875 -5.715 -0.134 1 78.94 92 PRO B N 1
ATOM 2676 C CA . PRO B 1 92 ? 18.203 -5.859 -1.424 1 78.94 92 PRO B CA 1
ATOM 2677 C C . PRO B 1 92 ? 18.016 -7.32 -1.837 1 78.94 92 PRO B C 1
ATOM 2679 O O . PRO B 1 92 ? 17.031 -7.664 -2.5 1 78.94 92 PRO B O 1
ATOM 2682 N N . ASP B 1 93 ? 18.938 -8.141 -1.407 1 82.69 93 ASP B N 1
ATOM 2683 C CA . ASP B 1 93 ? 18.891 -9.539 -1.826 1 82.69 93 ASP B CA 1
ATOM 2684 C C . ASP B 1 93 ? 17.891 -10.336 -0.987 1 82.69 93 ASP B C 1
ATOM 2686 O O . ASP B 1 93 ? 17.672 -11.516 -1.242 1 82.69 93 ASP B O 1
ATOM 2690 N N . ALA B 1 94 ? 17.25 -9.664 -0.079 1 88.19 94 ALA B N 1
ATOM 2691 C CA . ALA B 1 94 ? 16.328 -10.359 0.805 1 88.19 94 ALA B CA 1
ATOM 2692 C C . ALA B 1 94 ? 14.883 -10.055 0.427 1 88.19 94 ALA B C 1
ATOM 2694 O O . ALA B 1 94 ? 13.953 -10.367 1.181 1 88.19 94 ALA B O 1
ATOM 2695 N N . VAL B 1 95 ? 14.711 -9.398 -0.672 1 91.88 95 VAL B N 1
ATOM 2696 C CA . VAL B 1 95 ? 13.367 -8.977 -1.064 1 91.88 95 VAL B CA 1
ATOM 2697 C C . VAL B 1 95 ? 13.031 -9.547 -2.438 1 91.88 95 VAL B C 1
ATOM 2699 O O . VAL B 1 95 ? 13.875 -9.578 -3.332 1 91.88 95 VAL B O 1
ATOM 2702 N N . ALA B 1 96 ? 11.844 -10.039 -2.561 1 93.44 96 ALA B N 1
ATOM 2703 C CA . ALA B 1 96 ? 11.352 -10.555 -3.834 1 93.44 96 ALA B CA 1
ATOM 2704 C C . ALA B 1 96 ? 9.922 -10.086 -4.105 1 93.44 96 ALA B C 1
ATOM 2706 O O . ALA B 1 96 ? 9.188 -9.75 -3.176 1 93.44 96 ALA B O 1
ATOM 2707 N N . VAL B 1 97 ? 9.609 -9.984 -5.348 1 96.94 97 VAL B N 1
ATOM 2708 C CA . VAL B 1 97 ? 8.25 -9.656 -5.777 1 96.94 97 VAL B CA 1
ATOM 2709 C C . VAL B 1 97 ? 7.488 -10.938 -6.102 1 96.94 97 VAL B C 1
ATOM 2711 O O . VAL B 1 97 ? 7.992 -11.805 -6.82 1 96.94 97 VAL B O 1
ATOM 2714 N N . TYR B 1 98 ? 6.324 -11.039 -5.559 1 96.94 98 TYR B N 1
ATOM 2715 C CA . TYR B 1 98 ? 5.477 -12.203 -5.785 1 96.94 98 TYR B CA 1
ATOM 2716 C C . TYR B 1 98 ? 4.133 -11.789 -6.379 1 96.94 98 TYR B C 1
ATOM 2718 O O . TYR B 1 98 ? 3.607 -10.727 -6.059 1 96.94 98 TYR B O 1
ATOM 2726 N N . THR B 1 99 ? 3.637 -12.562 -7.254 1 98.19 99 THR B N 1
ATOM 2727 C CA . THR B 1 99 ? 2.273 -12.453 -7.758 1 98.19 99 THR B CA 1
ATOM 2728 C C . THR B 1 99 ? 1.509 -13.758 -7.543 1 98.19 99 THR B C 1
ATOM 2730 O O . THR B 1 99 ? 2.039 -14.844 -7.789 1 98.19 99 THR B O 1
ATOM 2733 N N . ARG B 1 100 ? 0.356 -13.633 -7.082 1 97.5 100 ARG B N 1
ATOM 2734 C CA . ARG B 1 100 ? -0.496 -14.82 -6.984 1 97.5 100 ARG B CA 1
ATOM 2735 C C . ARG B 1 100 ? -1.167 -15.117 -8.32 1 97.5 100 ARG B C 1
ATOM 2737 O O . ARG B 1 100 ? -1.987 -14.336 -8.797 1 97.5 100 ARG B O 1
ATOM 2744 N N . VAL B 1 101 ? -0.851 -16.25 -8.859 1 97.69 101 VAL B N 1
ATOM 2745 C CA . VAL B 1 101 ? -1.338 -16.578 -10.188 1 97.69 101 VAL B CA 1
ATOM 2746 C C . VAL B 1 101 ? -2.799 -17.016 -10.109 1 97.69 101 VAL B C 1
ATOM 2748 O O . VAL B 1 101 ? -3.502 -17.047 -11.125 1 97.69 101 VAL B O 1
ATOM 2751 N N . ASN B 1 102 ? -3.219 -17.484 -8.906 1 97.44 102 ASN B N 1
ATOM 2752 C CA . ASN B 1 102 ? -4.629 -17.766 -8.641 1 97.44 102 ASN B CA 1
ATOM 2753 C C . ASN B 1 102 ? -5.332 -16.531 -8.07 1 97.44 102 ASN B C 1
ATOM 2755 O O . ASN B 1 102 ? -5 -16.062 -6.98 1 97.44 102 ASN B O 1
ATOM 2759 N N . PRO B 1 103 ? -6.238 -15.984 -8.773 1 96.81 103 PRO B N 1
ATOM 2760 C CA . PRO B 1 103 ? -6.887 -14.758 -8.297 1 96.81 103 PRO B CA 1
ATOM 2761 C C . PRO B 1 103 ? -7.699 -14.977 -7.023 1 96.81 103 PRO B C 1
ATOM 2763 O O . PRO B 1 103 ? -8.125 -16.094 -6.742 1 96.81 103 PRO B O 1
ATOM 2766 N N . SER B 1 104 ? -7.84 -13.969 -6.246 1 96.19 104 SER B N 1
ATOM 2767 C CA . SER B 1 104 ? -8.648 -13.977 -5.035 1 96.19 104 SER B CA 1
ATOM 2768 C C . SER B 1 104 ? -10.117 -13.695 -5.352 1 96.19 104 SER B C 1
ATOM 2770 O O . SER B 1 104 ? -10.422 -12.953 -6.293 1 96.19 104 SER B O 1
ATOM 2772 N N . LEU B 1 105 ? -10.969 -14.281 -4.637 1 94.44 105 LEU B N 1
ATOM 2773 C CA . LEU B 1 105 ? -12.398 -14 -4.688 1 94.44 105 LEU B CA 1
ATOM 2774 C C . LEU B 1 105 ? -12.773 -12.883 -3.719 1 94.44 105 LEU B C 1
ATOM 2776 O O . LEU B 1 105 ? -12.781 -13.086 -2.502 1 94.44 105 LEU B O 1
ATOM 2780 N N . LEU B 1 106 ? -13.188 -11.766 -4.227 1 92.62 106 LEU B N 1
ATOM 2781 C CA . LEU B 1 106 ? -13.242 -10.531 -3.445 1 92.62 106 LEU B CA 1
ATOM 2782 C C . LEU B 1 106 ? -14.414 -10.562 -2.471 1 92.62 106 LEU B C 1
ATOM 2784 O O . LEU B 1 106 ? -14.289 -10.133 -1.322 1 92.62 106 LEU B O 1
ATOM 2788 N N . ILE B 1 107 ? -15.547 -11.047 -2.9 1 90.31 107 ILE B N 1
ATOM 2789 C CA . ILE B 1 107 ? -16.703 -11.055 -2.018 1 90.31 107 ILE B CA 1
ATOM 2790 C C . ILE B 1 107 ? -16.438 -11.961 -0.815 1 90.31 107 ILE B C 1
ATOM 2792 O O . ILE B 1 107 ? -16.75 -11.594 0.322 1 90.31 107 ILE B O 1
ATOM 2796 N N . ARG B 1 108 ? -15.883 -13.062 -1.084 1 91.81 108 ARG B N 1
ATOM 2797 C CA . ARG B 1 108 ? -15.578 -13.992 -0.003 1 91.81 108 ARG B CA 1
ATOM 2798 C C . ARG B 1 108 ? -14.492 -13.43 0.911 1 91.81 108 ARG B C 1
ATOM 2800 O O . ARG B 1 108 ? -14.594 -13.523 2.135 1 91.81 108 ARG B O 1
ATOM 2807 N N . ALA B 1 109 ? -13.453 -12.867 0.302 1 93.38 109 ALA B N 1
ATOM 2808 C CA . ALA B 1 109 ? -12.367 -12.266 1.074 1 93.38 109 ALA B CA 1
ATOM 2809 C C . ALA B 1 109 ? -12.883 -11.125 1.942 1 93.38 109 ALA B C 1
ATOM 2811 O O . ALA B 1 109 ? -12.531 -11.023 3.119 1 93.38 109 ALA B O 1
ATOM 2812 N N . ALA B 1 110 ? -13.695 -10.258 1.354 1 91 110 ALA B N 1
ATOM 2813 C CA . ALA B 1 110 ? -14.242 -9.109 2.078 1 91 110 ALA B CA 1
ATOM 2814 C C . ALA B 1 110 ? -15.109 -9.562 3.246 1 91 110 ALA B C 1
ATOM 2816 O O . ALA B 1 110 ? -15.078 -8.969 4.324 1 91 110 ALA B O 1
ATOM 2817 N N . THR B 1 111 ? -15.906 -10.594 2.992 1 91.12 111 THR B N 1
ATOM 2818 C CA . THR B 1 111 ? -16.766 -11.141 4.047 1 91.12 111 THR B CA 1
ATOM 2819 C C . THR B 1 111 ? -15.922 -11.703 5.188 1 91.12 111 THR B C 1
ATOM 2821 O O . THR B 1 111 ? -16.172 -11.398 6.355 1 91.12 111 THR B O 1
ATOM 2824 N N . ARG B 1 112 ? -14.977 -12.406 4.863 1 92.88 112 ARG B N 1
ATOM 2825 C CA . ARG B 1 112 ? -14.094 -12.969 5.875 1 92.88 112 ARG B CA 1
ATOM 2826 C C . ARG B 1 112 ? -13.344 -11.875 6.625 1 92.88 112 ARG B C 1
ATOM 2828 O O . ARG B 1 112 ? -13.141 -11.969 7.836 1 92.88 112 ARG B O 1
ATOM 2835 N N . LEU B 1 113 ? -12.875 -10.883 5.883 1 92.25 113 LEU B N 1
ATOM 2836 C CA . LEU B 1 113 ? -12.172 -9.766 6.488 1 92.25 113 LEU B CA 1
ATOM 2837 C C . LEU B 1 113 ? -13.047 -9.062 7.523 1 92.25 113 LEU B C 1
ATOM 2839 O O . LEU B 1 113 ? -12.562 -8.68 8.594 1 92.25 113 LEU B O 1
ATOM 2843 N N . CYS B 1 114 ? -14.273 -8.867 7.184 1 90.62 114 CYS B N 1
ATOM 2844 C CA . CYS B 1 114 ? -15.211 -8.234 8.109 1 90.62 114 CYS B CA 1
ATOM 2845 C C . CYS B 1 114 ? -15.32 -9.023 9.406 1 90.62 114 CYS B C 1
ATOM 2847 O O . CYS B 1 114 ? -15.258 -8.445 10.492 1 90.62 114 CYS B O 1
ATOM 2849 N N . ILE B 1 115 ? -15.453 -10.266 9.297 1 91.56 115 ILE B N 1
ATOM 2850 C CA . ILE B 1 115 ? -15.57 -11.141 10.461 1 91.56 115 ILE B CA 1
ATOM 2851 C C . ILE B 1 115 ? -14.297 -11.055 11.305 1 91.56 115 ILE B C 1
ATOM 2853 O O . ILE B 1 115 ? -14.359 -10.836 12.516 1 91.56 115 ILE B O 1
ATOM 2857 N N . GLU B 1 116 ? -13.195 -11.125 10.672 1 90.69 116 GLU B N 1
ATOM 2858 C CA . GLU B 1 116 ? -11.914 -11.086 11.375 1 90.69 116 GLU B CA 1
ATOM 2859 C C . GLU B 1 116 ? -11.672 -9.727 12.016 1 90.69 116 GLU B C 1
ATOM 2861 O O . GLU B 1 116 ? -11.062 -9.633 13.078 1 90.69 116 GLU B O 1
ATOM 2866 N N . HIS B 1 117 ? -12.094 -8.711 11.305 1 89.81 117 HIS B N 1
ATOM 2867 C CA . HIS B 1 117 ? -11.969 -7.359 11.844 1 89.81 117 HIS B CA 1
ATOM 2868 C C . HIS B 1 117 ? -12.789 -7.195 13.117 1 89.81 117 HIS B C 1
ATOM 2870 O O . HIS B 1 117 ? -12.328 -6.594 14.086 1 89.81 117 HIS B O 1
ATOM 2876 N N . ILE B 1 118 ? -13.969 -7.711 13.141 1 88.94 118 ILE B N 1
ATOM 2877 C CA . ILE B 1 118 ? -14.828 -7.652 14.312 1 88.94 118 ILE B CA 1
ATOM 2878 C C . ILE B 1 118 ? -14.172 -8.391 15.477 1 88.94 118 ILE B C 1
ATOM 2880 O O . ILE B 1 118 ? -14.133 -7.887 16.594 1 88.94 118 ILE B O 1
ATOM 2884 N N . GLU B 1 119 ? -13.617 -9.516 15.172 1 88.19 119 GLU B N 1
ATOM 2885 C CA . GLU B 1 119 ? -12.914 -10.289 16.188 1 88.19 119 GLU B CA 1
ATOM 2886 C C . GLU B 1 119 ? -11.711 -9.516 16.734 1 88.19 119 GLU B C 1
ATOM 2888 O O . GLU B 1 119 ? -11.461 -9.523 17.938 1 88.19 119 GLU B O 1
ATOM 2893 N N . TYR B 1 120 ? -11.055 -8.938 15.828 1 87.69 120 TYR B N 1
ATOM 2894 C CA . TYR B 1 120 ? -9.883 -8.164 16.219 1 87.69 120 TYR B CA 1
ATOM 2895 C C . TYR B 1 120 ? -10.266 -6.996 17.109 1 87.69 120 TYR B C 1
ATOM 2897 O O . TYR B 1 120 ? -9.609 -6.738 18.125 1 87.69 120 TYR B O 1
ATOM 2905 N N . LEU B 1 121 ? -11.312 -6.281 16.797 1 87.25 121 LEU B N 1
ATOM 2906 C CA . LEU B 1 121 ? -11.773 -5.141 17.578 1 87.25 121 LEU B CA 1
ATOM 2907 C C . LEU B 1 121 ? -12.234 -5.582 18.969 1 87.25 121 LEU B C 1
ATOM 2909 O O . LEU B 1 121 ? -12.039 -4.863 19.953 1 87.25 121 LEU B O 1
ATOM 2913 N N . GLN B 1 122 ? -12.773 -6.711 19.016 1 84.81 122 GLN B N 1
ATOM 2914 C CA . GLN B 1 122 ? -13.172 -7.258 20.312 1 84.81 122 GLN B CA 1
ATOM 2915 C C . GLN B 1 122 ? -11.953 -7.496 21.203 1 84.81 122 GLN B C 1
ATOM 2917 O O . GLN B 1 122 ? -11.953 -7.137 22.375 1 84.81 122 GLN B O 1
ATOM 2922 N N . SER B 1 123 ? -10.977 -8.086 20.594 1 82.75 123 SER B N 1
ATOM 2923 C CA . SER B 1 123 ? -9.742 -8.336 21.344 1 82.75 123 SER B CA 1
ATOM 2924 C C . SER B 1 123 ? -9.055 -7.031 21.734 1 82.75 123 SER B C 1
ATOM 2926 O O . SER B 1 123 ? -8.484 -6.926 22.812 1 82.75 123 SER B O 1
ATOM 2928 N N . ALA B 1 124 ? -9.055 -6.109 20.812 1 80.62 124 ALA B N 1
ATOM 2929 C CA . ALA B 1 124 ? -8.438 -4.805 21.047 1 80.62 124 ALA B CA 1
ATOM 2930 C C . ALA B 1 124 ? -9.172 -4.031 22.141 1 80.62 124 ALA B C 1
ATOM 2932 O O . ALA B 1 124 ? -8.57 -3.219 22.844 1 80.62 124 ALA B O 1
ATOM 2933 N N . ALA B 1 125 ? -10.43 -4.195 22.234 1 74.94 125 ALA B N 1
ATOM 2934 C CA . ALA B 1 125 ? -11.211 -3.559 23.281 1 74.94 125 ALA B CA 1
ATOM 2935 C C . ALA B 1 125 ? -10.68 -3.934 24.672 1 74.94 125 ALA B C 1
ATOM 2937 O O . ALA B 1 125 ? -10.688 -3.115 25.594 1 74.94 125 ALA B O 1
ATOM 2938 N N . TYR B 1 126 ? -10.117 -5.086 24.75 1 74.56 126 TYR B N 1
ATOM 2939 C CA . TYR B 1 126 ? -9.57 -5.559 26.016 1 74.56 126 TYR B CA 1
ATOM 2940 C C . TYR B 1 126 ? -8.18 -4.988 26.25 1 74.56 126 TYR B C 1
ATOM 2942 O O . TYR B 1 126 ? -7.848 -4.574 27.375 1 74.56 126 TYR B O 1
ATOM 2950 N N . SER B 1 127 ? -7.395 -4.906 25.203 1 73.88 127 SER B N 1
ATOM 2951 C CA . SER B 1 127 ? -6.004 -4.473 25.328 1 73.88 127 SER B CA 1
ATOM 2952 C C . SER B 1 127 ? -5.887 -2.957 25.188 1 73.88 127 SER B C 1
ATOM 2954 O O . SER B 1 127 ? -4.895 -2.369 25.625 1 73.88 127 SER B O 1
ATOM 2956 N N . GLY B 1 128 ? -6.945 -2.385 24.594 1 69.25 128 GLY B N 1
ATOM 2957 C CA . GLY B 1 128 ? -6.918 -0.952 24.344 1 69.25 128 GLY B CA 1
ATOM 2958 C C . GLY B 1 128 ? -5.992 -0.557 23.219 1 69.25 128 GLY B C 1
ATOM 2959 O O . GLY B 1 128 ? -5.629 0.615 23.078 1 69.25 128 GLY B O 1
ATOM 2960 N N . LYS B 1 129 ? -5.602 -1.633 22.453 1 78.62 129 LYS B N 1
ATOM 2961 C CA . LYS B 1 129 ? -4.605 -1.347 21.422 1 78.62 129 LYS B CA 1
ATOM 2962 C C . LYS B 1 129 ? -5.035 -1.916 20.062 1 78.62 129 LYS B C 1
ATOM 2964 O O . LYS B 1 129 ? -5.477 -3.062 19.984 1 78.62 129 LYS B O 1
ATOM 2969 N N . VAL B 1 130 ? -5.094 -1.004 19.047 1 82.12 130 VAL B N 1
ATOM 2970 C CA . VAL B 1 130 ? -5.309 -1.429 17.672 1 82.12 130 VAL B CA 1
ATOM 2971 C C . VAL B 1 130 ? -4.066 -1.137 16.828 1 82.12 130 VAL B C 1
ATOM 2973 O O . VAL B 1 130 ? -3.5 -0.044 16.906 1 82.12 130 VAL B O 1
ATOM 2976 N N . GLU B 1 131 ? -3.604 -2.201 16.141 1 83.62 131 GLU B N 1
ATOM 2977 C CA . GLU B 1 131 ? -2.457 -2.074 15.25 1 83.62 131 GLU B CA 1
ATOM 2978 C C . GLU B 1 131 ? -2.885 -2.166 13.789 1 83.62 131 GLU B C 1
ATOM 2980 O O . GLU B 1 131 ? -3.529 -3.137 13.383 1 83.62 131 GLU B O 1
ATOM 2985 N N . TYR B 1 132 ? -2.557 -1.192 13.055 1 81.81 132 TYR B N 1
ATOM 2986 C CA . TYR B 1 132 ? -2.875 -1.202 11.633 1 81.81 132 TYR B CA 1
ATOM 2987 C C . TYR B 1 132 ? -2.156 -2.342 10.922 1 81.81 132 TYR B C 1
ATOM 2989 O O . TYR B 1 132 ? -2.691 -2.932 9.977 1 81.81 132 TYR B O 1
ATOM 2997 N N . SER B 1 133 ? -0.937 -2.652 11.289 1 81.56 133 SER B N 1
ATOM 2998 C CA . SER B 1 133 ? -0.175 -3.746 10.695 1 81.56 133 SER B CA 1
ATOM 2999 C C . SER B 1 133 ? -0.94 -5.062 10.781 1 81.56 133 SER B C 1
ATOM 3001 O O . SER B 1 133 ? -0.852 -5.898 9.875 1 81.56 133 SER B O 1
ATOM 3003 N N . VAL B 1 134 ? -1.688 -5.227 11.836 1 82.19 134 VAL B N 1
ATOM 3004 C CA . VAL B 1 134 ? -2.508 -6.426 11.984 1 82.19 134 VAL B CA 1
ATOM 3005 C C . VAL B 1 134 ? -3.605 -6.434 10.922 1 82.19 134 VAL B C 1
ATOM 3007 O O . VAL B 1 134 ? -3.859 -7.465 10.289 1 82.19 134 VAL B O 1
ATOM 3010 N N . LEU B 1 135 ? -4.203 -5.297 10.68 1 81.44 135 LEU B N 1
ATOM 3011 C CA . LEU B 1 135 ? -5.23 -5.188 9.656 1 81.44 135 LEU B CA 1
ATOM 3012 C C . LEU B 1 135 ? -4.66 -5.531 8.281 1 81.44 135 LEU B C 1
ATOM 3014 O O . LEU B 1 135 ? -5.266 -6.301 7.527 1 81.44 135 LEU B O 1
ATOM 3018 N N . THR B 1 136 ? -3.521 -5.043 7.949 1 82.75 136 THR B N 1
ATOM 3019 C CA . THR B 1 136 ? -2.891 -5.293 6.656 1 82.75 136 THR B CA 1
ATOM 3020 C C . THR B 1 136 ? -2.576 -6.777 6.488 1 82.75 136 THR B C 1
ATOM 3022 O O . THR B 1 136 ? -2.805 -7.348 5.418 1 82.75 136 THR B O 1
ATOM 3025 N N . ARG B 1 137 ? -2.086 -7.34 7.516 1 87 137 ARG B N 1
ATOM 3026 C CA . ARG B 1 137 ? -1.786 -8.766 7.473 1 87 137 ARG B CA 1
ATOM 3027 C C . ARG B 1 137 ? -3.055 -9.586 7.27 1 87 137 ARG B C 1
ATOM 3029 O O . ARG B 1 137 ? -3.045 -10.586 6.551 1 87 137 ARG B O 1
ATOM 3036 N N . ARG B 1 138 ? -4.09 -9.172 7.867 1 88.88 138 ARG B N 1
ATOM 3037 C CA . ARG B 1 138 ? -5.359 -9.875 7.727 1 88.88 138 ARG B CA 1
ATOM 3038 C C . ARG B 1 138 ? -5.895 -9.766 6.305 1 88.88 138 ARG B C 1
ATOM 3040 O O . ARG B 1 138 ? -6.43 -10.727 5.754 1 88.88 138 ARG B O 1
ATOM 3047 N N . ILE B 1 139 ? -5.77 -8.609 5.742 1 90 139 ILE B N 1
ATOM 3048 C CA . ILE B 1 139 ? -6.184 -8.43 4.355 1 90 139 ILE B CA 1
ATOM 3049 C C . ILE B 1 139 ? -5.422 -9.398 3.459 1 90 139 ILE B C 1
ATOM 3051 O O . ILE B 1 139 ? -6.027 -10.133 2.67 1 90 139 ILE B O 1
ATOM 3055 N N . ALA B 1 140 ? -4.129 -9.422 3.633 1 90.94 140 ALA B N 1
ATOM 3056 C CA . ALA B 1 140 ? -3.303 -10.32 2.832 1 90.94 140 ALA B CA 1
ATOM 3057 C C . ALA B 1 140 ? -3.709 -11.773 3.055 1 90.94 140 ALA B C 1
ATOM 3059 O O . ALA B 1 140 ? -3.785 -12.555 2.104 1 90.94 140 ALA B O 1
ATOM 3060 N N . SER B 1 141 ? -3.973 -12.086 4.266 1 93.19 141 SER B N 1
ATOM 3061 C CA . SER B 1 141 ? -4.312 -13.453 4.641 1 93.19 141 SER B CA 1
ATOM 3062 C C . SER B 1 141 ? -5.633 -13.883 4.012 1 93.19 141 SER B C 1
ATOM 3064 O O . SER B 1 141 ? -5.727 -14.977 3.441 1 93.19 141 SER B O 1
ATOM 3066 N N . VAL B 1 142 ? -6.637 -13.07 4.141 1 94.5 142 VAL B N 1
ATOM 3067 C CA . VAL B 1 142 ? -7.949 -13.453 3.629 1 94.5 142 VAL B CA 1
ATOM 3068 C C . VAL B 1 142 ? -7.895 -13.562 2.105 1 94.5 142 VAL B C 1
ATOM 3070 O O . VAL B 1 142 ? -8.547 -14.422 1.515 1 94.5 142 VAL B O 1
ATOM 3073 N N . LEU B 1 143 ? -7.156 -12.711 1.453 1 94.5 143 LEU B N 1
ATOM 3074 C CA . LEU B 1 143 ? -6.992 -12.773 0.004 1 94.5 143 LEU B CA 1
ATOM 3075 C C . LEU B 1 143 ? -6.301 -14.07 -0.408 1 94.5 143 LEU B C 1
ATOM 3077 O O . LEU B 1 143 ? -6.582 -14.617 -1.478 1 94.5 143 LEU B O 1
ATOM 3081 N N . ALA B 1 144 ? -5.422 -14.523 0.423 1 93.44 144 ALA B N 1
ATOM 3082 C CA . ALA B 1 144 ? -4.676 -15.742 0.148 1 93.44 144 ALA B CA 1
ATOM 3083 C C . ALA B 1 144 ? -5.543 -16.984 0.371 1 93.44 144 ALA B C 1
ATOM 3085 O O . ALA B 1 144 ? -5.352 -18.016 -0.282 1 93.44 144 ALA B O 1
ATOM 3086 N N . ARG B 1 145 ? -6.469 -16.906 1.229 1 94.06 145 ARG B N 1
ATOM 3087 C CA . ARG B 1 145 ? -7.309 -18.047 1.589 1 94.06 145 ARG B CA 1
ATOM 3088 C C . ARG B 1 145 ? -8.469 -18.203 0.612 1 94.06 145 ARG B C 1
ATOM 3090 O O . ARG B 1 145 ? -8.875 -19.312 0.29 1 94.06 145 ARG B O 1
ATOM 3097 N N . GLU B 1 146 ? -8.992 -17.062 0.229 1 94.5 146 GLU B N 1
ATOM 3098 C CA . GLU B 1 146 ? -10.156 -17.078 -0.653 1 94.5 146 GLU B CA 1
ATOM 3099 C C . GLU B 1 146 ? -9.742 -16.906 -2.113 1 94.5 146 GLU B C 1
ATOM 3101 O O . GLU B 1 146 ? -9.797 -15.805 -2.662 1 94.5 146 GLU B O 1
ATOM 3106 N N . ILE B 1 147 ? -9.414 -18.062 -2.701 1 94.69 147 ILE B N 1
ATOM 3107 C CA . ILE B 1 147 ? -8.867 -17.984 -4.051 1 94.69 147 ILE B CA 1
ATOM 3108 C C . ILE B 1 147 ? -9.711 -18.844 -4.996 1 94.69 147 ILE B C 1
ATOM 3110 O O . ILE B 1 147 ? -10.398 -19.766 -4.559 1 94.69 147 ILE B O 1
ATOM 3114 N N . HIS B 1 148 ? -9.711 -18.469 -6.223 1 93.81 148 HIS B N 1
ATOM 3115 C CA . HIS B 1 148 ? -10.133 -19.312 -7.336 1 93.81 148 HIS B CA 1
ATOM 3116 C C . HIS B 1 148 ? -8.953 -20.094 -7.914 1 93.81 148 HIS B C 1
ATOM 3118 O O . HIS B 1 148 ? -8.18 -19.547 -8.711 1 93.81 148 HIS B O 1
ATOM 3124 N N . THR B 1 149 ? -8.906 -21.344 -7.574 1 93.5 149 THR B N 1
ATOM 3125 C CA . THR B 1 149 ? -7.742 -22.141 -7.941 1 93.5 149 THR B CA 1
ATOM 3126 C C . THR B 1 149 ? -7.773 -22.484 -9.422 1 93.5 149 THR B C 1
ATOM 3128 O O . THR B 1 149 ? -8.539 -23.359 -9.852 1 93.5 149 THR B O 1
ATOM 3131 N N . ARG B 1 150 ? -6.91 -21.859 -10.156 1 94.25 150 ARG B N 1
ATOM 3132 C CA . ARG B 1 150 ? -6.746 -22.141 -11.578 1 94.25 150 ARG B CA 1
ATOM 3133 C C . ARG B 1 150 ? -5.555 -23.062 -11.812 1 94.25 150 ARG B C 1
ATOM 3135 O O . ARG B 1 150 ? -5.586 -23.906 -12.719 1 94.25 150 ARG B O 1
ATOM 3142 N N . PHE B 1 151 ? -4.59 -22.906 -10.992 1 96.56 151 PHE B N 1
ATOM 3143 C CA . PHE B 1 151 ? -3.346 -23.656 -11.141 1 96.56 151 PHE B CA 1
ATOM 3144 C C . PHE B 1 151 ? -2.936 -24.297 -9.812 1 96.56 151 PHE B C 1
ATOM 3146 O O . PHE B 1 151 ? -3.094 -23.688 -8.75 1 96.56 151 PHE B O 1
ATOM 3153 N N . HIS B 1 152 ? -2.475 -25.406 -9.914 1 96.75 152 HIS B N 1
ATOM 3154 C CA . HIS B 1 152 ? -1.605 -25.953 -8.875 1 96.75 152 HIS B CA 1
ATOM 3155 C C . HIS B 1 152 ? -0.136 -25.812 -9.258 1 96.75 152 HIS B C 1
ATOM 3157 O O . HIS B 1 152 ? 0.189 -25.672 -10.438 1 96.75 152 HIS B O 1
ATOM 3163 N N . ILE B 1 153 ? 0.674 -25.797 -8.234 1 97.12 153 ILE B N 1
ATOM 3164 C CA . ILE B 1 153 ? 2.082 -25.531 -8.523 1 97.12 153 ILE B CA 1
ATOM 3165 C C . ILE B 1 153 ? 2.934 -26.688 -8.008 1 97.12 153 ILE B C 1
ATOM 3167 O O . ILE B 1 153 ? 2.738 -27.156 -6.879 1 97.12 153 ILE B O 1
ATOM 3171 N N . ILE B 1 154 ? 3.834 -27.109 -8.797 1 97.25 154 ILE B N 1
ATOM 3172 C CA . ILE B 1 154 ? 4.887 -28.031 -8.367 1 97.25 154 ILE B CA 1
ATOM 3173 C C . ILE B 1 154 ? 6.238 -27.312 -8.422 1 97.25 154 ILE B C 1
ATOM 3175 O O . ILE B 1 154 ? 6.727 -26.969 -9.5 1 97.25 154 ILE B O 1
ATOM 3179 N N . ASP B 1 155 ? 6.797 -27.109 -7.266 1 96.06 155 ASP B N 1
ATOM 3180 C CA . ASP B 1 155 ? 8.141 -26.547 -7.176 1 96.06 155 ASP B CA 1
ATOM 3181 C C . ASP B 1 155 ? 9.203 -27.641 -7.316 1 96.06 155 ASP B C 1
ATOM 3183 O O . ASP B 1 155 ? 9.164 -28.641 -6.602 1 96.06 155 ASP B O 1
ATOM 3187 N N . VAL B 1 156 ? 10.086 -27.422 -8.203 1 95.69 156 VAL B N 1
ATOM 3188 C CA . VAL B 1 156 ? 11.188 -28.359 -8.422 1 95.69 156 VAL B CA 1
ATOM 3189 C C . VAL B 1 156 ? 12.516 -27.641 -8.203 1 95.69 156 VAL B C 1
ATOM 3191 O O . VAL B 1 156 ? 12.859 -26.703 -8.93 1 95.69 156 VAL B O 1
ATOM 3194 N N . ASP B 1 157 ? 13.281 -28 -7.281 1 88.44 157 ASP B N 1
ATOM 3195 C CA . ASP B 1 157 ? 14.555 -27.344 -6.977 1 88.44 157 ASP B CA 1
ATOM 3196 C C . ASP B 1 157 ? 15.734 -28.203 -7.422 1 88.44 157 ASP B C 1
ATOM 3198 O O . ASP B 1 157 ? 16.875 -27.906 -7.078 1 88.44 157 ASP B O 1
ATOM 3202 N N . ASP B 1 158 ? 15.508 -29.281 -8.117 1 90.62 158 ASP B N 1
ATOM 3203 C CA . ASP B 1 158 ? 16.531 -30.172 -8.656 1 90.62 158 ASP B CA 1
ATOM 3204 C C . ASP B 1 158 ? 16.438 -30.297 -10.172 1 90.62 158 ASP B C 1
ATOM 3206 O O . ASP B 1 158 ? 15.492 -30.906 -10.688 1 90.62 158 ASP B O 1
ATOM 3210 N N . ASP B 1 159 ? 17.422 -29.875 -10.82 1 88.56 159 ASP B N 1
ATOM 3211 C CA . ASP B 1 159 ? 17.438 -29.812 -12.273 1 88.56 159 ASP B CA 1
ATOM 3212 C C . ASP B 1 159 ? 17.391 -31.203 -12.891 1 88.56 159 ASP B C 1
ATOM 3214 O O . ASP B 1 159 ? 16.859 -31.391 -13.992 1 88.56 159 ASP B O 1
ATOM 3218 N N . SER B 1 160 ? 17.828 -32.156 -12.164 1 91.88 160 SER B N 1
ATOM 3219 C CA . SER B 1 160 ? 17.969 -33.5 -12.719 1 91.88 160 SER B CA 1
ATOM 3220 C C . SER B 1 160 ? 16.609 -34.156 -12.914 1 91.88 160 SER B C 1
ATOM 3222 O O . SER B 1 160 ? 16.484 -35.094 -13.695 1 91.88 160 SER B O 1
ATOM 3224 N N . ILE B 1 161 ? 15.633 -33.625 -12.289 1 94.81 161 ILE B N 1
ATOM 3225 C CA . ILE B 1 161 ? 14.352 -34.344 -12.367 1 94.81 161 ILE B CA 1
ATOM 3226 C C . ILE B 1 161 ? 13.328 -33.469 -13.094 1 94.81 161 ILE B C 1
ATOM 3228 O O . ILE B 1 161 ? 12.195 -33.906 -13.328 1 94.81 161 ILE B O 1
ATOM 3232 N N . VAL B 1 162 ? 13.617 -32.312 -13.43 1 93.25 162 VAL B N 1
ATOM 3233 C CA . VAL B 1 162 ? 12.703 -31.312 -13.992 1 93.25 162 VAL B CA 1
ATOM 3234 C C . VAL B 1 162 ? 12.023 -31.875 -15.234 1 93.25 162 VAL B C 1
ATOM 3236 O O . VAL B 1 162 ? 10.797 -31.828 -15.359 1 93.25 162 VAL B O 1
ATOM 3239 N N . ASP B 1 163 ? 12.773 -32.469 -16.125 1 94 163 ASP B N 1
ATOM 3240 C CA . ASP B 1 163 ? 12.234 -32.969 -17.391 1 94 163 ASP B CA 1
ATOM 3241 C C . ASP B 1 163 ? 11.227 -34.094 -17.141 1 94 163 ASP B C 1
ATOM 3243 O O . ASP B 1 163 ? 10.203 -34.188 -17.828 1 94 163 ASP B O 1
ATOM 3247 N N . ASN B 1 164 ? 11.508 -34.906 -16.219 1 95.88 164 ASN B N 1
ATOM 3248 C CA . ASN B 1 164 ? 10.602 -36 -15.891 1 95.88 164 ASN B CA 1
ATOM 3249 C C . ASN B 1 164 ? 9.281 -35.469 -15.336 1 95.88 164 ASN B C 1
ATOM 3251 O O . ASN B 1 164 ? 8.211 -35.969 -15.695 1 95.88 164 ASN B O 1
ATOM 3255 N N . VAL B 1 165 ? 9.383 -34.531 -14.445 1 96.94 165 VAL B N 1
ATOM 3256 C CA . VAL B 1 165 ? 8.18 -33.969 -13.836 1 96.94 165 VAL B CA 1
ATOM 3257 C C . VAL B 1 165 ? 7.348 -33.25 -14.891 1 96.94 165 VAL B C 1
ATOM 3259 O O . VAL B 1 165 ? 6.129 -33.438 -14.961 1 96.94 165 VAL B O 1
ATOM 3262 N N . VAL B 1 166 ? 8.016 -32.469 -15.727 1 96.44 166 VAL B N 1
ATOM 3263 C CA . VAL B 1 166 ? 7.336 -31.734 -16.781 1 96.44 166 VAL B CA 1
ATOM 3264 C C . VAL B 1 166 ? 6.625 -32.719 -17.719 1 96.44 166 VAL B C 1
ATOM 3266 O O . VAL B 1 166 ? 5.473 -32.5 -18.094 1 96.44 166 VAL B O 1
ATOM 3269 N N . ALA B 1 167 ? 7.277 -33.781 -18.094 1 96.88 167 ALA B N 1
ATOM 3270 C CA . ALA B 1 167 ? 6.703 -34.781 -18.984 1 96.88 167 ALA B CA 1
ATOM 3271 C C . ALA B 1 167 ? 5.457 -35.438 -18.391 1 96.88 167 ALA B C 1
ATOM 3273 O O . ALA B 1 167 ? 4.469 -35.656 -19.078 1 96.88 167 ALA B O 1
ATOM 3274 N N . ALA B 1 168 ? 5.547 -35.688 -17.141 1 96.69 168 ALA B N 1
ATOM 3275 C CA . ALA B 1 168 ? 4.406 -36.281 -16.453 1 96.69 168 ALA B CA 1
ATOM 3276 C C . ALA B 1 168 ? 3.197 -35.344 -16.484 1 96.69 168 ALA B C 1
ATOM 3278 O O . ALA B 1 168 ? 2.066 -35.812 -16.688 1 96.69 168 ALA B O 1
ATOM 3279 N N . VAL B 1 169 ? 3.439 -34.062 -16.203 1 96.62 169 VAL B N 1
ATOM 3280 C CA . VAL B 1 169 ? 2.361 -33.094 -16.203 1 96.62 169 VAL B CA 1
ATOM 3281 C C . VAL B 1 169 ? 1.833 -32.906 -17.625 1 96.62 169 VAL B C 1
ATOM 3283 O O . VAL B 1 169 ? 0.621 -32.844 -17.844 1 96.62 169 VAL B O 1
ATOM 3286 N N . GLU B 1 170 ? 2.75 -32.844 -18.609 1 96.75 170 GLU B N 1
ATOM 3287 C CA . GLU B 1 170 ? 2.381 -32.688 -20.016 1 96.75 170 GLU B CA 1
ATOM 3288 C C . GLU B 1 170 ? 1.451 -33.812 -20.469 1 96.75 170 GLU B C 1
ATOM 3290 O O . GLU B 1 170 ? 0.502 -33.594 -21.219 1 96.75 170 GLU B O 1
ATOM 3295 N N . ASP B 1 171 ? 1.69 -34.969 -20.016 1 95.62 171 ASP B N 1
ATOM 3296 C CA . ASP B 1 171 ? 0.878 -36.156 -20.359 1 95.62 171 ASP B CA 1
ATOM 3297 C C . ASP B 1 171 ? -0.563 -35.969 -19.891 1 95.62 171 ASP B C 1
ATOM 3299 O O . ASP B 1 171 ? -1.497 -36.438 -20.531 1 95.62 171 ASP B O 1
ATOM 3303 N N . ILE B 1 172 ? -0.7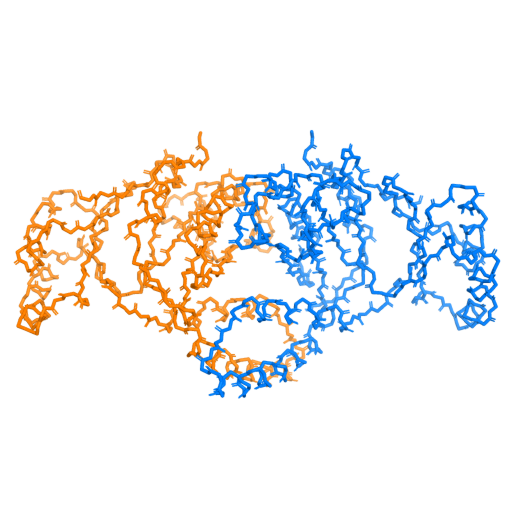13 -35.375 -18.812 1 95.31 172 ILE B N 1
ATOM 3304 C CA . ILE B 1 172 ? -2.035 -35.188 -18.219 1 95.31 172 ILE B CA 1
ATOM 3305 C C . ILE B 1 172 ? -2.742 -34 -18.875 1 95.31 172 ILE B C 1
ATOM 3307 O O . ILE B 1 172 ? -3.926 -34.094 -19.203 1 95.31 172 ILE B O 1
ATOM 3311 N N . VAL B 1 173 ? -2.012 -32.906 -19.078 1 94.62 173 VAL B N 1
ATOM 3312 C CA . VAL B 1 173 ? -2.639 -31.656 -19.5 1 94.62 173 VAL B CA 1
ATOM 3313 C C . VAL B 1 173 ? -2.721 -31.609 -21.031 1 94.62 173 VAL B C 1
ATOM 3315 O O . VAL B 1 173 ? -3.566 -30.906 -21.594 1 94.62 173 VAL B O 1
ATOM 3318 N N . GLY B 1 174 ? -1.81 -32.344 -21.828 1 93.88 174 GLY B N 1
ATOM 3319 C CA . GLY B 1 174 ? -1.861 -32.438 -23.281 1 93.88 174 GLY B CA 1
ATOM 3320 C C . GLY B 1 174 ? -0.959 -31.422 -23.969 1 93.88 174 GLY B C 1
ATOM 3321 O O . GLY B 1 174 ? -0.921 -31.359 -25.203 1 93.88 174 GLY B O 1
ATOM 3322 N N . TYR B 1 175 ? -0.299 -30.594 -23.234 1 94.81 175 TYR B N 1
ATOM 3323 C CA . TYR B 1 175 ? 0.658 -29.609 -23.75 1 94.81 175 TYR B CA 1
ATOM 3324 C C . TYR B 1 175 ? 1.729 -29.297 -22.719 1 94.81 175 TYR B C 1
ATOM 3326 O O . TYR B 1 175 ? 1.604 -29.688 -21.547 1 94.81 175 TYR B O 1
ATOM 3334 N N . VAL B 1 176 ? 2.785 -28.672 -23.141 1 95.75 176 VAL B N 1
ATOM 3335 C CA . VAL B 1 176 ? 3.824 -28.266 -22.203 1 95.75 176 VAL B CA 1
ATOM 3336 C C . VAL B 1 176 ? 3.26 -27.234 -21.219 1 95.75 176 VAL B C 1
ATOM 3338 O O . VAL B 1 176 ? 2.812 -26.156 -21.641 1 95.75 176 VAL B O 1
ATOM 3341 N N . PRO B 1 177 ? 3.232 -27.531 -19.922 1 96.56 177 PRO B N 1
ATOM 3342 C CA . PRO B 1 177 ? 2.664 -26.594 -18.953 1 96.56 177 PRO B CA 1
ATOM 3343 C C . PRO B 1 177 ? 3.514 -25.328 -18.781 1 96.56 177 PRO B C 1
ATOM 3345 O O . PRO B 1 177 ? 4.73 -25.375 -18.969 1 96.56 177 PRO B O 1
ATOM 3348 N N . PRO B 1 178 ? 2.869 -24.234 -18.453 1 96.88 178 PRO B N 1
ATOM 3349 C CA . PRO B 1 178 ? 3.652 -23.031 -18.125 1 96.88 178 PRO B CA 1
ATOM 3350 C C . PRO B 1 178 ? 4.559 -23.234 -16.906 1 96.88 178 PRO B C 1
ATOM 3352 O O . PRO B 1 178 ? 4.188 -23.953 -15.977 1 96.88 178 PRO B O 1
ATOM 3355 N N . ARG B 1 179 ? 5.738 -22.641 -16.891 1 97.31 179 ARG B N 1
ATOM 3356 C CA . ARG B 1 179 ? 6.715 -22.75 -15.812 1 97.31 179 ARG B CA 1
ATOM 3357 C C . ARG B 1 179 ? 7.301 -21.391 -15.461 1 97.31 179 ARG B C 1
ATOM 3359 O O . ARG B 1 179 ? 7.465 -20.531 -16.328 1 97.31 179 ARG B O 1
ATOM 3366 N N . ILE B 1 180 ? 7.547 -21.219 -14.266 1 97.25 180 ILE B N 1
ATOM 3367 C CA . ILE B 1 180 ? 8.281 -20.047 -13.805 1 97.25 180 ILE B CA 1
ATOM 3368 C C . ILE B 1 180 ? 9.688 -20.453 -13.367 1 97.25 180 ILE B C 1
ATOM 3370 O O . ILE B 1 180 ? 9.844 -21.281 -12.461 1 97.25 180 ILE B O 1
ATOM 3374 N N . LYS B 1 181 ? 10.641 -19.906 -14.07 1 96.56 181 LYS B N 1
ATOM 3375 C CA . LYS B 1 181 ? 12.047 -20.203 -13.773 1 96.56 181 LYS B CA 1
ATOM 3376 C C . LYS B 1 181 ? 12.617 -19.156 -12.805 1 96.56 181 LYS B C 1
ATOM 3378 O O . LYS B 1 181 ? 12.57 -17.953 -13.078 1 96.56 181 LYS B O 1
ATOM 3383 N N . THR B 1 182 ? 13.055 -19.594 -11.695 1 92.06 182 THR B N 1
ATOM 3384 C CA . THR B 1 182 ? 13.719 -18.75 -10.711 1 92.06 182 THR B CA 1
ATOM 3385 C C . THR B 1 182 ? 15.211 -19.078 -10.625 1 92.06 182 THR B C 1
ATOM 3387 O O . THR B 1 182 ? 15.734 -19.812 -11.469 1 92.06 182 THR B O 1
ATOM 3390 N N . ARG B 1 183 ? 15.891 -18.516 -9.648 1 84.19 183 ARG B N 1
ATOM 3391 C CA . ARG B 1 183 ? 17.312 -18.781 -9.469 1 84.19 183 ARG B CA 1
ATOM 3392 C C . ARG B 1 183 ? 17.531 -20.234 -9.055 1 84.19 183 ARG B C 1
ATOM 3394 O O . ARG B 1 183 ? 18.484 -20.875 -9.516 1 84.19 183 ARG B O 1
ATOM 3401 N N . ARG B 1 184 ? 16.688 -20.734 -8.148 1 79.94 184 ARG B N 1
ATOM 3402 C CA . ARG B 1 184 ? 16.969 -22.016 -7.496 1 79.94 184 ARG B CA 1
ATOM 3403 C C . ARG B 1 184 ? 16.156 -23.141 -8.133 1 79.94 184 ARG B C 1
ATOM 3405 O O . ARG B 1 184 ? 16.438 -24.312 -7.898 1 79.94 184 ARG B O 1
ATOM 3412 N N . GLY B 1 185 ? 15.172 -22.719 -8.961 1 87.94 185 GLY B N 1
ATOM 3413 C CA . GLY B 1 185 ? 14.367 -23.844 -9.43 1 87.94 185 GLY B CA 1
ATOM 3414 C C . GLY B 1 185 ? 13.312 -23.438 -10.438 1 87.94 185 GLY B C 1
ATOM 3415 O O . GLY B 1 185 ? 13.445 -22.406 -11.109 1 87.94 185 GLY B O 1
ATOM 3416 N N . LEU B 1 186 ? 12.484 -24.469 -10.617 1 95.62 186 LEU B N 1
ATOM 3417 C CA . LEU B 1 186 ? 11.406 -24.344 -11.594 1 95.62 186 LEU B CA 1
ATOM 3418 C C . LEU B 1 186 ? 10.047 -24.594 -10.938 1 95.62 186 LEU B C 1
ATOM 3420 O O . LEU B 1 186 ? 9.875 -25.578 -10.211 1 95.62 186 LEU B O 1
ATOM 3424 N N . HIS B 1 187 ? 9.148 -23.672 -11.109 1 97.38 187 HIS B N 1
ATOM 3425 C CA . HIS B 1 187 ? 7.773 -23.812 -10.656 1 97.38 187 HIS B CA 1
ATOM 3426 C C . HIS B 1 187 ? 6.852 -24.172 -11.812 1 97.38 187 HIS B C 1
ATOM 3428 O O . HIS B 1 187 ? 6.621 -23.359 -12.711 1 97.38 187 HIS B O 1
ATOM 3434 N N . ILE B 1 188 ? 6.34 -25.344 -11.828 1 97.88 188 ILE B N 1
ATOM 3435 C CA . ILE B 1 188 ? 5.465 -25.844 -12.883 1 97.88 188 ILE B CA 1
ATOM 3436 C C . ILE B 1 188 ? 4.012 -25.547 -12.531 1 97.88 188 ILE B C 1
ATOM 3438 O O . ILE B 1 188 ? 3.527 -25.922 -11.461 1 97.88 188 ILE B O 1
ATOM 3442 N N . LEU B 1 189 ? 3.326 -24.828 -13.367 1 97.56 189 LEU B N 1
ATOM 3443 C CA . LEU B 1 189 ? 1.921 -24.484 -13.164 1 97.56 189 LEU B CA 1
ATOM 3444 C C . LEU B 1 189 ? 1.013 -25.5 -13.852 1 97.56 189 LEU B C 1
ATOM 3446 O O . LEU B 1 189 ? 0.989 -25.594 -15.078 1 97.56 189 LEU B O 1
ATOM 3450 N N . VAL B 1 190 ? 0.311 -26.219 -13.102 1 96.88 190 VAL B N 1
ATOM 3451 C CA . VAL B 1 190 ? -0.6 -27.25 -13.602 1 96.88 190 VAL B CA 1
ATOM 3452 C C . VAL B 1 190 ? -2.018 -26.688 -13.688 1 96.88 190 VAL B C 1
ATOM 3454 O O . VAL B 1 190 ? -2.645 -26.422 -12.656 1 96.88 190 VAL B O 1
ATOM 3457 N N . PRO B 1 191 ? -2.545 -26.547 -14.836 1 94.88 191 PRO B N 1
ATOM 3458 C CA . PRO B 1 191 ? -3.891 -25.984 -14.969 1 94.88 191 PRO B CA 1
ATOM 3459 C C . PRO B 1 191 ? -4.988 -26.984 -14.617 1 94.88 191 PRO B C 1
ATOM 3461 O O . PRO B 1 191 ? -5.715 -27.438 -15.5 1 94.88 191 PRO B O 1
ATOM 3464 N N . VAL B 1 192 ? -5.242 -27.172 -13.461 1 89.38 192 VAL B N 1
ATOM 3465 C CA . VAL B 1 192 ? -6.152 -28.219 -12.984 1 89.38 192 VAL B CA 1
ATOM 3466 C C . VAL B 1 192 ? -7.59 -27.859 -13.359 1 89.38 192 VAL B C 1
ATOM 3468 O O . VAL B 1 192 ? -8.414 -28.75 -13.594 1 89.38 192 VAL B O 1
ATOM 3471 N N . SER B 1 193 ? -7.863 -26.594 -13.445 1 87.19 193 SER B N 1
ATOM 3472 C CA . SER B 1 193 ? -9.219 -26.141 -13.75 1 87.19 193 SER B CA 1
ATOM 3473 C C . SER B 1 193 ? -9.594 -26.453 -15.188 1 87.19 193 SER B C 1
ATOM 3475 O O . SER B 1 193 ? -10.781 -26.5 -15.539 1 87.19 193 SER B O 1
ATOM 3477 N N . ASN B 1 194 ? -8.586 -26.703 -15.961 1 89.56 194 ASN B N 1
ATOM 3478 C CA . ASN B 1 194 ? -8.828 -26.953 -17.375 1 89.56 194 ASN B CA 1
ATOM 3479 C C . ASN B 1 194 ? -8.906 -28.453 -17.672 1 89.56 194 ASN B C 1
ATOM 3481 O O . ASN B 1 194 ? -9.18 -28.859 -18.797 1 89.56 194 ASN B O 1
ATOM 3485 N N . LEU B 1 195 ? -8.719 -29.281 -16.703 1 93.56 195 LEU B N 1
ATOM 3486 C CA . LEU B 1 195 ? -8.758 -30.719 -16.906 1 93.56 195 LEU B CA 1
ATOM 3487 C C . LEU B 1 195 ? -10.195 -31.234 -16.906 1 93.56 195 LEU B C 1
ATOM 3489 O O . LEU B 1 195 ? -11.023 -30.781 -16.125 1 93.56 195 LEU B O 1
ATOM 3493 N N . ASP B 1 196 ? -10.445 -32.094 -17.891 1 93.81 196 ASP B N 1
ATOM 3494 C CA . ASP B 1 196 ? -11.734 -32.781 -17.797 1 93.81 196 ASP B CA 1
ATOM 3495 C C . ASP B 1 196 ? -11.781 -33.719 -16.594 1 93.81 196 ASP B C 1
ATOM 3497 O O . ASP B 1 196 ? -10.766 -33.938 -15.93 1 93.81 196 ASP B O 1
ATOM 3501 N N . ALA B 1 197 ? -12.844 -34.281 -16.328 1 94.12 197 ALA B N 1
ATOM 3502 C CA . ALA B 1 197 ? -13.078 -35.062 -15.117 1 94.12 197 ALA B CA 1
ATOM 3503 C C . ALA B 1 197 ? -12.164 -36.281 -15.055 1 94.12 197 ALA B C 1
ATOM 3505 O O . ALA B 1 197 ? -11.633 -36.625 -14 1 94.12 197 ALA B O 1
ATOM 3506 N N . ASN B 1 198 ? -12.023 -36.906 -16.125 1 94.88 198 ASN B N 1
ATOM 3507 C CA . ASN B 1 198 ? -11.195 -38.125 -16.172 1 94.88 198 ASN B CA 1
ATOM 3508 C C . ASN B 1 198 ? -9.727 -37.812 -15.945 1 94.88 198 ASN B C 1
ATOM 3510 O O . ASN B 1 198 ? -9.055 -38.5 -15.164 1 94.88 198 ASN B O 1
ATOM 3514 N N . ARG B 1 199 ? -9.289 -36.781 -16.578 1 95.38 199 ARG B N 1
ATOM 3515 C CA . ARG B 1 199 ? -7.895 -36.375 -16.422 1 95.38 199 ARG B CA 1
ATOM 3516 C C . ARG B 1 199 ? -7.629 -35.844 -15.008 1 95.38 199 ARG B C 1
ATOM 3518 O O . ARG B 1 199 ? -6.562 -36.094 -14.445 1 95.38 199 ARG B O 1
ATOM 3525 N N . ALA B 1 200 ? -8.562 -35.125 -14.547 1 95.31 200 ALA B N 1
ATOM 3526 C CA . ALA B 1 200 ? -8.438 -34.625 -13.18 1 95.31 200 ALA B CA 1
ATOM 3527 C C . ALA B 1 200 ? -8.352 -35.781 -12.18 1 95.31 200 ALA B C 1
ATOM 3529 O O . ALA B 1 200 ? -7.512 -35.75 -11.273 1 95.31 200 ALA B O 1
ATOM 3530 N N . LYS B 1 201 ? -9.18 -36.719 -12.367 1 95.75 201 LYS B N 1
ATOM 3531 C CA . LYS B 1 201 ? -9.148 -37.906 -11.508 1 95.75 201 LYS B CA 1
ATOM 3532 C C . LYS B 1 201 ? -7.801 -38.594 -11.586 1 95.75 201 LYS B C 1
ATOM 3534 O O . LYS B 1 201 ? -7.23 -39 -10.562 1 95.75 201 LYS B O 1
ATOM 3539 N N . LYS B 1 202 ? -7.355 -38.781 -12.734 1 96.44 202 LYS B N 1
ATOM 3540 C CA . LYS B 1 202 ? -6.062 -39.406 -12.953 1 96.44 202 LYS B CA 1
ATOM 3541 C C . LYS B 1 202 ? -4.938 -38.625 -12.289 1 96.44 202 LYS B C 1
ATOM 3543 O O . LYS B 1 202 ? -4.047 -39.188 -11.664 1 96.44 202 LYS B O 1
ATOM 3548 N N . TRP B 1 203 ? -4.984 -37.312 -12.391 1 96.75 203 TRP B N 1
ATOM 3549 C CA . TRP B 1 203 ? -3.982 -36.438 -11.789 1 96.75 203 TRP B CA 1
ATOM 3550 C C . TRP B 1 203 ? -3.928 -36.656 -10.273 1 96.75 203 TRP B C 1
ATOM 3552 O O . TRP B 1 203 ? -2.865 -36.938 -9.719 1 96.75 203 TRP B O 1
ATOM 3562 N N . PHE B 1 204 ? -5.02 -36.625 -9.633 1 96.25 204 PHE B N 1
ATOM 3563 C CA . PHE B 1 204 ? -5.07 -36.594 -8.18 1 96.25 204 PHE B CA 1
ATOM 3564 C C . PHE B 1 204 ? -4.918 -38 -7.594 1 96.25 204 PHE B C 1
ATOM 3566 O O . PHE B 1 204 ? -4.379 -38.156 -6.496 1 96.25 204 PHE B O 1
ATOM 3573 N N . ARG B 1 205 ? -5.289 -38.969 -8.344 1 97 205 ARG B N 1
ATOM 3574 C CA . ARG B 1 205 ? -5.305 -40.312 -7.781 1 97 205 ARG B CA 1
ATOM 3575 C C . ARG B 1 205 ? -4.051 -41.094 -8.172 1 97 205 ARG B C 1
ATOM 3577 O O . ARG B 1 205 ? -3.668 -42.062 -7.492 1 97 205 ARG B O 1
ATOM 3584 N N . GLU B 1 206 ? -3.445 -40.688 -9.211 1 96.88 206 GLU B N 1
ATOM 3585 C CA . GLU B 1 206 ? -2.357 -41.5 -9.727 1 96.88 206 GLU B CA 1
ATOM 3586 C C . GLU B 1 206 ? -1.084 -40.688 -9.914 1 96.88 206 GLU B C 1
ATOM 3588 O O . GLU B 1 206 ? -0.084 -40.906 -9.227 1 96.88 206 GLU B O 1
ATOM 3593 N N . VAL B 1 207 ? -1.156 -39.625 -10.68 1 96.88 207 VAL B N 1
ATOM 3594 C CA . VAL B 1 207 ? 0.046 -38.969 -11.156 1 96.88 207 VAL B CA 1
ATOM 3595 C C . VAL B 1 207 ? 0.685 -38.188 -10.008 1 96.88 207 VAL B C 1
ATOM 3597 O O . VAL B 1 207 ? 1.874 -38.344 -9.727 1 96.88 207 VAL B O 1
ATOM 3600 N N . LEU B 1 208 ? -0.122 -37.312 -9.359 1 96.81 208 LEU B N 1
ATOM 3601 C CA . LEU B 1 208 ? 0.403 -36.469 -8.289 1 96.81 208 LEU B CA 1
ATOM 3602 C C . LEU B 1 208 ? 0.972 -37.312 -7.156 1 96.81 208 LEU B C 1
ATOM 3604 O O . LEU B 1 208 ? 2.107 -37.094 -6.727 1 96.81 208 LEU B O 1
ATOM 3608 N N . PRO B 1 209 ? 0.253 -38.344 -6.699 1 97.25 209 PRO B N 1
ATOM 3609 C CA . PRO B 1 209 ? 0.824 -39.188 -5.648 1 97.25 209 PRO B CA 1
ATOM 3610 C C . PRO B 1 209 ? 2.105 -39.906 -6.09 1 97.25 209 PRO B C 1
ATOM 3612 O O . PRO B 1 209 ? 3.045 -40.031 -5.301 1 97.25 209 PRO B O 1
ATOM 3615 N N . MET B 1 210 ? 2.143 -40.344 -7.301 1 97.31 210 MET B N 1
ATOM 3616 C CA . MET B 1 210 ? 3.334 -41 -7.84 1 97.31 210 MET B CA 1
ATOM 3617 C C . MET B 1 210 ? 4.527 -40.062 -7.82 1 97.31 210 MET B C 1
ATOM 3619 O O . MET B 1 210 ? 5.613 -40.438 -7.375 1 97.31 210 MET B O 1
ATOM 3623 N N . LEU B 1 211 ? 4.359 -38.812 -8.297 1 96.81 211 LEU B N 1
ATOM 3624 C CA . LEU B 1 211 ? 5.43 -37.844 -8.328 1 96.81 211 LEU B CA 1
ATOM 3625 C C . LEU B 1 211 ? 5.914 -37.5 -6.914 1 96.81 211 LEU B C 1
ATOM 3627 O O . LEU B 1 211 ? 7.117 -37.438 -6.668 1 96.81 211 LEU B O 1
ATOM 3631 N N . MET B 1 212 ? 4.926 -37.312 -6 1 96.56 212 MET B N 1
ATOM 3632 C CA . MET B 1 212 ? 5.246 -36.938 -4.625 1 96.56 212 MET B CA 1
ATOM 3633 C C . MET B 1 212 ? 6.043 -38.031 -3.932 1 96.56 212 MET B C 1
ATOM 3635 O O . MET B 1 212 ? 6.914 -37.75 -3.105 1 96.56 212 MET B O 1
ATOM 3639 N N . GLU B 1 213 ? 5.742 -39.25 -4.281 1 97.19 213 GLU B N 1
ATOM 3640 C CA . GLU B 1 213 ? 6.461 -40.406 -3.713 1 97.19 213 GLU B CA 1
ATOM 3641 C C . GLU B 1 213 ? 7.836 -40.562 -4.355 1 97.19 213 GLU B C 1
ATOM 3643 O O . GLU B 1 213 ? 8.844 -40.688 -3.656 1 97.19 213 GLU B O 1
ATOM 3648 N N . ARG B 1 214 ? 7.887 -40.562 -5.582 1 96.81 214 ARG B N 1
ATOM 3649 C CA . ARG B 1 214 ? 9.109 -40.812 -6.34 1 96.81 214 ARG B CA 1
ATOM 3650 C C . ARG B 1 214 ? 10.156 -39.75 -6.055 1 96.81 214 ARG B C 1
ATOM 3652 O O . ARG B 1 214 ? 11.352 -40.031 -6.004 1 96.81 214 ARG B O 1
ATOM 3659 N N . TYR B 1 215 ? 9.656 -38.5 -5.945 1 96.5 215 TYR 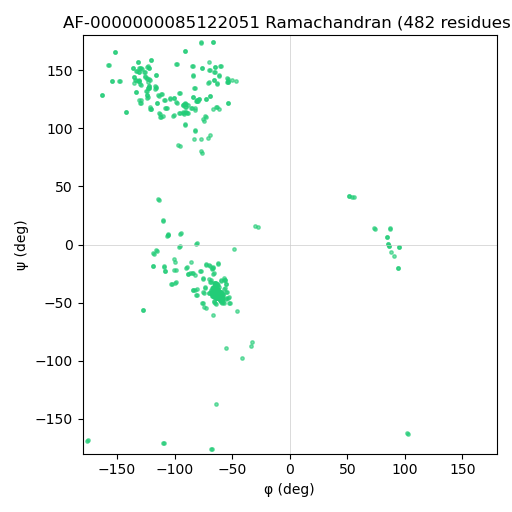B N 1
ATOM 3660 C CA . TYR B 1 215 ? 10.578 -37.375 -5.785 1 96.5 215 TYR B CA 1
ATOM 3661 C C . TYR B 1 215 ? 10.414 -36.75 -4.418 1 96.5 215 TYR B C 1
ATOM 3663 O O . TYR B 1 215 ? 10.492 -35.5 -4.289 1 96.5 215 TYR B O 1
ATOM 3671 N N . ARG B 1 216 ? 10.203 -37.5 -3.451 1 94.06 216 ARG B N 1
ATOM 3672 C CA . ARG B 1 216 ? 10.031 -37.062 -2.074 1 94.06 216 ARG B CA 1
ATOM 3673 C C . ARG B 1 216 ? 11.203 -36.188 -1.635 1 94.06 216 ARG B C 1
ATOM 3675 O O . ARG B 1 216 ? 12.367 -36.562 -1.772 1 94.06 216 ARG B O 1
ATOM 3682 N N . GLY B 1 217 ? 10.812 -34.969 -1.231 1 91.94 217 GLY B N 1
ATOM 3683 C CA . GLY B 1 217 ? 11.828 -34.062 -0.729 1 91.94 217 GLY B CA 1
ATOM 3684 C C . GLY B 1 217 ? 12.438 -33.188 -1.813 1 91.94 217 GLY B C 1
ATOM 3685 O O . GLY B 1 217 ? 13.148 -32.219 -1.52 1 91.94 217 GLY B O 1
ATOM 3686 N N . LEU B 1 218 ? 12.141 -33.469 -3.053 1 93.38 218 LEU B N 1
ATOM 3687 C CA . LEU B 1 218 ? 12.742 -32.75 -4.156 1 93.38 218 LEU B CA 1
ATOM 3688 C C . LEU B 1 218 ? 11.719 -31.844 -4.832 1 93.38 218 LEU B C 1
ATOM 3690 O O . LEU B 1 218 ? 12.078 -30.922 -5.582 1 93.38 218 LEU B O 1
ATOM 3694 N N . ILE B 1 219 ? 10.453 -32.156 -4.578 1 95.81 219 ILE B N 1
ATOM 3695 C CA . ILE B 1 219 ? 9.398 -31.297 -5.137 1 95.81 219 ILE B CA 1
ATOM 3696 C C . ILE B 1 219 ? 8.43 -30.891 -4.035 1 95.81 219 ILE B C 1
ATOM 3698 O O . ILE B 1 219 ? 8.328 -31.547 -3.004 1 95.81 219 ILE B O 1
ATOM 3702 N N . GLU B 1 220 ? 7.816 -29.766 -4.184 1 95.25 220 GLU B N 1
ATOM 3703 C CA . GLU B 1 220 ? 6.754 -29.266 -3.312 1 95.25 220 GLU B CA 1
ATOM 3704 C C . GLU B 1 220 ? 5.492 -28.953 -4.105 1 95.25 220 GLU B C 1
ATOM 3706 O O . GLU B 1 220 ? 5.566 -28.359 -5.191 1 95.25 220 GLU B O 1
ATOM 3711 N N . TYR B 1 221 ? 4.426 -29.484 -3.629 1 95.94 221 TYR B N 1
ATOM 3712 C CA . TYR B 1 221 ? 3.129 -29.25 -4.246 1 95.94 221 TYR B CA 1
ATOM 3713 C C . TYR B 1 221 ? 2.344 -28.188 -3.471 1 95.94 221 TYR B C 1
ATOM 3715 O O . TYR B 1 221 ? 2.188 -28.297 -2.252 1 95.94 221 TYR B O 1
ATOM 3723 N N . LYS B 1 222 ? 1.875 -27.125 -4.176 1 94.31 222 LYS B N 1
ATOM 3724 C CA . LYS B 1 222 ? 1.145 -26.016 -3.568 1 94.31 222 LYS B CA 1
ATOM 3725 C C . LYS B 1 222 ? -0.123 -25.703 -4.355 1 94.31 222 LYS B C 1
ATOM 3727 O O . LYS B 1 222 ? -0.176 -25.906 -5.566 1 94.31 222 LYS B O 1
ATOM 3732 N N . ARG B 1 223 ? -1.053 -25.078 -3.639 1 92.5 223 ARG B N 1
ATOM 3733 C CA . ARG B 1 223 ? -2.309 -24.703 -4.281 1 92.5 223 ARG B CA 1
ATOM 3734 C C . ARG B 1 223 ? -2.514 -23.188 -4.258 1 92.5 223 ARG B C 1
ATOM 3736 O O . ARG B 1 223 ? -3.322 -22.656 -5.02 1 92.5 223 ARG B O 1
ATOM 3743 N N . GLU B 1 224 ? -1.861 -22.438 -3.438 1 88.12 224 GLU B N 1
ATOM 3744 C CA . GLU B 1 224 ? -2.115 -21.016 -3.207 1 88.12 224 GLU B CA 1
ATOM 3745 C C . GLU B 1 224 ? -1.71 -20.188 -4.414 1 88.12 224 GLU B C 1
ATOM 3747 O O . GLU B 1 224 ? -2.375 -19.203 -4.746 1 88.12 224 GLU B O 1
ATOM 3752 N N . GLY B 1 225 ? -0.572 -20.531 -4.992 1 90.5 225 GLY B N 1
ATOM 3753 C CA . GLY B 1 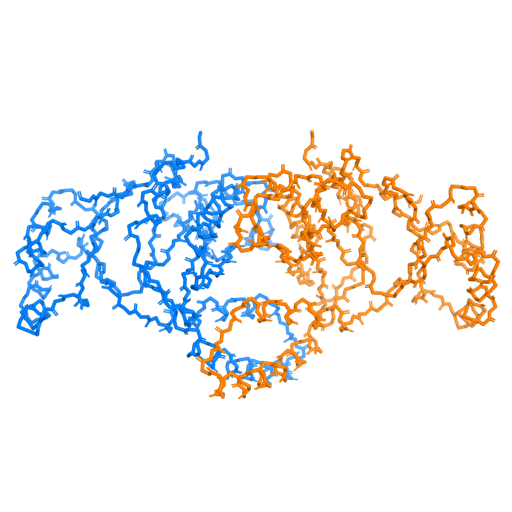225 ? -0.192 -19.906 -6.254 1 90.5 225 GLY B CA 1
ATOM 3754 C C . GLY B 1 225 ? 0.561 -18.609 -6.074 1 90.5 225 GLY B C 1
ATOM 3755 O O . GLY B 1 225 ? 0.535 -17.75 -6.957 1 90.5 225 GLY B O 1
ATOM 3756 N N . LEU B 1 226 ? 1.032 -18.344 -4.898 1 94.56 226 LEU B N 1
ATOM 3757 C CA . LEU B 1 226 ? 1.928 -17.203 -4.746 1 94.56 226 LEU B CA 1
ATOM 3758 C C . LEU B 1 226 ? 3.303 -17.516 -5.332 1 94.56 226 LEU B C 1
ATOM 3760 O O . LEU B 1 226 ? 4.055 -18.312 -4.777 1 94.56 226 LEU B O 1
ATOM 3764 N N . GLU B 1 227 ? 3.637 -16.875 -6.426 1 96.44 227 GLU B N 1
ATOM 3765 C CA . GLU B 1 227 ? 4.828 -17.234 -7.188 1 96.44 227 GLU B CA 1
ATOM 3766 C C . GLU B 1 227 ? 5.723 -16.016 -7.422 1 96.44 227 GLU B C 1
ATOM 3768 O O . GLU B 1 227 ? 5.23 -14.891 -7.559 1 96.44 227 GLU B O 1
ATOM 3773 N N . PRO B 1 228 ? 7.066 -16.281 -7.48 1 96.12 228 PRO B N 1
ATOM 3774 C CA . PRO B 1 228 ? 7.922 -15.188 -7.938 1 96.12 228 PRO B CA 1
ATOM 3775 C C . PRO B 1 228 ? 7.477 -14.609 -9.281 1 96.12 228 PRO B C 1
ATOM 3777 O O . PRO B 1 228 ? 7.094 -15.359 -10.18 1 96.12 228 PRO B O 1
ATOM 3780 N N . THR B 1 229 ? 7.531 -13.328 -9.43 1 98.19 229 THR B N 1
ATOM 3781 C CA . THR B 1 229 ? 6.891 -12.664 -10.562 1 98.19 229 THR B CA 1
ATOM 3782 C C . THR B 1 229 ? 7.844 -12.586 -11.75 1 98.19 229 THR B C 1
ATOM 3784 O O . THR B 1 229 ? 8.891 -11.938 -11.672 1 98.19 229 THR B O 1
ATOM 3787 N N . PRO B 1 230 ? 7.512 -13.164 -12.875 1 98.38 230 PRO B N 1
ATOM 3788 C CA . PRO B 1 230 ? 8.344 -13.039 -14.07 1 98.38 230 PRO B CA 1
ATOM 3789 C C . PRO B 1 230 ? 8.617 -11.586 -14.453 1 98.38 230 PRO B C 1
ATOM 3791 O O . PRO B 1 230 ? 7.715 -10.75 -14.406 1 98.38 230 PRO B O 1
ATOM 3794 N N . GLY B 1 231 ? 9.836 -11.305 -14.875 1 98.12 231 GLY B N 1
ATOM 3795 C CA . GLY B 1 231 ? 10.258 -9.961 -15.258 1 98.12 231 GLY B CA 1
ATOM 3796 C C . GLY B 1 231 ? 10.922 -9.203 -14.125 1 98.12 231 GLY B C 1
ATOM 3797 O O . GLY B 1 231 ? 11.609 -8.211 -14.359 1 98.12 231 GLY B O 1
ATOM 3798 N N . THR B 1 232 ? 10.695 -9.609 -12.875 1 97.12 232 THR B N 1
ATOM 3799 C CA . THR B 1 232 ? 11.336 -8.984 -11.727 1 97.12 232 THR B CA 1
ATOM 3800 C C . THR B 1 232 ? 12.648 -9.688 -11.391 1 97.12 232 THR B C 1
ATOM 3802 O O . THR B 1 232 ? 12.945 -10.75 -11.93 1 97.12 232 THR B O 1
ATOM 3805 N N . VAL B 1 233 ? 13.422 -9.055 -10.578 1 94.12 233 VAL B N 1
ATOM 3806 C CA . VAL B 1 233 ? 14.758 -9.562 -10.273 1 94.12 233 VAL B CA 1
ATOM 3807 C C . VAL B 1 233 ? 14.812 -10.047 -8.828 1 94.12 233 VAL B C 1
ATOM 3809 O O . VAL B 1 233 ? 14.344 -9.359 -7.918 1 94.12 233 VAL B O 1
ATOM 3812 N N . TYR B 1 234 ? 15.266 -11.188 -8.656 1 88.12 234 TYR B N 1
ATOM 3813 C CA . TYR B 1 234 ? 15.555 -11.727 -7.336 1 88.12 234 TYR B CA 1
ATOM 3814 C C . TYR B 1 234 ? 16.969 -12.305 -7.277 1 88.12 234 TYR B C 1
ATOM 3816 O O . TYR B 1 234 ? 17.312 -13.172 -8.078 1 88.12 234 TYR B O 1
ATOM 3824 N N . LYS B 1 235 ? 17.781 -11.773 -6.355 1 86.5 235 LYS B N 1
ATOM 3825 C CA . LYS B 1 235 ? 19.172 -12.18 -6.168 1 86.5 235 LYS B CA 1
ATOM 3826 C C . LYS B 1 235 ? 19.938 -12.141 -7.492 1 86.5 235 LYS B C 1
ATOM 3828 O O . LYS B 1 235 ? 20.625 -13.102 -7.84 1 86.5 235 LYS B O 1
ATOM 3833 N N . GLY B 1 236 ? 19.688 -11.148 -8.219 1 86.69 236 GLY B N 1
ATOM 3834 C CA . GLY B 1 236 ? 20.469 -10.859 -9.422 1 86.69 236 GLY B CA 1
ATOM 3835 C C . GLY B 1 236 ? 19.969 -11.602 -10.641 1 86.69 236 GLY B C 1
ATOM 3836 O O . GLY B 1 236 ? 20.5 -11.438 -11.742 1 86.69 236 GLY B O 1
ATOM 3837 N N . VAL B 1 237 ? 18.938 -12.375 -10.508 1 91.69 237 VAL B N 1
ATOM 3838 C CA . VAL B 1 237 ? 18.422 -13.172 -11.617 1 91.69 237 VAL B CA 1
ATOM 3839 C C . VAL B 1 237 ? 17.016 -12.727 -11.977 1 91.69 237 VAL B C 1
ATOM 3841 O O . VAL B 1 237 ? 16.188 -12.5 -11.086 1 91.69 237 VAL B O 1
ATOM 3844 N N . VAL B 1 238 ? 16.781 -12.594 -13.227 1 95.75 238 VAL B N 1
ATOM 3845 C CA . VAL B 1 238 ? 15.445 -12.258 -13.703 1 95.75 238 VAL B CA 1
ATOM 3846 C C . VAL B 1 238 ? 14.57 -13.5 -13.703 1 95.75 238 VAL B C 1
ATOM 3848 O O . VAL B 1 238 ? 14.945 -14.539 -14.258 1 95.75 238 VAL B O 1
ATOM 3851 N N . VAL B 1 239 ? 13.453 -13.422 -13.055 1 97.12 239 VAL B N 1
ATOM 3852 C CA . VAL B 1 239 ? 12.469 -14.5 -13.094 1 97.12 239 VAL B CA 1
ATOM 3853 C C . VAL B 1 239 ? 11.82 -14.555 -14.477 1 97.12 239 VAL B C 1
ATOM 3855 O O . VAL B 1 239 ? 11.5 -13.523 -15.062 1 97.12 239 VAL B O 1
ATOM 3858 N N . ARG B 1 240 ? 11.625 -15.773 -14.977 1 98 240 ARG B N 1
ATOM 3859 C CA . ARG B 1 240 ? 11.141 -15.898 -16.344 1 98 240 ARG B CA 1
ATOM 3860 C C . ARG B 1 240 ? 9.953 -16.859 -16.422 1 98 240 ARG B C 1
ATOM 3862 O O . ARG B 1 240 ? 9.906 -17.844 -15.703 1 98 240 ARG B O 1
ATOM 3869 N N . LEU B 1 241 ? 9.016 -16.484 -17.266 1 98.38 241 LEU B N 1
ATOM 3870 C CA . LEU B 1 241 ? 7.91 -17.359 -17.625 1 98.38 241 LEU B CA 1
ATOM 3871 C C . LEU B 1 241 ? 8.25 -18.188 -18.875 1 98.38 241 LEU B C 1
ATOM 3873 O O . LEU B 1 241 ? 8.555 -17.609 -19.922 1 98.38 241 LEU B O 1
ATOM 3877 N N . LEU B 1 242 ? 8.227 -19.438 -18.734 1 97.12 242 LEU B N 1
ATOM 3878 C CA . LEU B 1 242 ? 8.445 -20.359 -19.859 1 97.12 242 LEU B CA 1
ATOM 3879 C C . LEU B 1 242 ? 7.125 -20.969 -20.312 1 97.12 242 LEU B C 1
ATOM 3881 O O . LEU B 1 242 ? 6.387 -21.547 -19.5 1 97.12 242 LEU B O 1
ATOM 3885 N N . LEU B 1 243 ? 6.879 -20.812 -21.578 1 95.12 243 LEU B N 1
ATOM 3886 C CA . LEU B 1 243 ? 5.629 -21.312 -22.125 1 95.12 243 LEU B CA 1
ATOM 3887 C C . LEU B 1 243 ? 5.891 -22.438 -23.109 1 95.12 243 LEU B C 1
ATOM 3889 O O . LEU B 1 243 ? 6.941 -22.484 -23.75 1 95.12 243 LEU B O 1
#

Sequence (486 aa):
MTVDENEVRKFVEWLPEISEDEAYVVQVMLRPWKPSHTNIPKSGLLHLEVIEGGDGFRERLFDAIVRAALLASNAGTVFRVAHHGRMVRVPPDAVAVYTRVNPSLLIRAATRLCIEHIEYLQSAAYSGKVEYSVLTRRIASVLAREIHTRFHIIDVDDDSIVDNVVAAVEDIVGYVPPRIKTRRGLHILVPVSNLDANRAKKWFREVLPMLMERYRGLIEYKREGLEPTPGTVYKGVVVRLLLMTVDENEVRKFVEWLPEISEDEAYVVQVMLRPWKPSHTNIPKSGLLHLEVIEGGDGFRERLFDAIVRAALLASNAGTVFRVAHHGRMVRVPPDAVAVYTRVNPSLLIRAATRLCIEHIEYLQSAAYSGKVEYSVLTRRIASVLAREIHTRFHIIDVDDDSIVDNVVAAVEDIVGYVPPRIKTRRGLHILVPVSNLDANRAKKWFREVLPMLMERYRGLIEYKREGLEPTPGTVYKGVVVRLLL

Organism: Pyrolobus fumarii (strain DSM 11204 / 1A) (NCBI:txid694429)

Nearest PDB structures (foldseek):
  8ee6-assembly1_A  TM=5.544E-01  e=4.351E-01  Homo sapiens
  3jto-assembly6_F  TM=5.139E-01  e=2.200E+00  Bacillus subtilis
  3dny-assembly1_T  TM=3.004E-01  e=4.631E-01  unclassified
  5cyn-assembly1_A  TM=5.478E-01  e=5.602E+00  JC polyomavirus
  3qfq-assembly1_E  TM=4.512E-01  e=8.142E+00  Merkel cell polyomavirus

Secondary structure (DSSP, 8-state):
--B-HHHHHHHHHHSPP--TTEEEEEEEEE---SSS-----S-EEEEEEEEE-STTHHHHHHHHHHHHHHHHHTHHHH-EEEETTEEEEPPGGGEEEEEESS-EEHHHHHHHHHHHHHHHHHHHHHHT---HHHHHHHHHHHHHHSB----EEEEE--HHHHHHHHHHHHHHHSSPPPEEE-SS-EEEEE-GGG--HHHHHHIIIIIHHHHHHHTTTTEEEESS-EEEPTTBEETTEE-EEE-/--B-HHHHHHHHHHSPP--TTEEEEEEEEE---SSSS----S-EEEEEEEEE-STTHHHHHHHHHHHHHHHHHTHHHH-EEEETTEEEEPPGGGEEEEEESS-EEHHHHHHHHHHHHHHHHHHHHHHT---HHHHHHHHHHHHHHSB----EEEEE--HHHHHHHHHHHHHHHSSPPPEEE-SS-EEEEE-GGG--HHHHHHIIIIIHHHHHHHTTTTEEEESS-EEEPTTBEETTEE-EEE-

Foldseek 3Di:
DLFQLVQQLVQLVVFDADDQQWWKKKWKKFADDPPDPPLPDDIDTDDMDIQGGDPCSSVVSSVVQVVSSVCLCCQQPPDWDDGPNDTHGRDSQRIFMWMFSWIFRRVQLVVVLVVVVVVQVVVCVVVVDDDVSVSVVSSVVSRLVGTHFQWKKKKAQDPVCVVVLQVLLCVLQVHRFKWKDDPRTIIGTRGLVNGDPVSNCCCVPPRVVVCCVVCPPRMDIGGSRTGGRAGGDHNRDGMGMDD/DLFQLVQLLVQLVVFDADDQQWKKKKWKKFADDPDDDPLPDDIDTDDMDIQGGDPCSSVVSSVVQVVSSVCLQCQQPPDWDDGPNDTHGRDSQRIFMWMFSWIFRRVQLVVVLVVVVVVQVVVCVVVVDDDVSVSVVSSVVSRLVGTHFQWKKKKAQDPVCVVVLQVLLCVLQVHRFKWKDDPRTIIGTRGLVPGDPVSNCCVVPPRVVVCCVVCPPRMDIGGSRTGGRARGDHNRDGMGMDD

Radius of gyration: 25.23 Å; Cα contacts (8 Å, |Δi|>4): 957; chains: 2; bounding box: 52×82×51 Å